Protein AF-0000000084333324 (afdb_homodimer)

Organism: NCBI:txid1302689

Sequence (638 aa):
MKNIYLLLTGLLLNFAAIAQQKTVDSWTDGKYINVNGAKLWVVTVGEGDPIIFIAGGPGGAHLGLRSFDKLADNHHQLIYFDAFGRGKSDTAKVVSEYTLERDIEDIEGLRKALKLDKITVLGHSYGGVVAQGYAVKYATHLSHLILADTFHSFVMWQENDDNSNHEIKTNYPEVWKELSELREQGAISSDAKHQEIYGRVPYGFLYAYNPSKFEGGGNKPYPNPMNSKLYYQMVGKDGDFIVGSDIGTFDYRKQLKNLKMPILIIGGRYDRVAVPWMMVKYKEYCPQAQFVMFEKSGHNPQVEEPEKEFTVINSFLAKMKNIYLLLTGLLLNFAAIAQQKTVDSWTDGKYINVNGAKLWVVTVGEGDPIIFIAGGPGGAHLGLRSFDKLADNHHQLIYFDAFGRGKSDTAKVVSEYTLERDIEDIEGLRKALKLDKITVLGHSYGGVVAQGYAVKYATHLSHLILADTFHSFVMWQENDDNSNHEIKTNYPEVWKELSELREQGAISSDAKHQEIYGRVPYGFLYAYNPSKFEGGGNKPYPNPMNSKLYYQMVGKDGDFIVGSDIGTFDYRKQLKNLKMPILIIGGRYDRVAVPWMMVKYKEYCPQAQFVMFEKSGHNPQVEEPEKEFTVINSFLAK

pLDDT: mean 92.23, std 15.03, range [29.44, 98.94]

Structure (mmCIF, N/CA/C/O backbone):
data_AF-0000000084333324-model_v1
#
loop_
_entity.id
_entity.type
_entity.pdbx_description
1 polymer 'AB hydrolase-1 domain-containing protein'
#
loop_
_atom_site.group_PDB
_atom_site.id
_atom_site.type_symbol
_atom_site.label_atom_id
_atom_site.label_alt_id
_atom_site.label_comp_id
_atom_site.label_asym_id
_atom_site.label_entity_id
_atom_site.label_seq_id
_atom_site.pdbx_PDB_ins_code
_atom_site.Cartn_x
_atom_site.Cartn_y
_atom_site.Cartn_z
_atom_site.occupancy
_atom_site.B_iso_or_equiv
_atom_site.auth_seq_id
_atom_site.auth_comp_id
_atom_site.auth_asym_id
_atom_site.auth_atom_id
_atom_site.pdbx_PDB_model_num
ATOM 1 N N . MET A 1 1 ? -48.25 51.406 -46.906 1 30.12 1 MET A N 1
ATOM 2 C CA . MET A 1 1 ? -46.812 51.344 -46.969 1 30.12 1 MET A CA 1
ATOM 3 C C . MET A 1 1 ? -46.188 51.531 -45.594 1 30.12 1 MET A C 1
ATOM 5 O O . MET A 1 1 ? -45.844 52.656 -45.188 1 30.12 1 MET A O 1
ATOM 9 N N . LYS A 1 2 ? -46.938 50.906 -44.562 1 38.5 2 LYS A N 1
ATOM 10 C CA . LYS A 1 2 ? -46.625 50.938 -43.156 1 38.5 2 LYS A CA 1
ATOM 11 C C . LYS A 1 2 ? -45.188 50.5 -42.875 1 38.5 2 LYS A C 1
ATOM 13 O O . LYS A 1 2 ? -44.719 49.5 -43.438 1 38.5 2 LYS A O 1
ATOM 18 N N . ASN A 1 3 ? -44.281 51.469 -42.469 1 33.91 3 ASN A N 1
ATOM 19 C CA . ASN A 1 3 ? -42.875 51.469 -42.094 1 33.91 3 ASN A CA 1
ATOM 20 C C . ASN A 1 3 ? -42.562 50.406 -41.062 1 33.91 3 ASN A C 1
ATOM 22 O O . ASN A 1 3 ? -43.219 50.344 -40.031 1 33.91 3 ASN A O 1
ATOM 26 N N . ILE A 1 4 ? -42.125 49.219 -41.469 1 39.72 4 ILE A N 1
ATOM 27 C CA . ILE A 1 4 ? -41.531 48.125 -40.75 1 39.72 4 ILE A CA 1
ATOM 28 C C . ILE A 1 4 ? -40.375 48.625 -39.875 1 39.72 4 ILE A C 1
ATOM 30 O O . ILE A 1 4 ? -39.375 49.094 -40.406 1 39.72 4 ILE A O 1
ATOM 34 N N . TYR A 1 5 ? -40.656 49.312 -38.75 1 37.44 5 TYR A N 1
ATOM 35 C CA . TYR A 1 5 ? -39.625 49.625 -37.781 1 37.44 5 TYR A CA 1
ATOM 36 C C . TYR A 1 5 ? -38.844 48.406 -37.375 1 37.44 5 TYR A C 1
ATOM 38 O O . TYR A 1 5 ? -39.438 47.406 -36.906 1 37.44 5 TYR A O 1
ATOM 46 N N . LEU A 1 6 ? -37.781 48.062 -38.125 1 37.47 6 LEU A N 1
ATOM 47 C CA . LEU A 1 6 ? -36.781 47.094 -37.75 1 37.47 6 LEU A CA 1
ATOM 48 C C . LEU A 1 6 ? -36.25 47.344 -36.344 1 37.47 6 LEU A C 1
ATOM 50 O O . LEU A 1 6 ? -35.688 48.375 -36.094 1 37.47 6 LEU A O 1
ATOM 54 N N . LEU A 1 7 ? -36.906 46.781 -35.344 1 40.12 7 LEU A N 1
ATOM 55 C CA . LEU A 1 7 ? -36.375 46.719 -33.969 1 40.12 7 LEU A CA 1
ATOM 56 C C . LEU A 1 7 ? -35 46.094 -33.969 1 40.12 7 LEU A C 1
ATOM 58 O O . LEU A 1 7 ? -34.844 44.906 -34.312 1 40.12 7 LEU A O 1
ATOM 62 N N . LEU A 1 8 ? -33.969 46.844 -34.281 1 38.62 8 LEU A N 1
ATOM 63 C CA . LEU A 1 8 ? -32.594 46.438 -34 1 38.62 8 LEU A CA 1
ATOM 64 C C . LEU A 1 8 ? -32.406 46.094 -32.531 1 38.62 8 LEU A C 1
ATOM 66 O O . LEU A 1 8 ? -32.469 47 -31.672 1 38.62 8 LEU A O 1
ATOM 70 N N . THR A 1 9 ? -32.906 44.969 -32.031 1 40.19 9 THR A N 1
ATOM 71 C CA . THR A 1 9 ? -32.5 44.5 -30.719 1 40.19 9 THR A CA 1
ATOM 72 C C . THR A 1 9 ? -31 44.375 -30.625 1 40.19 9 THR A C 1
ATOM 74 O O . THR A 1 9 ? -30.375 43.625 -31.391 1 40.19 9 THR A O 1
ATOM 77 N N . GLY A 1 10 ? -30.281 45.406 -30.297 1 38.09 10 GLY A N 1
ATOM 78 C CA . GLY A 1 10 ? -28.875 45.344 -29.922 1 38.09 10 GLY A CA 1
ATOM 79 C C . GLY A 1 10 ? -28.594 44.281 -28.875 1 38.09 10 GLY A C 1
ATOM 80 O O . GLY A 1 10 ? -29.172 44.312 -27.781 1 38.09 10 GLY A O 1
ATOM 81 N N . LEU A 1 11 ? -28.328 43.062 -29.344 1 40.69 11 LEU A N 1
ATOM 82 C CA . LEU A 1 11 ? -27.734 42.031 -28.484 1 40.69 11 LEU A CA 1
ATOM 83 C C . LEU A 1 11 ? -26.516 42.594 -27.766 1 40.69 11 LEU A C 1
ATOM 85 O O . LEU A 1 11 ? -25.5 42.875 -28.406 1 40.69 11 LEU A O 1
ATOM 89 N N . LEU A 1 12 ? -26.688 43.344 -26.719 1 39.12 12 LEU A N 1
ATOM 90 C CA . LEU A 1 12 ? -25.562 43.594 -25.828 1 39.12 12 LEU A CA 1
ATOM 91 C C . LEU A 1 12 ? -24.922 42.312 -25.391 1 39.12 12 LEU A C 1
ATOM 93 O O . LEU A 1 12 ? -25.547 41.5 -24.703 1 39.12 12 LEU A O 1
ATOM 97 N N . LEU A 1 13 ? -24.047 41.75 -26.219 1 39.94 13 LEU A N 1
ATOM 98 C CA . LEU A 1 13 ? -23.109 40.75 -25.734 1 39.94 13 LEU A CA 1
ATOM 99 C C . LEU A 1 13 ? -22.469 41.156 -24.422 1 39.94 13 LEU A C 1
ATOM 101 O O . LEU A 1 13 ? -21.734 42.156 -24.375 1 39.94 13 LEU A O 1
ATOM 105 N N . ASN A 1 14 ? -23.125 41 -23.312 1 36.62 14 ASN A N 1
ATOM 106 C CA . ASN A 1 14 ? -22.406 41.031 -22.031 1 36.62 14 ASN A CA 1
ATOM 107 C C . ASN A 1 14 ? -21.188 40.125 -22.062 1 36.62 14 ASN A C 1
ATOM 109 O O . ASN A 1 14 ? -21.328 38.875 -22.125 1 36.62 14 ASN A O 1
ATOM 113 N N . PHE A 1 15 ? -20.172 40.5 -22.703 1 37.84 15 PHE A N 1
ATOM 114 C CA . PHE A 1 15 ? -18.922 39.844 -22.406 1 37.84 15 PHE A CA 1
ATOM 115 C C . PHE A 1 15 ? -18.719 39.688 -20.906 1 37.84 15 PHE A C 1
ATOM 117 O O . PHE A 1 15 ? -18.484 40.656 -20.203 1 37.84 15 PHE A O 1
ATOM 124 N N . ALA A 1 16 ? -19.375 38.75 -20.375 1 40.5 16 ALA A N 1
ATOM 125 C CA . ALA A 1 16 ? -18.891 38.344 -19.062 1 40.5 16 ALA A CA 1
ATOM 126 C C . ALA A 1 16 ? -17.375 38.188 -19.062 1 40.5 16 ALA A C 1
ATOM 128 O O . ALA A 1 16 ? -16.828 37.344 -19.766 1 40.5 16 ALA A O 1
ATOM 129 N N . ALA A 1 17 ? -16.703 39.25 -18.969 1 37.94 17 ALA A N 1
ATOM 130 C CA . ALA A 1 17 ? -15.297 39.125 -18.609 1 37.94 17 ALA A CA 1
ATOM 131 C C . ALA A 1 17 ? -15.102 38.031 -17.562 1 37.94 17 ALA A C 1
ATOM 133 O O . ALA A 1 17 ? -15.508 38.188 -16.406 1 37.94 17 ALA A O 1
ATOM 134 N N . ILE A 1 18 ? -15.203 36.875 -17.891 1 42.09 18 ILE A N 1
ATOM 135 C CA . ILE A 1 18 ? -14.633 35.875 -16.969 1 42.09 18 ILE A CA 1
ATOM 136 C C . ILE A 1 18 ? -13.266 36.344 -16.484 1 42.09 18 ILE A C 1
ATOM 138 O O . ILE A 1 18 ? -12.305 36.375 -17.266 1 42.09 18 ILE A O 1
ATOM 142 N N . ALA A 1 19 ? -13.203 37.375 -15.734 1 39.56 19 ALA A N 1
ATOM 143 C CA . ALA A 1 19 ? -11.953 37.719 -15.062 1 39.56 19 ALA A CA 1
ATOM 144 C C . ALA A 1 19 ? -11.117 36.469 -14.781 1 39.56 19 ALA A C 1
ATOM 146 O O . ALA A 1 19 ? -11.555 35.562 -14.047 1 39.56 19 ALA A O 1
ATOM 147 N N . GLN A 1 20 ? -10.344 36.031 -15.68 1 45.28 20 GLN A N 1
ATOM 148 C CA . GLN A 1 20 ? -9.344 35 -15.422 1 45.28 20 GLN A CA 1
ATOM 149 C C . GLN A 1 20 ? -8.695 35.188 -14.055 1 45.28 20 GLN A C 1
ATOM 151 O O . GLN A 1 20 ? -8.023 36.219 -13.82 1 45.28 20 GLN A O 1
ATOM 156 N N . GLN A 1 21 ? -9.336 34.938 -12.961 1 50.12 21 GLN A N 1
ATOM 157 C CA . GLN A 1 21 ? -8.672 35 -11.656 1 50.12 21 GLN A CA 1
ATOM 158 C C . GLN A 1 21 ? -7.199 34.625 -11.766 1 50.12 21 GLN A C 1
ATOM 160 O O . GLN A 1 21 ? -6.859 33.562 -12.289 1 50.12 21 GLN A O 1
ATOM 165 N N . LYS A 1 22 ? -6.297 35.5 -11.852 1 59.31 22 LYS A N 1
ATOM 166 C CA . LYS A 1 22 ? -4.848 35.312 -11.906 1 59.31 22 LYS A CA 1
ATOM 167 C C . LYS A 1 22 ? -4.391 34.219 -10.945 1 59.31 22 LYS A C 1
ATOM 169 O O . LYS A 1 22 ? -4.789 34.219 -9.773 1 59.31 22 LYS A O 1
ATOM 174 N N . THR A 1 23 ? -3.766 33.281 -11.352 1 86.12 23 THR A N 1
ATOM 175 C CA . THR A 1 23 ? -3.188 32.219 -10.547 1 86.12 23 THR A CA 1
ATOM 176 C C . THR A 1 23 ? -2.133 32.75 -9.586 1 86.12 23 THR A C 1
ATOM 178 O O . THR A 1 23 ? -1.198 33.438 -10.016 1 86.12 23 THR A O 1
ATOM 181 N N . VAL A 1 24 ? -2.322 32.844 -8.344 1 94.56 24 VAL A N 1
ATOM 182 C CA . VAL A 1 24 ? -1.415 33.281 -7.293 1 94.56 24 VAL A CA 1
ATOM 183 C C . VAL A 1 24 ? -0.195 32.344 -7.242 1 94.56 24 VAL A C 1
ATOM 185 O O . VAL A 1 24 ? -0.333 31.125 -7.188 1 94.56 24 VAL A O 1
ATOM 188 N N . ASP A 1 25 ? 0.967 32.969 -7.312 1 95.44 25 ASP A N 1
ATOM 189 C CA . ASP A 1 25 ? 2.229 32.25 -7.336 1 95.44 25 ASP A CA 1
ATOM 190 C C . ASP A 1 25 ? 2.9 32.25 -5.965 1 95.44 25 ASP A C 1
ATOM 192 O O . ASP A 1 25 ? 3.162 33.312 -5.41 1 95.44 25 ASP A O 1
ATOM 196 N N . SER A 1 26 ? 3.314 31.141 -5.477 1 96.12 26 SER A N 1
ATOM 197 C CA . SER A 1 26 ? 3.922 31.016 -4.156 1 96.12 26 SER A CA 1
ATOM 198 C C . SER A 1 26 ? 5.301 31.656 -4.121 1 96.12 26 SER A C 1
ATOM 200 O O . SER A 1 26 ? 5.805 32 -3.047 1 96.12 26 SER A O 1
ATOM 202 N N . TRP A 1 27 ? 5.953 31.75 -5.219 1 95.88 27 TRP A N 1
ATOM 203 C CA . TRP A 1 27 ? 7.316 32.25 -5.301 1 95.88 27 TRP A CA 1
ATOM 204 C C . TRP A 1 27 ? 7.324 33.781 -5.242 1 95.88 27 TRP A C 1
ATOM 206 O O . TRP A 1 27 ? 8.219 34.375 -4.633 1 95.88 27 TRP A O 1
ATOM 216 N N . THR A 1 28 ? 6.25 34.406 -5.828 1 96.12 28 THR A N 1
ATOM 217 C CA . THR A 1 28 ? 6.414 35.844 -6.062 1 96.12 28 THR A CA 1
ATOM 218 C C . THR A 1 28 ? 5.242 36.625 -5.473 1 96.12 28 THR A C 1
ATOM 220 O O . THR A 1 28 ? 5.344 37.812 -5.258 1 96.12 28 THR A O 1
ATOM 223 N N . ASP A 1 29 ? 4.141 35.969 -5.297 1 97.5 29 ASP A N 1
ATOM 224 C CA . ASP A 1 29 ? 2.928 36.719 -5.012 1 97.5 29 ASP A CA 1
ATOM 225 C C . ASP A 1 29 ? 2.621 36.719 -3.514 1 97.5 29 ASP A C 1
ATOM 227 O O . ASP A 1 29 ? 1.519 37.094 -3.102 1 97.5 29 ASP A O 1
ATOM 231 N N . GLY A 1 30 ? 3.566 36.406 -2.654 1 98 30 GLY A N 1
ATOM 232 C CA . GLY A 1 30 ? 3.377 36.438 -1.214 1 98 30 GLY A CA 1
ATOM 233 C C . GLY A 1 30 ? 3.828 37.75 -0.586 1 98 30 GLY A C 1
ATOM 234 O O . GLY A 1 30 ? 4.262 38.688 -1.288 1 98 30 GLY A O 1
ATOM 235 N N . LYS A 1 31 ? 3.576 37.875 0.696 1 98.25 31 LYS A N 1
ATOM 236 C CA . LYS A 1 31 ? 4.02 39 1.522 1 98.25 31 LYS A CA 1
ATOM 237 C C . LYS A 1 31 ? 4.676 38.5 2.809 1 98.25 31 LYS A C 1
ATOM 239 O O . LYS A 1 31 ? 4.258 37.5 3.377 1 98.25 31 LYS A O 1
ATOM 244 N N . TYR A 1 32 ? 5.672 39.219 3.191 1 98.75 32 TYR A N 1
ATOM 245 C CA . TYR A 1 32 ? 6.254 38.938 4.5 1 98.75 32 TYR A CA 1
ATOM 246 C C . TYR A 1 32 ? 5.445 39.625 5.605 1 98.75 32 TYR A C 1
ATOM 248 O O . TYR A 1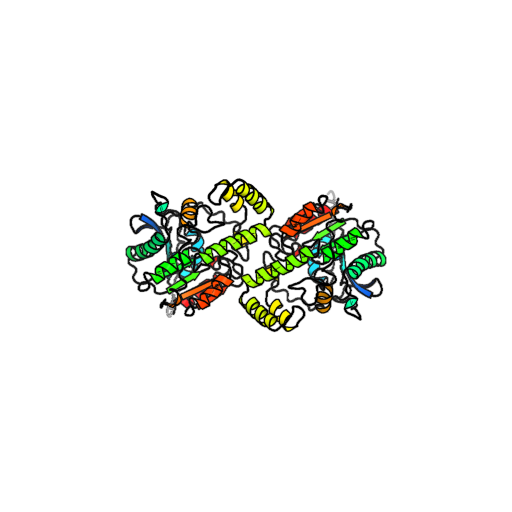 32 ? 5.18 40.812 5.551 1 98.75 32 TYR A O 1
ATOM 256 N N . ILE A 1 33 ? 5.047 38.875 6.547 1 98.75 33 ILE A N 1
ATOM 257 C CA . ILE A 1 33 ? 4.293 39.344 7.699 1 98.75 33 ILE A CA 1
ATOM 258 C C . ILE A 1 33 ? 5.102 39.125 8.977 1 98.75 33 ILE A C 1
ATOM 260 O O . ILE A 1 33 ? 5.672 38.062 9.18 1 98.75 33 ILE A O 1
ATOM 264 N N . ASN A 1 34 ? 5.199 40.156 9.773 1 98.62 34 ASN A N 1
ATOM 265 C CA . ASN A 1 34 ? 5.887 40.031 11.055 1 98.62 34 ASN A CA 1
ATOM 266 C C . ASN A 1 34 ? 5.035 39.281 12.07 1 98.62 34 ASN A C 1
ATOM 268 O O . ASN A 1 34 ? 3.936 39.719 12.406 1 98.62 34 ASN A O 1
ATOM 272 N N . VAL A 1 35 ? 5.531 38.188 12.508 1 98.5 35 VAL A N 1
ATOM 273 C CA . VAL A 1 35 ? 4.828 37.312 13.445 1 98.5 35 VAL A CA 1
ATOM 274 C C . VAL A 1 35 ? 5.777 36.875 14.562 1 98.5 35 VAL A C 1
ATOM 276 O O . VAL A 1 35 ? 6.734 36.125 14.32 1 98.5 35 VAL A O 1
ATOM 279 N N . ASN A 1 36 ? 5.504 37.281 15.758 1 97.75 36 ASN A N 1
ATOM 280 C CA . ASN A 1 36 ? 6.281 36.938 16.938 1 97.75 36 ASN A CA 1
ATOM 281 C C . ASN A 1 36 ? 7.777 37.125 16.703 1 97.75 36 ASN A C 1
ATOM 283 O O . ASN A 1 36 ? 8.578 36.25 17.016 1 97.75 36 ASN A O 1
ATOM 287 N N . GLY A 1 37 ? 8.117 38.125 16.062 1 97.75 37 GLY A N 1
ATOM 288 C CA . GLY A 1 37 ? 9.508 38.531 15.922 1 97.75 37 GLY A CA 1
ATOM 289 C C . GLY A 1 37 ? 10.164 37.969 14.68 1 97.75 37 GLY A C 1
ATOM 290 O O . GLY A 1 37 ? 11.359 38.188 14.445 1 97.75 37 GLY A O 1
ATOM 291 N N . ALA A 1 38 ? 9.453 37.281 13.836 1 98.44 38 ALA A N 1
ATOM 292 C CA . ALA A 1 38 ? 9.984 36.75 12.594 1 98.44 38 ALA A CA 1
ATOM 293 C C . ALA A 1 38 ? 9.125 37.125 11.398 1 98.44 38 ALA A C 1
ATOM 295 O O . ALA A 1 38 ? 7.91 37.312 11.531 1 98.44 38 ALA A O 1
ATOM 296 N N . LYS A 1 39 ? 9.758 37.219 10.297 1 98.75 39 LYS A N 1
ATOM 297 C CA . LYS A 1 39 ? 9.031 37.438 9.047 1 98.75 39 LYS A CA 1
ATOM 298 C C . LYS A 1 39 ? 8.609 36.125 8.43 1 98.75 39 LYS A C 1
ATOM 300 O O . LYS A 1 39 ? 9.453 35.312 8.047 1 98.75 39 LYS A O 1
ATOM 305 N N . LEU A 1 40 ? 7.359 35.938 8.32 1 98.88 40 LEU A N 1
ATOM 306 C CA . LEU A 1 40 ? 6.816 34.75 7.672 1 98.88 40 LEU A CA 1
ATOM 307 C C . LEU A 1 40 ? 6.297 35.094 6.277 1 98.88 40 LEU A C 1
ATOM 309 O O . LEU A 1 40 ? 5.672 36.125 6.074 1 98.88 40 LEU A O 1
ATOM 313 N N . TRP A 1 41 ? 6.656 34.25 5.328 1 98.88 41 TRP A N 1
ATOM 314 C CA . TRP A 1 41 ? 6.152 34.375 3.965 1 98.88 41 TRP A CA 1
ATOM 315 C C . TRP A 1 41 ? 4.723 33.875 3.859 1 98.88 41 TRP A C 1
ATOM 317 O O . TRP A 1 41 ? 4.457 32.688 4.129 1 98.88 41 TRP A O 1
ATOM 327 N N . VAL A 1 42 ? 3.783 34.781 3.484 1 98.88 42 VAL A N 1
ATOM 328 C CA . VAL A 1 42 ? 2.361 34.438 3.473 1 98.88 42 VAL A CA 1
ATOM 329 C C . VAL A 1 42 ? 1.795 34.656 2.07 1 98.88 42 VAL A C 1
ATOM 331 O O . VAL A 1 42 ? 2.016 35.688 1.454 1 98.88 42 VAL A O 1
ATOM 334 N N . VAL A 1 43 ? 1.106 33.625 1.573 1 98.62 43 VAL A N 1
ATOM 335 C CA . VAL A 1 43 ? 0.464 33.656 0.263 1 98.62 43 VAL A CA 1
ATOM 336 C C . VAL A 1 43 ? -1.046 33.5 0.424 1 98.62 43 VAL A C 1
ATOM 338 O O . VAL A 1 43 ? -1.513 32.5 1.016 1 98.62 43 VAL A O 1
ATOM 341 N N . THR A 1 44 ? -1.79 34.438 -0.09 1 98.31 44 THR A N 1
ATOM 342 C CA . THR A 1 44 ? -3.242 34.406 0.058 1 98.31 44 THR A CA 1
ATOM 343 C C . THR A 1 44 ? -3.918 34.188 -1.295 1 98.31 44 THR A C 1
ATOM 345 O O . THR A 1 44 ? -3.566 34.844 -2.275 1 98.31 44 THR A O 1
ATOM 348 N N . VAL A 1 45 ? -4.82 33.25 -1.326 1 98 45 VAL A N 1
ATOM 349 C CA . VAL A 1 45 ? -5.594 32.969 -2.527 1 98 45 VAL A CA 1
ATOM 350 C C . VAL A 1 45 ? -7.086 33.125 -2.23 1 98 45 VAL A C 1
ATOM 352 O O . VAL A 1 45 ? -7.598 32.531 -1.271 1 98 45 VAL A O 1
ATOM 355 N N . GLY A 1 46 ? -7.762 33.906 -3.01 1 97.31 46 GLY A N 1
ATOM 356 C CA . GLY A 1 46 ? -9.195 34.094 -2.857 1 97.31 46 GLY A CA 1
ATOM 357 C C . GLY A 1 46 ? -9.578 35.094 -1.808 1 97.31 46 GLY A C 1
ATOM 358 O O . GLY A 1 46 ? -8.711 35.812 -1.291 1 97.31 46 GLY A O 1
ATOM 359 N N . GLU A 1 47 ? -10.867 35.312 -1.68 1 96.31 47 GLU A N 1
ATOM 360 C CA . GLU A 1 47 ? -11.469 36.25 -0.716 1 96.31 47 GLU A CA 1
ATOM 361 C C . GLU A 1 47 ? -12.617 35.562 0.039 1 96.31 47 GLU A C 1
ATOM 363 O O . GLU A 1 47 ? -13.172 34.562 -0.421 1 96.31 47 GLU A O 1
ATOM 368 N N . GLY A 1 48 ? -12.891 36.125 1.171 1 96.75 48 GLY A N 1
ATOM 369 C CA . GLY A 1 48 ? -13.984 35.562 1.957 1 96.75 48 GLY A CA 1
ATOM 370 C C . GLY A 1 48 ? -13.547 35.094 3.328 1 96.75 48 GLY A C 1
ATOM 371 O O . GLY A 1 48 ? -12.758 35.75 4.004 1 96.75 48 GLY A O 1
ATOM 372 N N . ASP A 1 49 ? -14.18 34 3.842 1 96.94 49 ASP A N 1
ATOM 373 C CA . ASP A 1 49 ? -13.891 33.469 5.176 1 96.94 49 ASP A CA 1
ATOM 374 C C . ASP A 1 49 ? -12.484 32.906 5.242 1 96.94 49 ASP A C 1
ATOM 376 O O . ASP A 1 49 ? -12.109 32.062 4.414 1 96.94 49 ASP A O 1
ATOM 380 N N . PRO A 1 50 ? -11.688 33.281 6.191 1 98.5 50 PRO A N 1
ATOM 381 C CA . PRO A 1 50 ? -10.273 32.906 6.23 1 98.5 50 PRO A CA 1
ATOM 382 C C . PRO A 1 50 ? -10.055 31.469 6.684 1 98.5 50 PRO A C 1
ATOM 384 O O . PRO A 1 50 ? -10.688 31.016 7.637 1 98.5 50 PRO A O 1
ATOM 387 N N . ILE A 1 51 ? -9.25 30.766 6.016 1 98.81 51 ILE A N 1
ATOM 388 C CA . ILE A 1 51 ? -8.727 29.453 6.379 1 98.81 51 ILE A CA 1
ATOM 389 C C . ILE A 1 51 ? -7.203 29.484 6.406 1 98.81 51 ILE A C 1
ATOM 391 O O . ILE A 1 51 ? -6.566 29.781 5.391 1 98.81 51 ILE A O 1
ATOM 395 N N . ILE A 1 52 ? -6.598 29.25 7.461 1 98.94 52 ILE A N 1
ATOM 396 C CA . ILE A 1 52 ? -5.148 29.109 7.547 1 98.94 52 ILE A CA 1
ATOM 397 C C . ILE A 1 52 ? -4.75 27.656 7.367 1 98.94 52 ILE A C 1
ATOM 399 O O . ILE A 1 52 ? -5.25 26.781 8.078 1 98.94 52 ILE A O 1
ATOM 403 N N . PHE A 1 53 ? -3.883 27.406 6.414 1 98.88 53 PHE A N 1
ATOM 404 C CA . PHE A 1 53 ? -3.396 26.062 6.117 1 98.88 53 PHE A CA 1
ATOM 405 C C . PHE A 1 53 ? -2.037 25.828 6.762 1 98.88 53 PHE A C 1
ATOM 407 O O . PHE A 1 53 ? -1.115 26.625 6.594 1 98.88 53 PHE A O 1
ATOM 414 N N . ILE A 1 54 ? -1.916 24.766 7.453 1 98.81 54 ILE A N 1
ATOM 415 C CA . ILE A 1 54 ? -0.667 24.438 8.133 1 98.81 54 ILE A CA 1
ATOM 416 C C . ILE A 1 54 ? -0.059 23.188 7.508 1 98.81 54 ILE A C 1
ATOM 418 O O . ILE A 1 54 ? -0.658 22.109 7.559 1 98.81 54 ILE A O 1
ATOM 422 N N . ALA A 1 55 ? 1.12 23.297 7.035 1 98.12 55 ALA A N 1
ATOM 423 C CA . ALA A 1 55 ? 1.79 22.25 6.277 1 98.12 55 ALA A CA 1
ATOM 424 C C . ALA A 1 55 ? 2.377 21.188 7.207 1 98.12 55 ALA A C 1
ATOM 426 O O . ALA A 1 55 ? 2.615 21.453 8.391 1 98.12 55 ALA A O 1
ATOM 427 N N . GLY A 1 56 ? 2.6 20.078 6.543 1 96.75 56 GLY A N 1
ATOM 428 C CA . GLY A 1 56 ? 3.188 18.969 7.277 1 96.75 56 GLY A CA 1
ATOM 429 C C . GLY A 1 56 ? 4.699 19.031 7.363 1 96.75 56 GLY A C 1
ATOM 430 O O . GLY A 1 56 ? 5.289 20.094 7.129 1 96.75 56 GLY A O 1
ATOM 431 N N . GLY A 1 57 ? 5.27 17.953 7.793 1 92.75 57 GLY A N 1
ATOM 432 C CA . GLY A 1 57 ? 6.68 17.781 8.102 1 92.75 57 GLY A CA 1
ATOM 433 C C . GLY A 1 57 ? 6.922 17.047 9.406 1 92.75 57 GLY A C 1
ATOM 434 O O . GLY A 1 57 ? 6.496 15.898 9.562 1 92.75 57 GLY A O 1
ATOM 435 N N . PRO A 1 58 ? 7.32 17.75 10.492 1 95.69 58 PRO A N 1
ATOM 436 C CA . PRO A 1 58 ? 7.68 19.172 10.523 1 95.69 58 PRO A CA 1
ATOM 437 C C . PRO A 1 58 ? 8.828 19.516 9.578 1 95.69 58 PRO A C 1
ATOM 439 O O . PRO A 1 58 ? 9.586 18.625 9.18 1 95.69 58 PRO A O 1
ATOM 442 N N . GLY A 1 59 ? 8.836 20.734 9.164 1 96.06 59 GLY A N 1
ATOM 443 C CA . GLY A 1 59 ? 9.93 21.219 8.336 1 96.06 59 GLY A CA 1
ATOM 444 C C . GLY A 1 59 ? 9.508 21.531 6.914 1 96.06 59 GLY A C 1
ATOM 445 O O . GLY A 1 59 ? 10.273 22.125 6.148 1 96.06 59 GLY A O 1
ATOM 446 N N . GLY A 1 60 ? 8.32 21.156 6.574 1 96.75 60 GLY A N 1
ATOM 447 C CA . GLY A 1 60 ? 7.871 21.359 5.203 1 96.75 60 GLY A CA 1
ATOM 448 C C . GLY A 1 60 ? 7.316 22.75 4.957 1 96.75 60 GLY A C 1
ATOM 449 O O . GLY A 1 60 ? 6.664 23.328 5.832 1 96.75 60 GLY A O 1
ATOM 450 N N . ALA A 1 61 ? 7.477 23.266 3.709 1 97.75 61 ALA A N 1
ATOM 451 C CA . ALA A 1 61 ? 6.875 24.531 3.279 1 97.75 61 ALA A CA 1
ATOM 452 C C . ALA A 1 61 ? 5.445 24.312 2.787 1 97.75 61 ALA A C 1
ATOM 454 O O . ALA A 1 61 ? 4.949 23.188 2.775 1 97.75 61 ALA A O 1
ATOM 455 N N . HIS A 1 62 ? 4.801 25.391 2.322 1 98 62 HIS A N 1
ATOM 456 C CA . HIS A 1 62 ? 3.361 25.328 2.092 1 98 62 HIS A CA 1
ATOM 457 C C . HIS A 1 62 ? 3.049 24.828 0.685 1 98 62 HIS A C 1
ATOM 459 O O . HIS A 1 62 ? 1.885 24.609 0.344 1 98 62 HIS A O 1
ATOM 465 N N . LEU A 1 63 ? 3.986 24.516 -0.165 1 95.56 63 LEU A N 1
ATOM 466 C CA . LEU A 1 63 ? 3.795 24.312 -1.598 1 95.56 63 LEU A CA 1
ATOM 467 C C . LEU A 1 63 ? 2.791 23.188 -1.862 1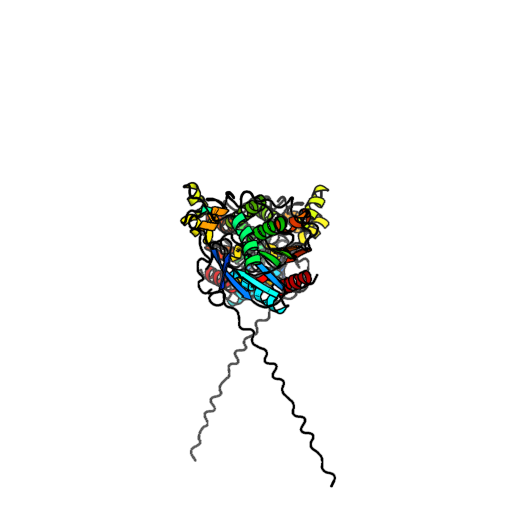 95.56 63 LEU A C 1
ATOM 469 O O . LEU A 1 63 ? 1.929 23.328 -2.732 1 95.56 63 LEU A O 1
ATOM 473 N N . GLY A 1 64 ? 2.945 22.125 -1.128 1 94.12 64 GLY A N 1
ATOM 474 C CA . GLY A 1 64 ? 2.045 21 -1.343 1 94.12 64 GLY A CA 1
ATOM 475 C C . GLY A 1 64 ? 0.593 21.344 -1.058 1 94.12 64 GLY A C 1
ATOM 476 O O . GLY A 1 64 ? -0.314 20.75 -1.644 1 94.12 64 GLY A O 1
ATOM 477 N N . LEU A 1 65 ? 0.358 22.312 -0.242 1 97.5 65 LEU A N 1
ATOM 478 C CA . LEU A 1 65 ? -0.991 22.672 0.184 1 97.5 65 LEU A CA 1
ATOM 479 C C . LEU A 1 65 ? -1.691 23.5 -0.879 1 97.5 65 LEU A C 1
ATOM 481 O O . LEU A 1 65 ? -2.908 23.703 -0.821 1 97.5 65 LEU A O 1
ATOM 485 N N . ARG A 1 66 ? -0.981 23.875 -1.9 1 96.69 66 ARG A N 1
ATOM 486 C CA . ARG A 1 66 ? -1.591 24.641 -2.988 1 96.69 66 ARG A CA 1
ATOM 487 C C . ARG A 1 66 ? -2.584 23.781 -3.766 1 96.69 66 ARG A C 1
ATOM 489 O O . ARG A 1 66 ? -3.387 24.297 -4.543 1 96.69 66 ARG A O 1
ATOM 496 N N . SER A 1 67 ? -2.518 22.5 -3.486 1 96.19 67 SER A N 1
ATOM 497 C CA . SER A 1 67 ? -3.506 21.594 -4.059 1 96.19 67 SER A CA 1
ATOM 498 C C . SER A 1 67 ? -4.91 21.938 -3.57 1 96.19 67 SER A C 1
ATOM 500 O O . SER A 1 67 ? -5.902 21.484 -4.152 1 96.19 67 SER A O 1
ATOM 502 N N . PHE A 1 68 ? -5.027 22.812 -2.586 1 97.88 68 PHE A N 1
ATOM 503 C CA . PHE A 1 68 ? -6.32 23.203 -2.031 1 97.88 68 PHE A CA 1
ATOM 504 C C . PHE A 1 68 ? -6.852 24.453 -2.715 1 97.88 68 PHE A C 1
ATOM 506 O O . PHE A 1 68 ? -7.945 24.938 -2.396 1 97.88 68 PHE A O 1
ATOM 513 N N . ASP A 1 69 ? -6.258 24.984 -3.721 1 97.56 69 ASP A N 1
ATOM 514 C CA . ASP A 1 69 ? -6.531 26.281 -4.312 1 97.56 69 ASP A CA 1
ATOM 515 C C . ASP A 1 69 ? -7.984 26.391 -4.77 1 97.56 69 ASP A C 1
ATOM 517 O O . ASP A 1 69 ? -8.602 27.453 -4.676 1 97.56 69 ASP A O 1
ATOM 521 N N . LYS A 1 70 ? -8.523 25.328 -5.188 1 96.56 70 LYS A N 1
ATOM 522 C CA . LYS A 1 70 ? -9.867 25.359 -5.762 1 96.56 70 LYS A CA 1
ATOM 523 C C . LYS A 1 70 ? -10.906 25.719 -4.707 1 96.56 70 LYS A C 1
ATOM 525 O O . LYS A 1 70 ? -12.023 26.125 -5.043 1 96.56 70 LYS A O 1
ATOM 530 N N . LEU A 1 71 ? -10.562 25.609 -3.48 1 97.38 71 LEU A N 1
ATOM 531 C CA . LEU A 1 71 ? -11.477 26 -2.41 1 97.38 71 LEU A CA 1
ATOM 532 C C . LEU A 1 71 ? -11.781 27.5 -2.463 1 97.38 71 LEU A C 1
ATOM 534 O O . LEU A 1 71 ? -12.789 27.953 -1.926 1 97.38 71 LEU A O 1
ATOM 538 N N . ALA A 1 72 ? -10.922 28.25 -3.08 1 97.19 72 ALA A N 1
ATOM 539 C CA . ALA A 1 72 ? -11.102 29.688 -3.18 1 97.19 72 ALA A CA 1
ATOM 540 C C . ALA A 1 72 ? -12.344 30.031 -3.998 1 97.19 72 ALA A C 1
ATOM 542 O O . ALA A 1 72 ? -12.898 31.125 -3.867 1 97.19 72 ALA A O 1
ATOM 543 N N . ASP A 1 73 ? -12.75 29.078 -4.746 1 95.5 73 ASP A N 1
ATOM 544 C CA . ASP A 1 73 ? -13.914 29.281 -5.605 1 95.5 73 ASP A CA 1
ATOM 545 C C . ASP A 1 73 ? -15.195 29.344 -4.781 1 95.5 73 ASP A C 1
ATOM 547 O O . ASP A 1 73 ? -16.234 29.766 -5.281 1 95.5 73 ASP A O 1
ATOM 551 N N . ASN A 1 74 ? -15.18 29.031 -3.525 1 95.62 74 ASN A N 1
ATOM 552 C CA . ASN A 1 74 ? -16.359 28.969 -2.672 1 95.62 74 ASN A CA 1
ATOM 553 C C . ASN A 1 74 ? -16.297 30.016 -1.56 1 95.62 74 ASN A C 1
ATOM 555 O O . ASN A 1 74 ? -16.672 29.734 -0.419 1 95.62 74 ASN A O 1
ATOM 559 N N . HIS A 1 75 ? -15.742 31.219 -1.838 1 95.12 75 HIS A N 1
ATOM 560 C CA . HIS A 1 75 ? -15.711 32.375 -0.947 1 95.12 75 HIS A CA 1
ATOM 561 C C . HIS A 1 75 ? -14.867 32.094 0.294 1 95.12 75 HIS A C 1
ATOM 563 O O . HIS A 1 75 ? -15.281 32.406 1.413 1 95.12 75 HIS A O 1
ATOM 569 N N . HIS A 1 76 ? -13.805 31.391 0.111 1 97.31 76 HIS A N 1
ATOM 570 C CA . HIS A 1 76 ? -12.805 31.188 1.156 1 97.31 76 HIS A CA 1
ATOM 571 C C . HIS A 1 76 ? -11.531 31.969 0.846 1 97.31 76 HIS A C 1
ATOM 573 O O . HIS A 1 76 ? -11.086 32 -0.303 1 97.31 76 HIS A O 1
ATOM 579 N N . GLN A 1 77 ? -11.07 32.594 1.786 1 98.12 77 GLN A N 1
ATOM 580 C CA . GLN A 1 77 ? -9.727 33.188 1.724 1 98.12 77 GLN A CA 1
ATOM 581 C C . GLN A 1 77 ? -8.68 32.188 2.238 1 98.12 77 GLN A C 1
ATOM 583 O O . GLN A 1 77 ? -8.602 31.938 3.441 1 98.12 77 GLN A O 1
ATOM 588 N N . LEU A 1 78 ? -7.949 31.672 1.322 1 98.75 78 LEU A N 1
ATOM 589 C CA . LEU A 1 78 ? -6.953 30.672 1.675 1 98.75 78 LEU A CA 1
ATOM 590 C C . LEU A 1 78 ? -5.629 31.312 2.049 1 98.75 78 LEU A C 1
ATOM 592 O O . LEU A 1 78 ? -5.016 32 1.227 1 98.75 78 LEU A O 1
ATOM 596 N N . ILE A 1 79 ? -5.23 31.109 3.225 1 98.81 79 ILE A N 1
ATOM 597 C CA . ILE A 1 79 ? -3.99 31.688 3.729 1 98.81 79 ILE A CA 1
ATOM 598 C C . ILE A 1 79 ? -2.941 30.594 3.902 1 98.81 79 ILE A C 1
ATOM 600 O O . ILE A 1 79 ? -3.014 29.797 4.844 1 98.81 79 ILE A O 1
ATOM 604 N N . TYR A 1 80 ? -2.031 30.547 2.967 1 98.81 80 TYR A N 1
ATOM 605 C CA . TYR A 1 80 ? -0.857 29.688 3.049 1 98.81 80 TYR A CA 1
ATOM 606 C C . TYR A 1 80 ? 0.339 30.453 3.607 1 98.81 80 TYR A C 1
ATOM 608 O O . TYR A 1 80 ? 0.439 31.672 3.447 1 98.81 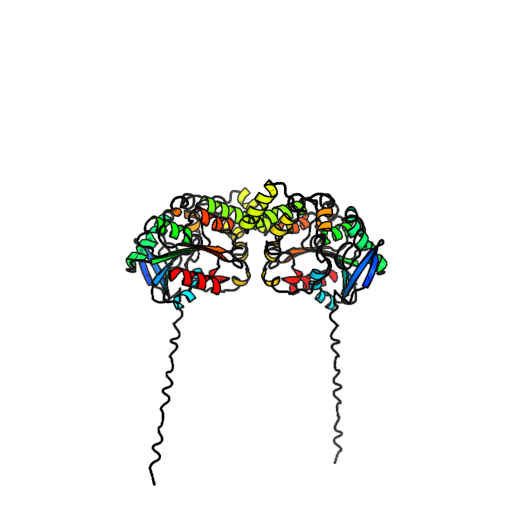80 TYR A O 1
ATOM 616 N N . PHE A 1 81 ? 1.27 29.719 4.223 1 98.81 81 PHE A N 1
ATOM 617 C CA . PHE A 1 81 ? 2.457 30.375 4.738 1 98.81 81 PHE A CA 1
ATOM 618 C C . PHE A 1 81 ? 3.598 29.391 4.93 1 98.81 81 PHE A C 1
ATOM 620 O O . PHE A 1 81 ? 3.365 28.188 5.062 1 98.81 81 PHE A O 1
ATOM 627 N N . ASP A 1 82 ? 4.781 29.875 4.812 1 98.81 82 ASP A N 1
ATOM 628 C CA . ASP A 1 82 ? 5.949 29.156 5.312 1 98.81 82 ASP A CA 1
ATOM 629 C C . ASP A 1 82 ? 6.156 29.422 6.805 1 98.81 82 ASP A C 1
ATOM 631 O O . ASP A 1 82 ? 6.383 30.562 7.215 1 98.81 82 ASP A O 1
ATOM 635 N N . ALA A 1 83 ? 6.051 28.406 7.551 1 98.69 83 ALA A N 1
ATOM 636 C CA . ALA A 1 83 ? 6.266 28.562 8.984 1 98.69 83 ALA A CA 1
ATOM 637 C C . ALA A 1 83 ? 7.707 28.953 9.289 1 98.69 83 ALA A C 1
ATOM 639 O O . ALA A 1 83 ? 8.578 28.859 8.414 1 98.69 83 ALA A O 1
ATOM 640 N N . PHE A 1 84 ? 7.902 29.375 10.5 1 98.56 84 PHE A N 1
ATOM 641 C CA . PHE A 1 84 ? 9.227 29.781 10.953 1 98.56 84 PHE A CA 1
ATOM 642 C C . PHE A 1 84 ? 10.25 28.688 10.688 1 98.56 84 PHE A C 1
ATOM 644 O O . PHE A 1 84 ? 10.062 27.531 11.102 1 98.56 84 PHE A O 1
ATOM 651 N N . GLY A 1 85 ? 11.273 29.031 9.953 1 98.38 85 GLY A N 1
ATOM 652 C CA . GLY A 1 85 ? 12.336 28.094 9.641 1 98.38 85 GLY A CA 1
ATOM 653 C C . GLY A 1 85 ? 12.109 27.344 8.344 1 98.38 85 GLY A C 1
ATOM 654 O O . GLY A 1 85 ? 12.914 26.5 7.965 1 98.38 85 GLY A O 1
ATOM 655 N N . ARG A 1 86 ? 11.078 27.641 7.617 1 98.25 86 ARG A N 1
ATOM 656 C CA . ARG A 1 86 ? 10.734 26.922 6.398 1 98.25 86 ARG A CA 1
ATOM 657 C C . ARG A 1 86 ? 10.602 27.875 5.211 1 98.25 86 ARG A C 1
ATOM 659 O O . ARG A 1 86 ? 10.203 29.016 5.379 1 98.25 86 ARG A O 1
ATOM 666 N N . GLY A 1 87 ? 10.922 27.344 4.059 1 98.06 87 GLY A N 1
ATOM 667 C CA . GLY A 1 87 ? 10.711 28.078 2.826 1 98.06 87 GLY A CA 1
ATOM 668 C C . GLY A 1 87 ? 11.375 29.453 2.84 1 98.06 87 GLY A C 1
ATOM 669 O O . GLY A 1 87 ? 12.57 29.562 3.127 1 98.06 87 GLY A O 1
ATOM 670 N N . LYS A 1 88 ? 10.5 30.422 2.59 1 98.44 88 LYS A N 1
ATOM 671 C CA . LYS A 1 88 ? 11.008 31.781 2.424 1 98.44 88 LYS A CA 1
ATOM 672 C C . LYS A 1 88 ? 10.961 32.562 3.742 1 98.44 88 LYS A C 1
ATOM 674 O O . LYS A 1 88 ? 11.422 33.688 3.816 1 98.44 88 LYS A O 1
ATOM 679 N N . SER A 1 89 ? 10.484 31.984 4.773 1 98.75 89 SER A N 1
ATOM 680 C CA . SER A 1 89 ? 10.359 32.656 6.066 1 98.75 89 SER A CA 1
ATOM 681 C C . SER A 1 89 ? 11.711 32.688 6.781 1 98.75 89 SER A C 1
ATOM 683 O O . SER A 1 89 ? 12.641 31.984 6.418 1 98.75 89 SER A O 1
ATOM 685 N N . ASP A 1 90 ? 11.773 33.531 7.797 1 98.38 90 ASP A N 1
ATOM 686 C CA . ASP A 1 90 ? 12.977 33.656 8.609 1 98.38 90 ASP A CA 1
ATOM 687 C C . ASP A 1 90 ? 13.359 32.312 9.25 1 98.38 90 ASP A C 1
ATOM 689 O O . ASP A 1 90 ? 12.492 31.5 9.547 1 98.38 90 ASP A O 1
ATOM 693 N N . THR A 1 91 ? 14.609 32.125 9.438 1 96.62 91 THR A N 1
ATOM 694 C CA . THR A 1 91 ? 15.141 30.922 10.078 1 96.62 91 THR A CA 1
ATOM 695 C C . THR A 1 91 ? 15.648 31.25 11.484 1 96.62 91 THR A C 1
ATOM 697 O O . THR A 1 91 ? 15.883 32.406 11.812 1 96.62 91 THR A O 1
ATOM 700 N N . ALA A 1 92 ? 15.766 30.312 12.234 1 95.88 92 ALA A N 1
ATOM 701 C CA . ALA A 1 92 ? 16.203 30.453 13.617 1 95.88 92 ALA A CA 1
ATOM 702 C C . ALA A 1 92 ? 17.703 30.719 13.695 1 95.88 92 ALA A C 1
ATOM 704 O O . ALA A 1 92 ? 18.469 30.234 12.859 1 95.88 92 ALA A O 1
ATOM 705 N N . LYS A 1 93 ? 18.094 31.422 14.734 1 94.81 93 LYS A N 1
ATOM 706 C CA . LYS A 1 93 ? 19.516 31.578 15.023 1 94.81 93 LYS A CA 1
ATOM 707 C C . LYS A 1 93 ? 20.109 30.328 15.648 1 94.81 93 LYS A C 1
ATOM 709 O O . LYS A 1 93 ? 21.25 29.969 15.375 1 94.81 93 LYS A O 1
ATOM 714 N N . VAL A 1 94 ? 19.312 29.75 16.469 1 95.69 94 VAL A N 1
ATOM 715 C CA . VAL A 1 94 ? 19.688 28.469 17.078 1 95.69 94 VAL A CA 1
ATOM 716 C C . VAL A 1 94 ? 18.578 27.438 16.859 1 95.69 94 VAL A C 1
ATOM 718 O O . VAL A 1 94 ? 17.391 27.781 16.938 1 95.69 94 VAL A O 1
ATOM 721 N N . VAL A 1 95 ? 18.984 26.219 16.656 1 94.75 95 VAL A N 1
ATOM 722 C CA . VAL A 1 95 ? 18.078 25.172 16.219 1 94.75 95 VAL A CA 1
ATOM 723 C C . VAL A 1 95 ? 17.047 24.891 17.297 1 94.75 95 VAL A C 1
ATOM 725 O O . VAL A 1 95 ? 15.906 24.5 17 1 94.75 95 VAL A O 1
ATOM 728 N N . SER A 1 96 ? 17.391 25.156 18.516 1 94.69 96 SER A N 1
ATOM 729 C CA . SER A 1 96 ? 16.5 24.859 19.641 1 94.69 96 SER A CA 1
ATOM 730 C C . SER A 1 96 ? 15.281 25.766 19.641 1 94.69 96 SER A C 1
ATOM 732 O O . SER A 1 96 ? 14.312 25.516 20.359 1 94.69 96 SER A O 1
ATOM 734 N N . GLU A 1 97 ? 15.203 26.812 18.797 1 96.62 97 GLU A N 1
ATOM 735 C CA . GLU A 1 97 ? 14.07 27.734 18.688 1 96.62 97 GLU A CA 1
ATOM 736 C C . GLU A 1 97 ? 12.914 27.078 17.938 1 96.62 97 GLU A C 1
ATOM 738 O O . GLU A 1 97 ? 11.781 27.562 17.984 1 96.62 97 GLU A O 1
ATOM 743 N N . TYR A 1 98 ? 13.242 26.078 17.188 1 97.38 98 TYR A N 1
ATOM 744 C CA . TYR A 1 98 ? 12.18 25.344 16.5 1 97.38 98 TYR A CA 1
ATOM 745 C C . TYR A 1 98 ? 11.438 24.422 17.484 1 97.38 98 TYR A C 1
ATOM 747 O O . TYR A 1 98 ? 12.008 23.438 17.953 1 97.38 98 TYR A O 1
ATOM 755 N N . THR A 1 99 ? 10.195 24.75 17.797 1 97.44 99 THR A N 1
ATOM 756 C CA . THR A 1 99 ? 9.391 23.953 18.703 1 97.44 99 THR A CA 1
ATOM 757 C C . THR A 1 99 ? 7.934 23.906 18.25 1 97.44 99 THR A C 1
ATOM 759 O O . THR A 1 99 ? 7.488 24.781 17.5 1 97.44 99 THR A O 1
ATOM 762 N N . LEU A 1 100 ? 7.289 22.891 18.688 1 98.25 100 LEU A N 1
ATOM 763 C CA . LEU A 1 100 ? 5.852 22.797 18.453 1 98.25 100 LEU A CA 1
ATOM 764 C C . LEU A 1 100 ? 5.129 24 19.031 1 98.25 100 LEU A C 1
ATOM 766 O O . LEU A 1 100 ? 4.23 24.562 18.391 1 98.25 100 LEU A O 1
ATOM 770 N N . GLU A 1 101 ? 5.547 24.453 20.172 1 98.25 101 GLU A N 1
ATOM 771 C CA . GLU A 1 101 ? 4.941 25.609 20.812 1 98.25 101 GLU A CA 1
ATOM 772 C C . GLU A 1 101 ? 5.098 26.859 19.953 1 98.25 101 GLU A C 1
ATOM 774 O O . GLU A 1 101 ? 4.164 27.656 19.828 1 98.25 101 GLU A O 1
ATOM 779 N N . ARG A 1 102 ? 6.273 27.031 19.391 1 98.38 102 ARG A N 1
ATOM 780 C CA . ARG A 1 102 ? 6.508 28.172 18.5 1 98.38 102 ARG A CA 1
ATOM 781 C C . ARG A 1 102 ? 5.551 28.141 17.312 1 98.38 102 ARG A C 1
ATOM 783 O O . ARG A 1 102 ? 4.973 29.172 16.953 1 98.38 102 ARG A O 1
ATOM 790 N N . ASP A 1 103 ? 5.426 27 16.703 1 98.69 103 ASP A N 1
ATOM 791 C CA . ASP A 1 103 ? 4.52 26.859 15.57 1 98.69 103 ASP A CA 1
ATOM 792 C C . ASP A 1 103 ? 3.084 27.203 15.969 1 98.69 103 ASP A C 1
ATOM 794 O O . ASP A 1 103 ? 2.365 27.859 15.219 1 98.69 103 ASP A O 1
ATOM 798 N N . ILE A 1 104 ? 2.643 26.734 17.141 1 98.75 104 ILE A N 1
ATOM 799 C CA . ILE A 1 104 ? 1.295 27 17.641 1 98.75 104 ILE A CA 1
ATOM 800 C C . ILE A 1 104 ? 1.118 28.5 17.844 1 98.75 104 ILE A C 1
ATOM 802 O O . ILE A 1 104 ? 0.144 29.094 17.375 1 98.75 104 ILE A O 1
ATOM 806 N N . GLU A 1 105 ? 2.057 29.141 18.453 1 98.81 105 GLU A N 1
ATOM 807 C CA . GLU A 1 105 ? 1.98 30.578 18.75 1 98.81 105 GLU A CA 1
ATOM 808 C C . GLU A 1 105 ? 2.002 31.391 17.469 1 98.81 105 GLU A C 1
ATOM 810 O O . GLU A 1 105 ? 1.375 32.469 17.391 1 98.81 105 GLU A O 1
ATOM 815 N N . ASP A 1 106 ? 2.668 30.891 16.516 1 98.81 106 ASP A N 1
ATOM 816 C CA . ASP A 1 106 ? 2.764 31.625 15.25 1 98.81 106 ASP A CA 1
ATOM 817 C C . ASP A 1 106 ? 1.417 31.656 14.531 1 98.81 106 ASP A C 1
ATOM 819 O O . ASP A 1 106 ? 1.131 32.594 13.781 1 98.81 106 ASP A O 1
ATOM 823 N N . ILE A 1 107 ? 0.598 30.641 14.734 1 98.88 107 ILE A N 1
ATOM 824 C CA . ILE A 1 107 ? -0.745 30.703 14.172 1 98.88 107 ILE A CA 1
ATOM 825 C C . ILE A 1 107 ? -1.514 31.875 14.789 1 98.88 107 ILE A C 1
ATOM 827 O O . ILE A 1 107 ? -2.158 32.656 14.078 1 98.88 107 ILE A O 1
ATOM 831 N N . GLU A 1 108 ? -1.435 32 16.094 1 98.81 108 GLU A N 1
ATOM 832 C CA . GLU A 1 108 ? -2.066 33.125 16.766 1 98.81 108 GLU A CA 1
ATOM 833 C C . GLU A 1 108 ? -1.459 34.469 16.312 1 98.81 108 GLU A C 1
ATOM 835 O O . GLU A 1 108 ? -2.18 35.438 16.094 1 98.81 108 GLU A O 1
ATOM 840 N N . GLY A 1 109 ? -0.158 34.438 16.219 1 98.81 109 GLY A N 1
ATOM 841 C CA . GLY A 1 109 ? 0.51 35.625 15.711 1 98.81 109 GLY A CA 1
ATOM 842 C C . GLY A 1 109 ? 0.04 36.031 14.328 1 98.81 109 GLY A C 1
ATOM 843 O O . GLY A 1 109 ? -0.14 37.219 14.055 1 98.81 109 GLY A O 1
ATOM 844 N N . LEU A 1 110 ? -0.146 35.062 13.453 1 98.69 110 LEU A N 1
ATOM 845 C CA . LEU A 1 110 ? -0.635 35.344 12.102 1 98.69 110 LEU A CA 1
ATOM 846 C C . LEU A 1 110 ? -2.053 35.906 12.133 1 98.69 110 LEU A C 1
ATOM 848 O O . LEU A 1 110 ? -2.359 36.875 11.43 1 98.69 110 LEU A O 1
ATOM 852 N N . ARG A 1 111 ? -2.93 35.25 12.914 1 98.69 111 ARG A N 1
ATOM 853 C CA . ARG A 1 111 ? -4.301 35.719 13.047 1 98.69 111 ARG A CA 1
ATOM 854 C C . ARG A 1 111 ? -4.328 37.188 13.438 1 98.69 111 ARG A C 1
ATOM 856 O O . ARG A 1 111 ? -5.039 38 12.828 1 98.69 111 ARG A O 1
ATOM 863 N N . LYS A 1 112 ? -3.521 37.562 14.43 1 98.69 112 LYS A N 1
ATOM 864 C CA . LYS A 1 112 ? -3.475 38.938 14.93 1 98.69 112 LYS A CA 1
ATOM 865 C C . LYS A 1 112 ? -2.898 39.875 13.883 1 98.69 112 LYS A C 1
ATOM 867 O O . LYS A 1 112 ? -3.453 40.969 13.633 1 98.69 112 LYS A O 1
ATOM 872 N N . ALA A 1 113 ? -1.822 39.469 13.289 1 98.56 113 ALA A N 1
ATOM 873 C CA . ALA A 1 113 ? -1.144 40.312 12.312 1 98.56 113 ALA A CA 1
ATOM 874 C C . ALA A 1 113 ? -2.039 40.594 11.109 1 98.56 113 ALA A C 1
ATOM 876 O O . ALA A 1 113 ? -1.978 41.688 10.516 1 98.56 113 ALA A O 1
ATOM 877 N N . LEU A 1 114 ? -2.838 39.625 10.766 1 98.19 114 LEU A N 1
ATOM 878 C CA . LEU A 1 114 ? -3.725 39.75 9.617 1 98.19 114 LEU A CA 1
ATOM 879 C C . LEU A 1 114 ? -5.066 40.344 10.023 1 98.19 114 LEU A C 1
ATOM 881 O O . LEU A 1 114 ? -5.961 40.5 9.195 1 98.19 114 LEU A O 1
ATOM 885 N N . LYS A 1 115 ? -5.219 40.625 11.289 1 97.94 115 LYS A N 1
ATOM 886 C CA . LYS A 1 115 ? -6.398 41.281 11.859 1 97.94 115 LYS A CA 1
ATOM 887 C C . LYS A 1 115 ? -7.656 40.469 11.617 1 97.94 115 LYS A C 1
ATOM 889 O O . LYS A 1 115 ? -8.68 41 11.188 1 97.94 115 LYS A O 1
ATOM 894 N N . LEU A 1 116 ? -7.508 39.188 11.828 1 98 116 LEU A N 1
ATOM 895 C CA . LEU A 1 116 ? -8.633 38.281 11.703 1 98 116 LEU A CA 1
ATOM 896 C C . LEU A 1 116 ? -9.242 37.969 13.07 1 98 116 LEU A C 1
ATOM 898 O O . LEU A 1 116 ? -8.516 37.812 14.055 1 98 116 LEU A O 1
ATOM 902 N N . ASP A 1 117 ? -10.5 37.906 13.203 1 96.56 117 ASP A N 1
ATOM 903 C CA . ASP A 1 117 ? -11.18 37.562 14.453 1 96.56 117 ASP A CA 1
ATOM 904 C C . ASP A 1 117 ? -11.281 36.062 14.648 1 96.56 117 ASP A C 1
ATOM 906 O O . ASP A 1 117 ? -10.445 35.469 15.328 1 96.56 117 ASP A O 1
ATOM 910 N N . LYS A 1 118 ? -12.242 35.406 13.875 1 96.38 118 LYS A N 1
ATOM 911 C CA . LYS A 1 118 ? -12.344 33.938 13.891 1 96.38 118 LYS A CA 1
ATOM 912 C C . LYS A 1 118 ? -11.812 33.344 12.594 1 96.38 118 LYS A C 1
ATOM 914 O O . LYS A 1 118 ? -12.031 33.906 11.508 1 96.38 118 LYS A O 1
ATOM 919 N N . ILE A 1 119 ? -11.125 32.25 12.781 1 98.25 119 ILE A N 1
ATOM 920 C CA . ILE A 1 119 ? -10.508 31.625 11.609 1 98.25 119 ILE A CA 1
ATOM 921 C C . ILE A 1 119 ? -10.828 30.141 11.594 1 98.25 119 ILE A C 1
ATOM 923 O O . ILE A 1 119 ? -11.156 29.547 12.625 1 98.25 119 ILE A O 1
ATOM 927 N N . THR A 1 120 ? -10.875 29.547 10.391 1 98.75 120 THR A N 1
ATOM 928 C CA . THR A 1 120 ? -10.75 28.109 10.203 1 98.75 120 THR A CA 1
ATOM 929 C C . THR A 1 120 ? -9.281 27.719 10.094 1 98.75 120 THR A C 1
ATOM 931 O O . THR A 1 120 ? -8.484 28.422 9.469 1 98.75 120 THR A O 1
ATOM 934 N N . VAL A 1 121 ? -8.945 26.656 10.703 1 98.88 121 VAL A N 1
ATOM 935 C CA . VAL A 1 121 ? -7.602 26.109 10.547 1 98.88 121 VAL A CA 1
ATOM 936 C C . VAL A 1 121 ? -7.676 24.703 9.953 1 98.88 121 VAL A C 1
ATOM 938 O O . VAL A 1 121 ? -8.477 23.875 10.391 1 98.88 121 VAL A O 1
ATOM 941 N N . LEU A 1 122 ? -6.938 24.484 8.898 1 98.94 122 LEU A N 1
ATOM 942 C CA . LEU A 1 122 ? -6.727 23.156 8.344 1 98.94 122 LEU A CA 1
ATOM 943 C C . LEU A 1 122 ? -5.277 22.703 8.523 1 98.94 122 LEU A C 1
ATOM 945 O O . LEU A 1 122 ? -4.363 23.312 7.953 1 98.94 122 LEU A O 1
ATOM 949 N N . GLY A 1 123 ? -5.074 21.734 9.297 1 98.88 123 GLY A N 1
ATOM 950 C CA . GLY A 1 123 ? -3.758 21.156 9.508 1 98.88 123 GLY A CA 1
ATOM 951 C C . GLY A 1 123 ? -3.59 19.812 8.82 1 98.88 123 GLY A C 1
ATOM 952 O O . GLY A 1 123 ? -4.387 18.891 9.031 1 98.88 123 GLY A O 1
ATOM 953 N N . HIS A 1 124 ? -2.58 19.688 8.039 1 98.69 124 HIS A N 1
ATOM 954 C CA . HIS A 1 124 ? -2.266 18.453 7.344 1 98.69 124 HIS A CA 1
ATOM 955 C C . HIS A 1 124 ? -1.015 17.797 7.922 1 98.69 124 HIS A C 1
ATOM 957 O O . HIS A 1 124 ? 0.023 18.453 8.062 1 98.69 124 HIS A O 1
ATOM 963 N N . SER A 1 125 ? -1.102 16.469 8.219 1 98.31 125 SER A N 1
ATOM 964 C CA . SER A 1 125 ? 0.025 15.719 8.766 1 98.31 125 SER A CA 1
ATOM 965 C C . SER A 1 125 ? 0.576 16.391 10.023 1 98.31 125 SER A C 1
ATOM 967 O O . SER A 1 125 ? -0.156 16.609 10.992 1 98.31 125 SER A O 1
ATOM 969 N N . TYR A 1 126 ? 1.79 16.875 10.094 1 98.5 126 TYR A N 1
ATOM 970 C CA . TYR A 1 126 ? 2.326 17.609 11.234 1 98.5 126 TYR A CA 1
ATOM 971 C C . TYR A 1 126 ? 1.521 18.875 11.492 1 98.5 126 TYR A C 1
ATOM 973 O O . TYR A 1 126 ? 1.331 19.281 12.641 1 98.5 126 TYR A O 1
ATOM 981 N N . GLY A 1 127 ? 1.047 19.453 10.438 1 98.75 127 GLY A N 1
ATOM 982 C CA . GLY A 1 127 ? 0.216 20.641 10.602 1 98.75 127 GLY A CA 1
ATOM 983 C C . GLY A 1 127 ? -1.022 20.391 11.438 1 98.75 127 GLY A C 1
ATOM 984 O O . GLY A 1 127 ? -1.527 21.297 12.102 1 98.75 127 GLY A O 1
ATOM 985 N N . GLY A 1 128 ? -1.506 19.172 11.367 1 98.75 128 GLY A N 1
ATOM 986 C CA . GLY A 1 128 ? -2.625 18.797 12.219 1 98.75 128 GLY A CA 1
ATOM 987 C C . GLY A 1 128 ? -2.271 18.781 13.695 1 98.75 128 GLY A C 1
ATOM 988 O O . GLY A 1 128 ? -3.121 19.047 14.547 1 98.75 128 GLY A O 1
ATOM 989 N N . VAL A 1 129 ? -1.032 18.422 14.016 1 98.69 129 VAL A N 1
ATOM 990 C CA . VAL A 1 129 ? -0.549 18.484 15.391 1 98.69 129 VAL A CA 1
ATOM 991 C C . VAL A 1 129 ? -0.56 19.922 15.891 1 98.69 129 VAL A C 1
ATOM 993 O O . VAL A 1 129 ? -1.046 20.203 16.984 1 98.69 129 VAL A O 1
ATOM 996 N N . VAL A 1 130 ? -0.097 20.812 15.047 1 98.81 130 VAL A N 1
ATOM 997 C CA . VAL A 1 130 ? -0.085 22.234 15.367 1 98.81 130 VAL A CA 1
ATOM 998 C C . VAL A 1 130 ? -1.518 22.734 15.523 1 98.81 130 VAL A C 1
ATOM 1000 O O . VAL A 1 130 ? -1.828 23.453 16.484 1 98.81 130 VAL A O 1
ATOM 1003 N N . ALA A 1 131 ? -2.367 22.344 14.625 1 98.88 131 ALA A N 1
ATOM 1004 C CA . ALA A 1 131 ? -3.76 22.781 14.625 1 98.88 131 ALA A CA 1
ATOM 1005 C C . ALA A 1 131 ? -4.473 22.344 15.898 1 98.88 131 ALA A C 1
ATOM 1007 O O . ALA A 1 131 ? -5.254 23.094 16.469 1 98.88 131 ALA A O 1
ATOM 1008 N N . GLN A 1 132 ? -4.227 21.141 16.312 1 98.75 132 GLN A N 1
ATOM 1009 C CA . GLN A 1 132 ? -4.816 20.641 17.547 1 98.75 132 GLN A CA 1
ATOM 1010 C C . GLN A 1 132 ? -4.352 21.453 18.75 1 98.75 132 GLN A C 1
ATOM 1012 O O . GLN A 1 132 ? -5.16 21.844 19.594 1 98.75 132 GLN A O 1
ATOM 1017 N N . GLY A 1 133 ? -3.049 21.719 18.828 1 98.69 133 GLY A N 1
ATOM 1018 C CA . GLY A 1 133 ? -2.533 22.562 19.906 1 98.69 133 GLY A CA 1
ATOM 1019 C C . GLY A 1 133 ? -3.143 23.938 19.906 1 98.69 133 GLY A C 1
ATOM 1020 O O . GLY A 1 133 ? -3.475 24.469 20.969 1 98.69 133 GLY A O 1
ATOM 1021 N N . TYR A 1 134 ? -3.279 24.469 18.734 1 98.81 134 TYR A N 1
ATOM 1022 C CA . TYR A 1 134 ? -3.904 25.781 18.609 1 98.81 134 TYR A CA 1
ATOM 1023 C C . TYR A 1 134 ? -5.344 25.75 19.109 1 98.81 134 TYR A C 1
ATOM 1025 O O . TYR A 1 134 ? -5.785 26.656 19.812 1 98.81 134 TYR A O 1
ATOM 1033 N N . ALA A 1 135 ? -6.078 24.75 18.75 1 98.75 135 ALA A N 1
ATOM 1034 C CA . ALA A 1 135 ? -7.477 24.609 19.141 1 98.75 135 ALA A CA 1
ATOM 1035 C C . ALA A 1 135 ? -7.609 24.516 20.656 1 98.75 135 ALA A C 1
ATOM 1037 O O . ALA A 1 135 ? -8.547 25.062 21.25 1 98.75 135 ALA A O 1
ATOM 1038 N N . VAL A 1 136 ? -6.707 23.844 21.266 1 98.25 136 VAL A N 1
ATOM 1039 C CA . VAL A 1 136 ? -6.75 23.656 22.719 1 98.25 136 VAL A CA 1
ATOM 1040 C C . VAL A 1 136 ? -6.449 24.984 23.406 1 98.25 136 VAL A C 1
ATOM 1042 O O . VAL A 1 136 ? -7.109 25.344 24.391 1 98.25 136 VAL A O 1
ATOM 1045 N N . LYS A 1 137 ? -5.57 25.766 22.891 1 98.06 137 LYS A N 1
ATOM 1046 C CA . LYS A 1 137 ? -5.074 26.969 23.562 1 98.06 137 LYS A CA 1
ATOM 1047 C C . LYS A 1 137 ? -5.922 28.188 23.203 1 98.06 137 LYS A C 1
ATOM 1049 O O . LYS A 1 137 ? -6.105 29.078 24.016 1 98.06 137 LYS A O 1
ATOM 1054 N N . TYR A 1 138 ? -6.391 28.219 21.969 1 98.19 138 TYR A N 1
ATOM 1055 C CA . TYR A 1 138 ? -7.051 29.422 21.469 1 98.19 138 TYR A CA 1
ATOM 1056 C C . TYR A 1 138 ? -8.406 29.094 20.859 1 98.19 138 TYR A C 1
ATOM 1058 O O . TYR A 1 138 ? -8.742 29.562 19.766 1 98.19 138 TYR A O 1
ATOM 1066 N N . ALA A 1 139 ? -9.148 28.344 21.5 1 97.75 139 ALA A N 1
ATOM 1067 C CA . ALA A 1 139 ? -10.422 27.812 21.031 1 97.75 139 ALA A CA 1
ATOM 1068 C C . ALA A 1 139 ? -11.375 28.922 20.625 1 97.75 139 ALA A C 1
ATOM 1070 O O . ALA A 1 139 ? -12.125 28.797 19.656 1 97.75 139 ALA A O 1
ATOM 1071 N N . THR A 1 140 ? -11.352 30 21.297 1 97.06 140 THR A N 1
ATOM 1072 C CA . THR A 1 140 ? -12.32 31.078 21.109 1 97.06 140 THR A CA 1
ATOM 1073 C C . THR A 1 140 ? -12.109 31.766 19.766 1 97.06 140 THR A C 1
ATOM 1075 O O . THR A 1 140 ? -13 32.469 19.266 1 97.06 140 THR A O 1
ATOM 1078 N N . HIS A 1 141 ? -10.961 31.609 19.156 1 97.25 141 HIS A N 1
ATOM 1079 C CA . HIS A 1 141 ? -10.641 32.281 17.906 1 97.25 141 HIS A CA 1
ATOM 1080 C C . HIS A 1 141 ? -10.789 31.312 16.719 1 97.25 141 HIS A C 1
ATOM 1082 O O . HIS A 1 141 ? -10.445 31.672 15.586 1 97.25 141 HIS A O 1
ATOM 1088 N N . LEU A 1 142 ? -11.344 30.156 17 1 97.62 142 LEU A N 1
ATOM 1089 C CA . LEU A 1 142 ? -11.477 29.141 15.953 1 97.62 142 LEU A CA 1
ATOM 1090 C C . LEU A 1 142 ? -12.945 28.922 15.602 1 97.62 142 LEU A C 1
ATOM 1092 O O . LEU A 1 142 ? -13.758 28.594 16.469 1 97.62 142 LEU A O 1
ATOM 1096 N N . SER A 1 143 ? -13.273 29.141 14.375 1 97.94 143 SER A N 1
ATOM 1097 C CA . SER A 1 143 ? -14.625 28.844 13.906 1 97.94 143 SER A CA 1
ATOM 1098 C C . SER A 1 143 ? -14.781 27.375 13.539 1 97.94 143 SER A C 1
ATOM 1100 O O . SER A 1 143 ? -15.797 26.75 13.859 1 97.94 143 SER A O 1
ATOM 1102 N N . HIS A 1 144 ? -13.812 26.828 12.797 1 98.62 144 HIS A N 1
ATOM 1103 C CA . HIS A 1 144 ? -13.781 25.438 12.375 1 98.62 144 HIS A CA 1
ATOM 1104 C C . HIS A 1 144 ? -12.367 24.859 12.469 1 98.62 144 HIS A C 1
ATOM 1106 O O . HIS A 1 144 ? -11.391 25.594 12.305 1 98.62 144 HIS A O 1
ATOM 1112 N N . LEU A 1 145 ? -12.305 23.578 12.734 1 98.75 145 LEU A N 1
ATOM 1113 C CA . LEU A 1 145 ? -11.039 22.844 12.781 1 98.75 145 LEU A CA 1
ATOM 1114 C C . LEU A 1 145 ? -11.07 21.656 11.836 1 98.75 145 LEU A C 1
ATOM 1116 O O . LEU A 1 145 ? -11.969 20.812 11.914 1 98.75 145 LEU A O 1
ATOM 1120 N N . ILE A 1 146 ? -10.133 21.594 10.93 1 98.88 146 ILE A N 1
ATOM 1121 C CA . ILE A 1 146 ? -9.992 20.469 10.023 1 98.88 146 ILE A CA 1
ATOM 1122 C C . ILE A 1 146 ? -8.656 19.781 10.266 1 98.88 146 ILE A C 1
ATOM 1124 O O . ILE A 1 146 ? -7.594 20.391 10.125 1 98.88 146 ILE A O 1
ATOM 1128 N N . LEU A 1 147 ? -8.719 18.578 10.633 1 98.75 147 LEU A N 1
ATOM 1129 C CA . LEU A 1 147 ? -7.551 17.734 10.867 1 98.75 147 LEU A CA 1
ATOM 1130 C C . LEU A 1 147 ? -7.426 16.672 9.789 1 98.75 147 LEU A C 1
ATOM 1132 O O . LEU A 1 147 ? -8.242 15.75 9.719 1 98.75 147 LEU A O 1
ATOM 1136 N N . ALA A 1 148 ? -6.395 16.812 8.984 1 98.62 148 ALA A N 1
ATOM 1137 C CA . ALA A 1 148 ? -6.258 15.922 7.832 1 98.62 148 ALA A CA 1
ATOM 1138 C C . ALA A 1 148 ? -5.004 15.062 7.953 1 98.62 148 ALA A C 1
ATOM 1140 O O . ALA A 1 148 ? -3.889 15.578 8.039 1 98.62 148 ALA A O 1
ATOM 1141 N N . ASP A 1 149 ? -5.199 13.703 7.938 1 98.44 149 ASP A N 1
ATOM 1142 C CA . ASP A 1 149 ? -4.098 12.75 7.887 1 98.44 149 ASP A CA 1
ATOM 1143 C C . ASP A 1 149 ? -3.023 13.102 8.914 1 98.44 149 ASP A C 1
ATOM 1145 O O . ASP A 1 149 ? -1.848 13.242 8.57 1 98.44 149 ASP A O 1
ATOM 1149 N N . THR A 1 150 ? -3.445 13.156 10.18 1 98.44 150 THR A N 1
ATOM 1150 C CA . THR A 1 150 ? -2.582 13.719 11.219 1 98.44 150 THR A CA 1
ATOM 1151 C C . THR A 1 150 ? -2.523 12.805 12.43 1 98.44 150 THR A C 1
ATOM 1153 O O . THR A 1 150 ? -2.877 11.625 12.344 1 98.44 150 THR A O 1
ATOM 1156 N N . PHE A 1 151 ? -1.996 13.352 13.57 1 97.75 151 PHE A N 1
ATOM 1157 C CA . PHE A 1 151 ? -1.686 12.586 14.766 1 97.75 151 PHE A CA 1
ATOM 1158 C C . PHE A 1 151 ? -2.191 13.297 16.016 1 97.75 151 PHE A C 1
ATOM 1160 O O . PHE A 1 151 ? -2.104 14.523 16.109 1 97.75 151 PHE A O 1
ATOM 1167 N N . HIS A 1 152 ? -2.619 12.516 16.953 1 96.69 152 HIS A N 1
ATOM 1168 C CA . HIS A 1 152 ? -3.148 13.117 18.172 1 96.69 152 HIS A CA 1
ATOM 1169 C C . HIS A 1 152 ? -2.115 13.102 19.297 1 96.69 152 HIS A C 1
ATOM 1171 O O . HIS A 1 152 ? -2.287 13.766 20.312 1 96.69 152 HIS A O 1
ATOM 1177 N N . SER A 1 153 ? -0.996 12.227 19.109 1 96.81 153 SER A N 1
ATOM 1178 C CA . SER A 1 153 ? -0.035 12.062 20.188 1 96.81 153 SER A CA 1
ATOM 1179 C C . SER A 1 153 ? 1.321 11.609 19.656 1 96.81 153 SER A C 1
ATOM 1181 O O . SER A 1 153 ? 1.434 11.18 18.516 1 96.81 153 SER A O 1
ATOM 1183 N N . PHE A 1 154 ? 2.268 11.695 20.562 1 95.56 154 PHE A N 1
ATOM 1184 C CA . PHE A 1 154 ? 3.609 11.234 20.219 1 95.56 154 PHE A CA 1
ATOM 1185 C C . PHE A 1 154 ? 3.633 9.727 20.031 1 95.56 154 PHE A C 1
ATOM 1187 O O . PHE A 1 154 ? 4.445 9.203 19.266 1 95.56 154 PHE A O 1
ATOM 1194 N N . VAL A 1 155 ? 2.771 9.023 20.688 1 94.94 155 VAL A N 1
ATOM 1195 C CA . VAL A 1 155 ? 2.686 7.578 20.531 1 94.94 155 VAL A CA 1
ATOM 1196 C C . VAL A 1 155 ? 2.27 7.246 19.094 1 94.94 155 VAL A C 1
ATOM 1198 O O . VAL A 1 155 ? 2.822 6.332 18.469 1 94.94 155 VAL A O 1
ATOM 1201 N N . MET A 1 156 ? 1.36 8.023 18.609 1 95.69 156 MET A N 1
ATOM 1202 C CA . MET A 1 156 ? 0.928 7.836 17.219 1 95.69 156 MET A CA 1
ATOM 1203 C C . MET A 1 156 ? 2.053 8.172 16.25 1 95.69 156 MET A C 1
ATOM 1205 O O . MET A 1 156 ? 2.191 7.535 15.211 1 95.69 156 MET A O 1
ATOM 1209 N N . TRP A 1 157 ? 2.781 9.203 16.578 1 97.12 157 TRP A N 1
ATOM 1210 C CA . TRP A 1 157 ? 3.92 9.547 15.734 1 97.12 157 TRP A CA 1
ATOM 1211 C C . TRP A 1 157 ? 4.926 8.398 15.688 1 97.12 157 TRP A C 1
ATOM 1213 O O . TRP A 1 157 ? 5.438 8.062 14.617 1 97.12 157 TRP A O 1
ATOM 1223 N N . GLN A 1 158 ? 5.211 7.836 16.844 1 96.62 158 GLN A N 1
ATOM 1224 C CA . GLN A 1 158 ? 6.109 6.684 16.891 1 96.62 158 GLN A CA 1
ATOM 1225 C C . GLN A 1 158 ? 5.578 5.539 16.031 1 96.62 158 GLN A C 1
ATOM 1227 O O . GLN A 1 158 ? 6.332 4.914 15.281 1 96.62 158 GLN A O 1
ATOM 1232 N N . GLU A 1 159 ? 4.336 5.293 16.172 1 95.12 159 GLU A N 1
ATOM 1233 C CA . GLU A 1 159 ? 3.725 4.223 15.375 1 95.12 159 GLU A CA 1
ATOM 1234 C C . GLU A 1 159 ? 3.844 4.504 13.883 1 95.12 159 GLU A C 1
ATOM 1236 O O . GLU A 1 159 ? 4.004 3.576 13.086 1 95.12 159 GLU A O 1
ATOM 1241 N N . ASN A 1 160 ? 3.662 5.742 13.484 1 96.06 160 ASN A N 1
ATOM 1242 C CA . ASN A 1 160 ? 3.92 6.145 12.102 1 96.06 160 ASN A CA 1
ATOM 1243 C C . ASN A 1 160 ? 5.316 5.727 11.648 1 96.06 160 ASN A C 1
ATOM 1245 O O . ASN A 1 160 ? 5.473 5.125 10.586 1 96.06 160 ASN A O 1
ATOM 1249 N N . ASP A 1 161 ? 6.316 6.043 12.43 1 96.12 161 ASP A N 1
ATOM 1250 C CA . ASP A 1 161 ? 7.691 5.684 12.094 1 96.12 161 ASP A CA 1
ATOM 1251 C C . ASP A 1 161 ? 7.855 4.168 12.008 1 96.12 161 ASP A C 1
ATOM 1253 O O . ASP A 1 161 ? 8.5 3.658 11.086 1 96.12 161 ASP A O 1
ATOM 1257 N N . ASP A 1 162 ? 7.285 3.494 12.992 1 96.25 162 ASP A N 1
ATOM 1258 C CA . ASP A 1 162 ? 7.367 2.037 13.008 1 96.25 162 ASP A CA 1
ATOM 1259 C C . ASP A 1 162 ? 6.75 1.44 11.75 1 96.25 162 ASP A C 1
ATOM 1261 O O . ASP A 1 162 ? 7.309 0.519 11.148 1 96.25 162 ASP A O 1
ATOM 1265 N N . ASN A 1 163 ? 5.617 1.912 11.398 1 96.25 163 ASN A N 1
ATOM 1266 C CA . ASN A 1 163 ? 4.953 1.405 10.203 1 96.25 163 ASN A CA 1
ATOM 1267 C C . ASN A 1 163 ? 5.758 1.712 8.945 1 96.25 163 ASN A C 1
ATOM 1269 O O . ASN A 1 163 ? 5.902 0.855 8.07 1 96.25 163 ASN A O 1
ATOM 1273 N N . SER A 1 164 ? 6.219 2.957 8.812 1 96.31 164 SER A N 1
ATOM 1274 C CA . SER A 1 164 ? 7.047 3.322 7.668 1 96.31 164 SER A CA 1
ATOM 1275 C C . SER A 1 164 ? 8.258 2.398 7.539 1 96.31 164 SER A C 1
ATOM 1277 O O . SER A 1 164 ? 8.562 1.917 6.449 1 96.31 164 SER A O 1
ATOM 1279 N N . ASN A 1 165 ? 8.922 2.18 8.633 1 96.81 165 ASN A N 1
ATOM 1280 C CA . ASN A 1 165 ? 10.086 1.304 8.625 1 96.81 165 ASN A CA 1
ATOM 1281 C C . ASN A 1 165 ? 9.719 -0.127 8.25 1 96.81 165 ASN A C 1
ATOM 1283 O O . ASN A 1 165 ? 10.445 -0.79 7.512 1 96.81 165 ASN A O 1
ATOM 1287 N N . HIS A 1 166 ? 8.609 -0.573 8.766 1 95.75 166 HIS A N 1
ATOM 1288 C CA . HIS A 1 166 ? 8.125 -1.901 8.398 1 95.75 166 HIS A CA 1
ATOM 1289 C C . HIS A 1 166 ? 7.887 -2.008 6.898 1 95.75 166 HIS A C 1
ATOM 1291 O O . HIS A 1 166 ? 8.297 -2.984 6.266 1 95.75 166 HIS A O 1
ATOM 1297 N N . GLU A 1 167 ? 7.207 -1.061 6.363 1 95.69 167 GLU A N 1
ATOM 1298 C CA . GLU A 1 167 ? 6.926 -1.037 4.93 1 95.69 167 GLU A CA 1
ATOM 1299 C C . GLU A 1 167 ? 8.219 -1.036 4.117 1 95.69 167 GLU A C 1
ATOM 1301 O O . GLU A 1 167 ? 8.328 -1.741 3.109 1 95.69 167 GLU A O 1
ATOM 1306 N N . ILE A 1 168 ? 9.172 -0.249 4.535 1 95.88 168 ILE A N 1
ATOM 1307 C CA . ILE A 1 168 ? 10.438 -0.162 3.818 1 95.88 168 ILE A CA 1
ATOM 1308 C C . ILE A 1 168 ? 11.172 -1.496 3.906 1 95.88 168 ILE A C 1
ATOM 1310 O O . ILE A 1 168 ? 11.68 -2 2.9 1 95.88 168 ILE A O 1
ATOM 1314 N N . LYS A 1 169 ? 11.234 -2.059 5.078 1 95.69 169 LYS A N 1
ATOM 1315 C CA . LYS A 1 169 ? 11.891 -3.35 5.277 1 95.69 169 LYS A CA 1
ATOM 1316 C C . LYS A 1 169 ? 11.281 -4.418 4.371 1 95.69 169 LYS A C 1
ATOM 1318 O O . LYS A 1 169 ? 12.008 -5.215 3.775 1 95.69 169 LYS A O 1
ATOM 1323 N N . THR A 1 170 ? 10 -4.359 4.219 1 94.88 170 THR A N 1
ATOM 1324 C CA . THR A 1 170 ? 9.273 -5.398 3.504 1 94.88 170 THR A CA 1
ATOM 1325 C C . THR A 1 170 ? 9.352 -5.18 1.997 1 94.88 170 THR A C 1
ATOM 1327 O O . THR A 1 170 ? 9.531 -6.129 1.234 1 94.88 170 THR A O 1
ATOM 1330 N N . ASN A 1 171 ? 9.297 -3.961 1.58 1 95.62 171 ASN A N 1
ATOM 1331 C CA . ASN A 1 171 ? 9.094 -3.678 0.164 1 95.62 171 ASN A CA 1
ATOM 1332 C C . ASN A 1 171 ? 10.383 -3.221 -0.508 1 95.62 171 ASN A C 1
ATOM 1334 O O . ASN A 1 171 ? 10.516 -3.305 -1.729 1 95.62 171 ASN A O 1
ATOM 1338 N N . TYR A 1 172 ? 11.25 -2.73 0.25 1 96.38 172 TYR A N 1
ATOM 1339 C CA . TYR A 1 172 ? 12.562 -2.314 -0.228 1 96.38 172 TYR A CA 1
ATOM 1340 C C . TYR A 1 172 ? 13.672 -2.951 0.602 1 96.38 172 TYR A C 1
ATOM 1342 O O . TYR A 1 172 ? 14.477 -2.246 1.215 1 96.38 172 TYR A O 1
ATOM 1350 N N . PRO A 1 173 ? 13.719 -4.227 0.554 1 95.12 173 PRO A N 1
ATOM 1351 C CA . PRO A 1 173 ? 14.688 -4.91 1.416 1 95.12 173 PRO A CA 1
ATOM 1352 C C . PRO A 1 173 ? 16.125 -4.531 1.102 1 95.12 173 PRO A C 1
ATOM 1354 O O . PRO A 1 173 ? 16.984 -4.57 1.985 1 95.12 173 PRO A O 1
ATOM 1357 N N . GLU A 1 174 ? 16.422 -4.188 -0.123 1 95 174 GLU A N 1
ATOM 1358 C CA . GLU A 1 174 ? 17.766 -3.768 -0.478 1 95 174 GLU A CA 1
ATOM 1359 C C . GLU A 1 174 ? 18.141 -2.463 0.219 1 95 174 GLU A C 1
ATOM 1361 O O . GLU A 1 174 ? 19.281 -2.287 0.651 1 95 174 GLU A O 1
ATOM 1366 N N . VAL A 1 175 ? 17.203 -1.519 0.311 1 96.81 175 VAL A N 1
ATOM 1367 C CA . VAL A 1 175 ? 17.422 -0.263 1.021 1 96.81 175 VAL A CA 1
ATOM 1368 C C . VAL A 1 175 ? 17.578 -0.534 2.516 1 96.81 175 VAL A C 1
ATOM 1370 O O . VAL A 1 175 ? 18.5 -0.015 3.156 1 96.81 175 VAL A O 1
ATOM 1373 N N . TRP A 1 176 ? 16.75 -1.38 3.008 1 97.06 176 TRP A N 1
ATOM 1374 C CA . TRP A 1 176 ? 16.75 -1.688 4.434 1 97.06 176 TRP A CA 1
ATOM 1375 C C . TRP A 1 176 ? 18.062 -2.357 4.844 1 97.06 176 TRP A C 1
ATOM 1377 O O . TRP A 1 176 ? 18.594 -2.076 5.914 1 97.06 176 TRP A O 1
ATOM 1387 N N . LYS A 1 177 ? 18.5 -3.271 3.994 1 96.62 177 LYS A N 1
ATOM 1388 C CA . LYS A 1 177 ? 19.766 -3.941 4.273 1 96.62 177 LYS A CA 1
ATOM 1389 C C . LYS A 1 177 ? 20.906 -2.932 4.418 1 96.62 177 LYS A C 1
ATOM 1391 O O . LYS A 1 177 ? 21.688 -2.998 5.371 1 96.62 177 LYS A O 1
ATOM 1396 N N . GLU A 1 178 ? 20.984 -2.025 3.479 1 97.44 178 GLU A N 1
ATOM 1397 C CA . GLU A 1 178 ? 22.016 -0.995 3.529 1 97.44 178 GLU A CA 1
ATOM 1398 C C . GLU A 1 178 ? 21.859 -0.123 4.773 1 97.44 178 GLU A C 1
ATOM 1400 O O . GLU A 1 178 ? 22.859 0.195 5.438 1 97.44 178 GLU A O 1
ATOM 1405 N N . LEU A 1 179 ? 20.641 0.231 5.102 1 97.25 179 LEU A N 1
ATOM 1406 C CA . LEU A 1 179 ? 20.359 1.046 6.277 1 97.25 179 LEU A CA 1
ATOM 1407 C C . LEU A 1 179 ? 20.766 0.318 7.555 1 97.25 179 LEU A C 1
ATOM 1409 O O . LEU A 1 179 ? 21.375 0.911 8.445 1 97.25 179 LEU A O 1
ATOM 1413 N N . SER A 1 180 ? 20.438 -0.953 7.629 1 96.69 180 SER A N 1
ATOM 1414 C CA . SER A 1 180 ? 20.75 -1.757 8.805 1 96.69 180 SER A CA 1
ATOM 1415 C C . SER A 1 180 ? 22.25 -1.866 9.031 1 96.69 180 SER A C 1
ATOM 1417 O O . SER A 1 180 ? 22.719 -1.771 10.164 1 96.69 180 SER A O 1
ATOM 1419 N N . GLU A 1 181 ? 22.922 -2.061 7.992 1 97.38 181 GLU A N 1
ATOM 1420 C CA . GLU A 1 181 ? 24.375 -2.131 8.086 1 97.38 181 GLU A CA 1
ATOM 1421 C C . GLU A 1 181 ? 24.969 -0.805 8.562 1 97.38 181 GLU A C 1
ATOM 1423 O O . GLU A 1 181 ? 25.859 -0.786 9.414 1 97.38 181 GLU A O 1
ATOM 1428 N N . LEU A 1 182 ? 24.484 0.271 7.988 1 97.31 182 LEU A N 1
ATOM 1429 C CA . LEU A 1 182 ? 24.938 1.599 8.383 1 97.31 182 LEU A CA 1
ATOM 1430 C C . LEU A 1 182 ? 24.641 1.859 9.859 1 97.31 182 LEU A C 1
ATOM 1432 O O . LEU A 1 182 ? 25.469 2.412 10.578 1 97.31 182 LEU A O 1
ATOM 1436 N N . ARG A 1 183 ? 23.531 1.46 10.336 1 96.62 183 ARG A N 1
ATOM 1437 C CA . ARG A 1 183 ? 23.125 1.706 11.711 1 96.62 183 ARG A CA 1
ATOM 1438 C C . ARG A 1 183 ? 23.891 0.821 12.688 1 96.62 183 ARG A C 1
ATOM 1440 O O . ARG A 1 183 ? 24.172 1.229 13.812 1 96.62 183 ARG A O 1
ATOM 1447 N N . GLU A 1 184 ? 24.203 -0.348 12.281 1 96 184 GLU A N 1
ATOM 1448 C CA . GLU A 1 184 ? 25.062 -1.219 13.086 1 96 184 GLU A CA 1
ATOM 1449 C C . GLU A 1 184 ? 26.422 -0.57 13.352 1 96 184 GLU A C 1
ATOM 1451 O O . GLU A 1 184 ? 27.047 -0.838 14.375 1 96 184 GLU A O 1
ATOM 1456 N N . GLN A 1 185 ? 26.781 0.256 12.469 1 97.25 185 GLN A N 1
ATOM 1457 C CA . GLN A 1 185 ? 28.047 0.973 12.617 1 97.25 185 GLN A CA 1
ATOM 1458 C C . GLN A 1 185 ? 27.875 2.225 13.477 1 97.25 185 GLN A C 1
ATOM 1460 O O . GLN A 1 185 ? 28.812 3.014 13.625 1 97.25 185 GLN A O 1
ATOM 1465 N N . GLY A 1 186 ? 26.609 2.467 13.945 1 96.06 186 GLY A N 1
ATOM 1466 C CA . GLY A 1 186 ? 26.375 3.541 14.898 1 96.06 186 GLY A CA 1
ATOM 1467 C C . GLY A 1 186 ? 25.672 4.738 14.289 1 96.06 186 GLY A C 1
ATOM 1468 O O . GLY A 1 186 ? 25.422 5.734 14.969 1 96.06 186 GLY A O 1
ATOM 1469 N N . ALA A 1 187 ? 25.297 4.645 12.984 1 96.69 187 ALA A N 1
ATOM 1470 C CA . ALA A 1 187 ? 24.609 5.762 12.336 1 96.69 187 ALA A CA 1
ATOM 1471 C C . ALA A 1 187 ? 23.172 5.887 12.844 1 96.69 187 ALA A C 1
ATOM 1473 O O . ALA A 1 187 ? 22.547 4.891 13.195 1 96.69 187 ALA A O 1
ATOM 1474 N N . ILE A 1 188 ? 22.719 7.184 12.859 1 96.38 188 ILE A N 1
ATOM 1475 C CA . ILE A 1 188 ? 21.344 7.457 13.258 1 96.38 188 ILE A CA 1
ATOM 1476 C C . ILE A 1 188 ? 20.641 8.273 12.172 1 96.38 188 ILE A C 1
ATOM 1478 O O . ILE A 1 188 ? 21.266 8.672 11.188 1 96.38 188 ILE A O 1
ATOM 1482 N N . SER A 1 189 ? 19.375 8.555 12.312 1 96.75 189 SER A N 1
ATOM 1483 C CA . SER A 1 189 ? 18.5 9.125 11.289 1 96.75 189 SER A CA 1
ATOM 1484 C C . SER A 1 189 ? 19.031 10.477 10.812 1 96.75 189 SER A C 1
ATOM 1486 O O . SER A 1 189 ? 18.891 10.82 9.633 1 96.75 189 SER A O 1
ATOM 1488 N N . SER A 1 190 ? 19.594 11.273 11.695 1 96.75 190 SER A N 1
ATOM 1489 C CA . SER A 1 190 ? 19.969 12.641 11.359 1 96.75 190 SER A CA 1
ATOM 1490 C C . SER A 1 190 ? 21.297 12.68 10.609 1 96.75 190 SER A C 1
ATOM 1492 O O . SER A 1 190 ? 21.703 13.727 10.117 1 96.75 190 SER A O 1
ATOM 1494 N N . ASP A 1 191 ? 21.953 11.508 10.508 1 97.44 191 ASP A N 1
ATOM 1495 C CA . ASP A 1 191 ? 23.188 11.438 9.727 1 97.44 191 ASP A CA 1
ATOM 1496 C C . ASP A 1 191 ? 22.891 11.562 8.234 1 97.44 191 ASP A C 1
ATOM 1498 O O . ASP A 1 191 ? 21.938 10.977 7.727 1 97.44 191 ASP A O 1
ATOM 1502 N N . ALA A 1 192 ? 23.75 12.266 7.562 1 97 192 ALA A N 1
ATOM 1503 C CA . ALA A 1 192 ? 23.547 12.578 6.148 1 97 192 ALA A CA 1
ATOM 1504 C C . ALA A 1 192 ? 23.422 11.312 5.316 1 97 192 ALA A C 1
ATOM 1506 O O . ALA A 1 192 ? 22.547 11.219 4.453 1 97 192 ALA A O 1
ATOM 1507 N N . LYS A 1 193 ? 24.266 10.359 5.527 1 97.19 193 LYS A N 1
ATOM 1508 C CA . LYS A 1 193 ? 24.25 9.133 4.734 1 97.19 193 LYS A CA 1
ATOM 1509 C C . LYS A 1 193 ? 22.969 8.344 4.992 1 97.19 193 LYS A C 1
ATOM 1511 O O . LYS A 1 193 ? 22.422 7.719 4.078 1 97.19 193 LYS A O 1
ATOM 1516 N N . HIS A 1 194 ? 22.578 8.32 6.262 1 97.62 194 HIS A N 1
ATOM 1517 C CA . HIS A 1 194 ? 21.312 7.672 6.59 1 97.62 194 HIS A CA 1
ATOM 1518 C C . HIS A 1 194 ? 20.156 8.32 5.832 1 97.62 194 HIS A C 1
ATOM 1520 O O . HIS A 1 194 ? 19.328 7.621 5.234 1 97.62 194 HIS A O 1
ATOM 1526 N N . GLN A 1 195 ? 20.125 9.633 5.82 1 96.75 195 GLN A N 1
ATOM 1527 C CA . GLN A 1 195 ? 19.078 10.367 5.133 1 96.75 195 GLN A CA 1
ATOM 1528 C C . GLN A 1 195 ? 19.078 10.07 3.635 1 96.75 195 GLN A C 1
ATOM 1530 O O . GLN A 1 195 ? 18.031 9.914 3.02 1 96.75 195 GLN A O 1
ATOM 1535 N N . GLU A 1 196 ? 20.219 9.992 3.096 1 97.06 196 GLU A N 1
ATOM 1536 C CA . GLU A 1 196 ? 20.375 9.688 1.675 1 97.06 196 GLU A CA 1
ATOM 1537 C C . GLU A 1 196 ? 19.781 8.328 1.331 1 97.06 196 GLU A C 1
ATOM 1539 O O . GLU A 1 196 ? 19.016 8.211 0.371 1 97.06 196 GLU A O 1
ATOM 1544 N N . ILE A 1 197 ? 20.141 7.328 2.098 1 97.38 197 ILE A N 1
ATOM 1545 C CA . ILE A 1 197 ? 19.672 5.965 1.838 1 97.38 197 ILE A CA 1
ATOM 1546 C C . ILE A 1 197 ? 18.172 5.871 2.078 1 97.38 197 ILE A C 1
ATOM 1548 O O . ILE A 1 197 ? 17.438 5.332 1.246 1 97.38 197 ILE A O 1
ATOM 1552 N N . TYR A 1 198 ? 17.719 6.41 3.172 1 96.12 198 TYR A N 1
ATOM 1553 C CA . TYR A 1 198 ? 16.297 6.402 3.51 1 96.12 198 TYR A CA 1
ATOM 1554 C C . TYR A 1 198 ? 15.484 7.109 2.438 1 96.12 198 TYR A C 1
ATOM 1556 O O . TYR A 1 198 ? 14.375 6.684 2.111 1 96.12 198 TYR A O 1
ATOM 1564 N N . GLY A 1 199 ? 16.016 8.148 1.854 1 94.81 199 GLY A N 1
ATOM 1565 C CA . GLY A 1 199 ? 15.344 8.984 0.873 1 94.81 199 GLY A CA 1
ATOM 1566 C C . GLY A 1 199 ? 15.234 8.336 -0.492 1 94.81 199 GLY A C 1
ATOM 1567 O O . GLY A 1 199 ? 14.586 8.867 -1.391 1 94.81 199 GLY A O 1
ATOM 1568 N N . ARG A 1 200 ? 15.891 7.133 -0.616 1 95.44 200 ARG A N 1
ATOM 1569 C CA . ARG A 1 200 ? 15.805 6.422 -1.887 1 95.44 200 ARG A CA 1
ATOM 1570 C C . ARG A 1 200 ? 14.43 5.801 -2.08 1 95.44 200 ARG A C 1
ATOM 1572 O O . ARG A 1 200 ? 14.055 5.434 -3.197 1 95.44 200 ARG A O 1
ATOM 1579 N N . VAL A 1 201 ? 13.688 5.57 -1.013 1 94.81 201 VAL A N 1
ATOM 1580 C CA . VAL A 1 201 ? 12.312 5.086 -1.115 1 94.81 201 VAL A CA 1
ATOM 1581 C C . VAL A 1 201 ? 11.422 6.184 -1.691 1 94.81 201 VAL A C 1
ATOM 1583 O O . VAL A 1 201 ? 11.367 7.293 -1.156 1 94.81 201 VAL A O 1
ATOM 1586 N N . PRO A 1 202 ? 10.719 5.859 -2.738 1 91.56 202 PRO A N 1
ATOM 1587 C CA . PRO A 1 202 ? 9.914 6.906 -3.377 1 91.56 202 PRO A CA 1
ATOM 1588 C C . PRO A 1 202 ? 8.805 7.43 -2.475 1 91.56 202 PRO A C 1
ATOM 1590 O O . PRO A 1 202 ? 8.172 6.652 -1.75 1 91.56 202 PRO A O 1
ATOM 1593 N N . TYR A 1 203 ? 8.555 8.688 -2.576 1 88.06 203 TYR A N 1
ATOM 1594 C CA . TYR A 1 203 ? 7.531 9.359 -1.791 1 88.06 203 TYR A CA 1
ATOM 1595 C C . TYR A 1 203 ? 6.176 8.68 -1.951 1 88.06 203 TYR A C 1
ATOM 1597 O O . TYR A 1 203 ? 5.504 8.383 -0.962 1 88.06 203 TYR A O 1
ATOM 1605 N N . GLY A 1 204 ? 5.867 8.438 -3.201 1 89.62 204 GLY A N 1
ATOM 1606 C CA . GLY A 1 204 ? 4.559 7.879 -3.5 1 89.62 204 GLY A CA 1
ATOM 1607 C C . GLY A 1 204 ? 4.332 6.523 -2.863 1 89.62 204 GLY A C 1
ATOM 1608 O O . GLY A 1 204 ? 3.186 6.102 -2.68 1 89.62 204 GLY A O 1
ATOM 1609 N N . PHE A 1 205 ? 5.391 5.871 -2.475 1 92.44 205 PHE A N 1
ATOM 1610 C CA . PHE A 1 205 ? 5.262 4.535 -1.906 1 92.44 205 PHE A CA 1
ATOM 1611 C C . PHE A 1 205 ? 4.527 4.582 -0.572 1 92.44 205 PHE A C 1
ATOM 1613 O O . PHE A 1 205 ? 3.588 3.818 -0.347 1 92.44 205 PHE A O 1
ATOM 1620 N N . LEU A 1 206 ? 4.863 5.48 0.286 1 94.25 206 LEU A N 1
ATOM 1621 C CA . LEU A 1 206 ? 4.277 5.562 1.619 1 94.25 206 LEU A CA 1
ATOM 1622 C C . LEU A 1 206 ? 3.055 6.48 1.62 1 94.25 206 LEU A C 1
ATOM 1624 O O . LEU A 1 206 ? 2.189 6.363 2.49 1 94.25 206 LEU A O 1
ATOM 1628 N N . TYR A 1 207 ? 2.875 7.301 0.572 1 95.06 207 TYR A N 1
ATOM 1629 C CA . TYR A 1 207 ? 1.991 8.445 0.753 1 95.06 207 TYR A CA 1
ATOM 1630 C C . TYR A 1 207 ? 0.795 8.367 -0.188 1 95.06 207 TYR A C 1
ATOM 1632 O O . TYR A 1 207 ? -0.105 9.211 -0.13 1 95.06 207 TYR A O 1
ATOM 1640 N N . ALA A 1 208 ? 0.733 7.32 -1.022 1 94.44 208 ALA A N 1
ATOM 1641 C CA . ALA A 1 208 ? -0.242 7.473 -2.1 1 94.44 208 ALA A CA 1
ATOM 1642 C C . ALA A 1 208 ? -1.022 6.18 -2.32 1 94.44 208 ALA A C 1
ATOM 1644 O O . ALA A 1 208 ? -0.505 5.09 -2.078 1 94.44 208 ALA A O 1
ATOM 1645 N N . TYR A 1 209 ? -2.25 6.363 -2.75 1 93.19 209 TYR A N 1
ATOM 1646 C CA . TYR A 1 209 ? -3.039 5.324 -3.398 1 93.19 209 TYR A CA 1
ATOM 1647 C C . TYR A 1 209 ? -2.521 5.043 -4.805 1 93.19 209 TYR A C 1
ATOM 1649 O O . TYR A 1 209 ? -2.297 3.885 -5.168 1 93.19 209 TYR A O 1
ATOM 1657 N N . ASN A 1 210 ? -2.324 6.016 -5.527 1 90.56 210 ASN A N 1
ATOM 1658 C CA . ASN A 1 210 ? -1.721 5.984 -6.855 1 90.56 210 ASN A CA 1
ATOM 1659 C C . ASN A 1 210 ? -0.449 6.824 -6.914 1 90.56 210 ASN A C 1
ATOM 1661 O O . ASN A 1 210 ? -0.505 8.023 -7.195 1 90.56 210 ASN A O 1
ATOM 1665 N N . PRO A 1 211 ? 0.699 6.164 -6.773 1 90.5 211 PRO A N 1
ATOM 1666 C CA . PRO A 1 211 ? 1.967 6.895 -6.711 1 90.5 211 PRO A CA 1
ATOM 1667 C C . PRO A 1 211 ? 2.248 7.695 -7.98 1 90.5 211 PRO A C 1
ATOM 1669 O O . PRO A 1 211 ? 2.975 8.695 -7.934 1 90.5 211 PRO A O 1
ATOM 1672 N N . SER A 1 212 ? 1.68 7.273 -9.047 1 87.06 212 SER A N 1
ATOM 1673 C CA . SER A 1 212 ? 1.961 7.949 -10.305 1 87.06 212 SER A CA 1
ATOM 1674 C C . SER A 1 212 ? 1.475 9.391 -10.281 1 87.06 212 SER A C 1
ATOM 1676 O O . SER A 1 212 ? 1.943 10.227 -11.062 1 87.06 212 SER A O 1
ATOM 1678 N N . LYS A 1 213 ? 0.523 9.711 -9.391 1 86.81 213 LYS A N 1
ATOM 1679 C CA . LYS A 1 213 ? -0.009 11.062 -9.25 1 86.81 213 LYS A CA 1
ATOM 1680 C C . LYS A 1 213 ? 1.041 12.016 -8.68 1 86.81 213 LYS A C 1
ATOM 1682 O O . LYS A 1 213 ? 0.872 13.234 -8.719 1 86.81 213 LYS A O 1
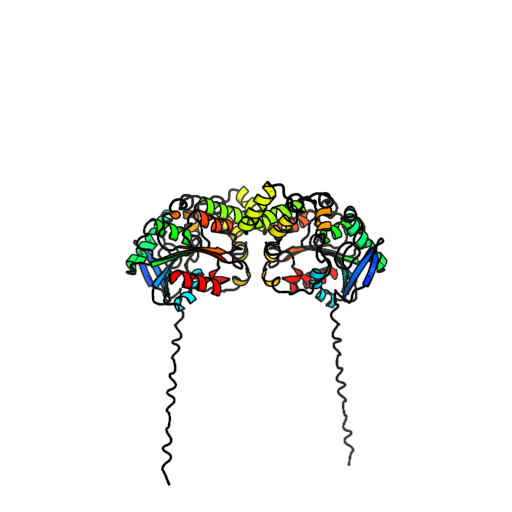ATOM 1687 N N . PHE A 1 214 ? 2.066 11.438 -8.227 1 85.56 214 PHE A N 1
ATOM 1688 C CA . PHE A 1 214 ? 3.072 12.266 -7.57 1 85.56 214 PHE A CA 1
ATOM 1689 C C . PHE A 1 214 ? 4.387 12.234 -8.336 1 85.56 214 PHE A C 1
ATOM 1691 O O . PHE A 1 214 ? 5.418 12.695 -7.84 1 85.56 214 PHE A O 1
ATOM 1698 N N . GLU A 1 215 ? 4.223 11.477 -9.516 1 75.44 215 GLU A N 1
ATOM 1699 C CA . GLU A 1 215 ? 5.402 11.391 -10.367 1 75.44 215 GLU A CA 1
ATOM 1700 C C . GLU A 1 215 ? 5.477 12.578 -11.328 1 75.44 215 GLU A C 1
ATOM 1702 O O . GLU A 1 215 ? 4.445 13.07 -11.797 1 75.44 215 GLU A O 1
ATOM 1707 N N . GLY A 1 216 ? 6.582 13.25 -11.766 1 63.53 216 GLY A N 1
ATOM 1708 C CA . GLY A 1 216 ? 6.77 14.141 -12.898 1 63.53 216 GLY A CA 1
ATOM 1709 C C . GLY A 1 216 ? 6.961 15.594 -12.492 1 63.53 216 GLY A C 1
ATOM 1710 O O . GLY A 1 216 ? 7.109 16.469 -13.344 1 63.53 216 GLY A O 1
ATOM 1711 N N . GLY A 1 217 ? 6.391 16.078 -11.484 1 55.56 217 GLY A N 1
ATOM 1712 C CA . GLY A 1 217 ? 6.316 17.531 -11.484 1 55.56 217 GLY A CA 1
ATOM 1713 C C . GLY A 1 217 ? 7.668 18.203 -11.281 1 55.56 217 GLY A C 1
ATOM 1714 O O . GLY A 1 217 ? 8.383 17.891 -10.328 1 55.56 217 GLY A O 1
ATOM 1715 N N . GLY A 1 218 ? 8.328 18.312 -12.43 1 58.94 218 GLY A N 1
ATOM 1716 C CA . GLY A 1 218 ? 9.461 19.234 -12.43 1 58.94 218 GLY A CA 1
ATOM 1717 C C . GLY A 1 218 ? 9.211 20.484 -11.625 1 58.94 218 GLY A C 1
ATOM 1718 O O . GLY A 1 218 ? 8.492 21.391 -12.086 1 58.94 218 GLY A O 1
ATOM 1719 N N . ASN A 1 219 ? 9.117 20.344 -10.297 1 63.81 219 ASN A N 1
ATOM 1720 C CA . ASN A 1 219 ? 8.742 21.547 -9.547 1 63.81 219 ASN A CA 1
ATOM 1721 C C . ASN A 1 219 ? 9.859 22.578 -9.562 1 63.81 219 ASN A C 1
ATOM 1723 O O . ASN A 1 219 ? 11.039 22.234 -9.578 1 63.81 219 ASN A O 1
ATOM 1727 N N . LYS A 1 220 ? 9.477 23.703 -9.953 1 81.94 220 LYS A N 1
ATOM 1728 C CA . LYS A 1 220 ? 10.32 24.875 -9.727 1 81.94 220 LYS A CA 1
ATOM 1729 C C . LYS A 1 220 ? 10.93 24.844 -8.328 1 81.94 220 LYS A C 1
ATOM 1731 O O . LYS A 1 220 ? 10.234 24.578 -7.352 1 81.94 220 LYS A O 1
ATOM 1736 N N . PRO A 1 221 ? 12.258 24.922 -8.336 1 91.5 221 PRO A N 1
ATOM 1737 C CA . PRO A 1 221 ? 12.898 24.922 -7.02 1 91.5 221 PRO A CA 1
ATOM 1738 C C . PRO A 1 221 ? 12.297 25.953 -6.07 1 91.5 221 PRO A C 1
ATOM 1740 O O . PRO A 1 221 ? 11.914 27.047 -6.5 1 91.5 221 PRO A O 1
ATOM 1743 N N . TYR A 1 222 ? 12.148 25.656 -4.891 1 94.88 222 TYR A N 1
ATOM 1744 C CA . TYR A 1 222 ? 11.68 26.516 -3.809 1 94.88 222 TYR A CA 1
ATOM 1745 C C . TYR A 1 222 ? 12.68 26.547 -2.66 1 94.88 222 TYR A C 1
ATOM 1747 O O . TYR A 1 222 ? 13.297 25.516 -2.344 1 94.88 222 TYR A O 1
ATOM 1755 N N . PRO A 1 223 ? 12.891 27.641 -2.135 1 94.75 223 PRO A N 1
ATOM 1756 C CA . PRO A 1 223 ? 13.867 27.703 -1.046 1 94.75 223 PRO A CA 1
ATOM 1757 C C . PRO A 1 223 ? 13.453 26.875 0.169 1 94.75 223 PRO A C 1
ATOM 1759 O O . PRO A 1 223 ? 12.305 26.953 0.609 1 94.75 223 PRO A O 1
ATOM 1762 N N . ASN A 1 224 ? 14.391 26.125 0.641 1 95.69 224 ASN A N 1
ATOM 1763 C CA . ASN A 1 224 ? 14.227 25.391 1.894 1 95.69 224 ASN A CA 1
ATOM 1764 C C . ASN A 1 224 ? 12.859 24.719 1.97 1 95.69 224 ASN A C 1
ATOM 1766 O O . ASN A 1 224 ? 12.109 24.922 2.924 1 95.69 224 ASN A O 1
ATOM 1770 N N . PRO A 1 225 ? 12.555 23.953 0.959 1 94.94 225 PRO A N 1
ATOM 1771 C CA . PRO A 1 225 ? 11.234 23.344 0.916 1 94.94 225 PRO A CA 1
ATOM 1772 C C . PRO A 1 225 ? 11.016 22.328 2.037 1 94.94 225 PRO A C 1
ATOM 1774 O O . PRO A 1 225 ? 9.867 22.016 2.377 1 94.94 225 PRO A O 1
ATOM 1777 N N . MET A 1 226 ? 12.109 21.766 2.547 1 95.62 226 MET A N 1
ATOM 1778 C CA . MET A 1 226 ? 12.125 20.875 3.701 1 95.62 226 MET A CA 1
ATOM 1779 C C . MET A 1 226 ? 13.352 21.141 4.57 1 95.62 226 MET A C 1
ATOM 1781 O O . MET A 1 226 ? 14.484 20.875 4.148 1 95.62 226 MET A O 1
ATOM 1785 N N . ASN A 1 227 ? 13.141 21.562 5.766 1 97.75 227 ASN A N 1
ATOM 1786 C CA . ASN A 1 227 ? 14.242 21.844 6.688 1 97.75 227 ASN A CA 1
ATOM 1787 C C . ASN A 1 227 ? 14.547 20.641 7.566 1 97.75 227 ASN A C 1
ATOM 1789 O O . ASN A 1 227 ? 13.953 20.469 8.633 1 97.75 227 ASN A O 1
ATOM 1793 N N . SER A 1 228 ? 15.523 19.891 7.176 1 95.62 228 SER A N 1
ATOM 1794 C CA . SER A 1 228 ? 15.859 18.641 7.863 1 95.62 228 SER A CA 1
ATOM 1795 C C . SER A 1 228 ? 16.422 18.922 9.258 1 95.62 228 SER A C 1
ATOM 1797 O O . SER A 1 228 ? 16.203 18.125 10.18 1 95.62 228 SER A O 1
ATOM 1799 N N . LYS A 1 229 ? 17.156 20.031 9.422 1 95.81 229 LYS A N 1
ATOM 1800 C CA . LYS A 1 229 ? 17.672 20.375 10.75 1 95.81 229 LYS A CA 1
ATOM 1801 C C . LYS A 1 229 ? 16.531 20.609 11.734 1 95.81 229 LYS A C 1
ATOM 1803 O O . LYS A 1 229 ? 16.594 20.156 12.883 1 95.81 229 LYS A O 1
ATOM 1808 N N . LEU A 1 230 ? 15.555 21.359 11.242 1 97.69 230 LEU A N 1
ATOM 1809 C CA . LEU A 1 230 ? 14.352 21.578 12.039 1 97.69 230 LEU A CA 1
ATOM 1810 C C . LEU A 1 230 ? 13.641 20.266 12.336 1 97.69 230 LEU A C 1
ATOM 1812 O O . LEU A 1 230 ? 13.227 20.031 13.469 1 97.69 230 LEU A O 1
ATOM 1816 N N . TYR A 1 231 ? 13.516 19.438 11.383 1 97.62 231 TYR A N 1
ATOM 1817 C CA . TYR A 1 231 ? 12.852 18.156 11.547 1 97.62 231 TYR A CA 1
ATOM 1818 C C . TYR A 1 231 ? 13.484 17.344 12.672 1 97.62 231 TYR A C 1
ATOM 1820 O O . TYR A 1 231 ? 12.805 16.922 13.602 1 97.62 231 TYR A O 1
ATOM 1828 N N . TYR A 1 232 ? 14.781 17.172 12.648 1 96.88 232 TYR A N 1
ATOM 1829 C CA . TYR A 1 232 ? 15.438 16.297 13.609 1 96.88 232 TYR A CA 1
ATOM 1830 C C . TYR A 1 232 ? 15.586 16.969 14.961 1 96.88 232 TYR A C 1
ATOM 1832 O O . TYR A 1 232 ? 15.719 16.312 15.992 1 96.88 232 TYR A O 1
ATOM 1840 N N . GLN A 1 233 ? 15.555 18.344 14.945 1 96.88 233 GLN A N 1
ATOM 1841 C CA . GLN A 1 233 ? 15.453 19.047 16.219 1 96.88 233 GLN A CA 1
ATOM 1842 C C . GLN A 1 233 ? 14.133 18.734 16.922 1 96.88 233 GLN A C 1
ATOM 1844 O O . GLN A 1 233 ? 14.102 18.5 18.125 1 96.88 233 GLN A O 1
ATOM 1849 N N . MET A 1 234 ? 13.109 18.703 16.203 1 97.56 234 MET A N 1
ATOM 1850 C CA . MET A 1 234 ? 11.773 18.578 16.766 1 97.56 234 MET A CA 1
ATOM 1851 C C . MET A 1 234 ? 11.422 17.125 17.016 1 97.56 234 MET A C 1
ATOM 1853 O O . MET A 1 234 ? 10.805 16.797 18.031 1 97.56 234 MET A O 1
ATOM 1857 N N . VAL A 1 235 ? 11.836 16.219 16.125 1 97.31 235 VAL A N 1
ATOM 1858 C CA . VAL A 1 235 ? 11.414 14.828 16.203 1 97.31 235 VAL A CA 1
ATOM 1859 C C . VAL A 1 235 ? 12.438 14.016 16.984 1 97.31 235 VAL A C 1
ATOM 1861 O O . VAL A 1 235 ? 12.102 13 17.609 1 97.31 235 VAL A O 1
ATOM 1864 N N . GLY A 1 236 ? 13.688 14.492 17.047 1 96.19 236 GLY A N 1
ATOM 1865 C CA . GLY A 1 236 ? 14.789 13.773 17.672 1 96.19 236 GLY A CA 1
ATOM 1866 C C . GLY A 1 236 ? 15.891 13.406 16.688 1 96.19 236 GLY A C 1
ATOM 1867 O O . GLY A 1 236 ? 15.633 13.164 15.516 1 96.19 236 GLY A O 1
ATOM 1868 N N . LYS A 1 237 ? 17.094 13.227 17.188 1 95.25 237 LYS A N 1
ATOM 1869 C CA . LYS A 1 237 ? 18.25 12.953 16.344 1 95.25 237 LYS A CA 1
ATOM 1870 C C . LYS A 1 237 ? 18.078 11.625 15.602 1 95.25 237 LYS A C 1
ATOM 1872 O O . LYS A 1 237 ? 18.578 11.469 14.477 1 95.25 237 LYS A O 1
ATOM 1877 N N . ASP A 1 238 ? 17.453 10.672 16.234 1 97.12 238 ASP A N 1
ATOM 1878 C CA . ASP A 1 238 ? 17.125 9.406 15.602 1 97.12 238 ASP A CA 1
ATOM 1879 C C . ASP A 1 238 ? 15.617 9.258 15.391 1 97.12 238 ASP A C 1
ATOM 1881 O O . ASP A 1 238 ? 15.055 8.18 15.602 1 97.12 238 ASP A O 1
ATOM 1885 N N . GLY A 1 239 ? 14.984 10.289 14.977 1 95.5 239 GLY A N 1
ATOM 1886 C CA . GLY A 1 239 ? 13.547 10.469 15.016 1 95.5 239 GLY A CA 1
ATOM 1887 C C . GLY A 1 239 ? 12.805 9.578 14.031 1 95.5 239 GLY A C 1
ATOM 1888 O O . GLY A 1 239 ? 11.594 9.406 14.141 1 95.5 239 GLY A O 1
ATOM 1889 N N . ASP A 1 240 ? 13.461 8.984 13.023 1 96.06 240 ASP A N 1
ATOM 1890 C CA . ASP A 1 240 ? 12.797 8.086 12.086 1 96.06 240 ASP A CA 1
ATOM 1891 C C . ASP A 1 240 ? 12.609 6.699 12.703 1 96.06 240 ASP A C 1
ATOM 1893 O O . ASP A 1 240 ? 11.891 5.863 12.148 1 96.06 240 ASP A O 1
ATOM 1897 N N . PHE A 1 241 ? 13.266 6.449 13.82 1 96.44 241 PHE A N 1
ATOM 1898 C CA . PHE A 1 241 ? 13.172 5.152 14.484 1 96.44 241 PHE A CA 1
ATOM 1899 C C . PHE A 1 241 ? 12.648 5.309 15.906 1 96.44 241 PHE A C 1
ATOM 1901 O O . PHE A 1 241 ? 11.883 4.469 16.391 1 96.44 241 PHE A O 1
ATOM 1908 N N . ILE A 1 242 ? 13.117 6.375 16.562 1 95.19 242 ILE A N 1
ATOM 1909 C CA . ILE A 1 242 ? 12.695 6.648 17.938 1 95.19 242 ILE A CA 1
ATOM 1910 C C . ILE A 1 242 ? 12.352 8.133 18.078 1 95.19 242 ILE A C 1
ATOM 1912 O O . ILE A 1 242 ? 13.242 8.984 18.094 1 95.19 242 ILE A O 1
ATOM 1916 N N . VAL A 1 243 ? 11.086 8.336 18.266 1 95.62 243 VAL A N 1
ATOM 1917 C CA . VAL A 1 243 ? 10.633 9.719 18.406 1 95.62 243 VAL A CA 1
ATOM 1918 C C . VAL A 1 243 ? 11.086 10.281 19.75 1 95.62 243 VAL A C 1
ATOM 1920 O O . VAL A 1 243 ? 11.016 9.594 20.781 1 95.62 243 VAL A O 1
ATOM 1923 N N . GLY A 1 244 ? 11.562 11.438 19.734 1 92.31 244 GLY A N 1
ATOM 1924 C CA . GLY A 1 244 ? 12.023 12.164 20.906 1 92.31 244 GLY A CA 1
ATOM 1925 C C . GLY A 1 244 ? 11.883 13.664 20.781 1 92.31 244 GLY A C 1
ATOM 1926 O O . GLY A 1 244 ? 11.109 14.156 19.953 1 92.31 244 GLY A O 1
ATOM 1927 N N . SER A 1 245 ? 12.438 14.359 21.656 1 92.75 245 SER A N 1
ATOM 1928 C CA . SER A 1 245 ? 12.469 15.812 21.656 1 92.75 245 SER A CA 1
ATOM 1929 C C . SER A 1 245 ? 11.062 16.391 21.734 1 92.75 245 SER A C 1
ATOM 1931 O O . SER A 1 245 ? 10.211 15.883 22.469 1 92.75 245 SER A O 1
ATOM 1933 N N . ASP A 1 246 ? 10.766 17.453 21.016 1 92.94 246 ASP A N 1
ATOM 1934 C CA . ASP A 1 246 ? 9.516 18.188 21.109 1 92.94 246 ASP A CA 1
ATOM 1935 C C . ASP A 1 246 ? 8.328 17.328 20.719 1 92.94 246 ASP A C 1
ATOM 1937 O O . ASP A 1 246 ? 7.332 17.266 21.438 1 92.94 246 ASP A O 1
ATOM 1941 N N . ILE A 1 247 ? 8.43 16.547 19.672 1 94 247 ILE A N 1
ATOM 1942 C CA . ILE A 1 247 ? 7.367 15.695 19.141 1 94 247 ILE A CA 1
ATOM 1943 C C . ILE A 1 247 ? 7.152 14.5 20.078 1 94 247 ILE A C 1
ATOM 1945 O O . ILE A 1 247 ? 6.078 13.891 20.078 1 94 247 ILE A O 1
ATOM 1949 N N . GLY A 1 248 ? 8.125 14.242 20.922 1 93.88 248 GLY A N 1
ATOM 1950 C CA . GLY A 1 248 ? 8.031 13.094 21.797 1 93.88 248 GLY A CA 1
ATOM 1951 C C . GLY A 1 248 ? 7.219 13.367 23.047 1 93.88 248 GLY A C 1
ATOM 1952 O O . GLY A 1 248 ? 7.113 12.508 23.938 1 93.88 248 GLY A O 1
ATOM 1953 N N . THR A 1 249 ? 6.5 14.547 23.078 1 92.88 249 THR A N 1
ATOM 1954 C CA . THR A 1 249 ? 5.887 14.875 24.359 1 92.88 249 THR A CA 1
ATOM 1955 C C . THR A 1 249 ? 4.434 15.297 24.172 1 92.88 249 THR A C 1
ATOM 1957 O O . THR A 1 249 ? 3.658 15.32 25.125 1 92.88 249 THR A O 1
ATOM 1960 N N . PHE A 1 250 ? 3.973 15.609 23 1 96.06 250 PHE A N 1
ATOM 1961 C CA . PHE A 1 250 ? 2.617 16.125 22.828 1 96.06 250 PHE A CA 1
ATOM 1962 C C . PHE A 1 250 ? 1.597 14.992 22.953 1 96.06 250 PHE A C 1
ATOM 1964 O O . PHE A 1 250 ? 1.874 13.852 22.594 1 96.06 250 PHE A O 1
ATOM 1971 N N . ASP A 1 251 ? 0.424 15.281 23.484 1 97.19 251 ASP A N 1
ATOM 1972 C CA . ASP A 1 251 ? -0.708 14.367 23.594 1 97.19 251 ASP A CA 1
ATOM 1973 C C . ASP A 1 251 ? -2.016 15.125 23.797 1 97.19 251 ASP A C 1
ATOM 1975 O O . ASP A 1 251 ? -2.221 15.75 24.828 1 97.19 251 ASP A O 1
ATOM 1979 N N . TYR A 1 252 ? -2.832 15.094 22.75 1 97.88 252 TYR A N 1
ATOM 1980 C CA . TYR A 1 252 ? -4.059 15.883 22.812 1 97.88 252 TYR A CA 1
ATOM 1981 C C . TYR A 1 252 ? -5.262 15 23.109 1 97.88 252 TYR A C 1
ATOM 1983 O O . TYR A 1 252 ? -6.398 15.477 23.141 1 97.88 252 TYR A O 1
ATOM 1991 N N . ARG A 1 253 ? -5.203 13.734 23.422 1 95.56 253 ARG A N 1
ATOM 1992 C CA . ARG A 1 253 ? -6.281 12.75 23.547 1 95.56 253 ARG A CA 1
ATOM 1993 C C . ARG A 1 253 ? -7.289 13.172 24.609 1 95.56 253 ARG A C 1
ATOM 1995 O O . ARG A 1 253 ? -8.5 13.031 24.406 1 95.56 253 ARG A O 1
ATOM 2002 N N . LYS A 1 254 ? -6.785 13.773 25.578 1 95.75 254 LYS A N 1
ATOM 2003 C CA . LYS A 1 254 ? -7.672 14.141 26.672 1 95.75 254 LYS A CA 1
ATOM 2004 C C . LYS A 1 254 ? -8.406 15.445 26.391 1 95.75 254 LYS A C 1
ATOM 2006 O O . LYS A 1 254 ? -9.5 15.672 26.906 1 95.75 254 LYS A O 1
ATOM 2011 N N . GLN A 1 255 ? -7.832 16.266 25.562 1 97.5 255 GLN A N 1
ATOM 2012 C CA . GLN A 1 255 ? -8.359 17.609 25.375 1 97.5 255 GLN A CA 1
ATOM 2013 C C . GLN A 1 255 ? -9.336 17.656 24.203 1 97.5 255 GLN A C 1
ATOM 2015 O O . GLN A 1 255 ? -10.219 18.516 24.156 1 97.5 255 GLN A O 1
ATOM 2020 N N . LEU A 1 256 ? -9.219 16.781 23.297 1 97.06 256 LEU A N 1
ATOM 2021 C CA . LEU A 1 256 ? -9.945 16.844 22.031 1 97.06 256 LEU A CA 1
ATOM 2022 C C . LEU A 1 256 ? -11.453 16.781 22.266 1 97.06 256 LEU A C 1
ATOM 2024 O O . LEU A 1 256 ? -12.219 17.469 21.594 1 97.06 256 LEU A O 1
ATOM 2028 N N . LYS A 1 257 ? -11.883 15.961 23.234 1 95.12 257 LYS A N 1
ATOM 2029 C CA . LYS A 1 257 ? -13.305 15.766 23.484 1 95.12 257 LYS A CA 1
ATOM 2030 C C . LYS A 1 257 ? -13.953 17.047 24 1 95.12 257 LYS A C 1
ATOM 2032 O O . LYS A 1 257 ? -15.172 17.203 23.922 1 95.12 257 LYS A O 1
ATOM 2037 N N . ASN A 1 258 ? -13.156 17.938 24.5 1 96.44 258 ASN A N 1
ATOM 2038 C CA . ASN A 1 258 ? -13.68 19.156 25.141 1 96.44 258 ASN A CA 1
ATOM 2039 C C . ASN A 1 258 ? -13.82 20.297 24.125 1 96.44 258 ASN A C 1
ATOM 2041 O O . ASN A 1 258 ? -14.406 21.328 24.438 1 96.44 258 ASN A O 1
ATOM 2045 N N . LEU A 1 259 ? -13.289 20.109 22.969 1 97.5 259 LEU A N 1
ATOM 2046 C CA . LEU A 1 259 ? -13.367 21.156 21.953 1 97.5 259 LEU A CA 1
ATOM 2047 C C . LEU A 1 259 ? -14.805 21.359 21.484 1 97.5 259 LEU A C 1
ATOM 2049 O O . LEU A 1 259 ? -15.547 20.391 21.312 1 97.5 259 LEU A O 1
ATOM 2053 N N . LYS A 1 260 ? -15.188 22.625 21.266 1 96.62 260 LYS A N 1
ATOM 2054 C CA . LYS A 1 260 ? -16.594 22.922 21.031 1 96.62 260 LYS A CA 1
ATOM 2055 C C . LYS A 1 260 ? -16.828 23.344 19.578 1 96.62 260 LYS A C 1
ATOM 2057 O O . LYS A 1 260 ? -17.969 23.297 19.094 1 96.62 260 LYS A O 1
ATOM 2062 N N . MET A 1 261 ? -15.82 23.859 18.938 1 97.19 261 MET A N 1
ATOM 2063 C CA . MET A 1 261 ? -16.016 24.25 17.547 1 97.19 261 MET A CA 1
ATOM 2064 C C . MET A 1 261 ? -16.234 23.031 16.656 1 97.19 261 MET A C 1
ATOM 2066 O O . MET A 1 261 ? -15.859 21.922 17.016 1 97.19 261 MET A O 1
ATOM 2070 N N . PRO A 1 262 ? -16.906 23.172 15.484 1 98.25 262 PRO A N 1
ATOM 2071 C CA . PRO A 1 262 ? -17 22.047 14.547 1 98.25 262 PRO A CA 1
ATOM 2072 C C . PRO A 1 262 ? -15.633 21.516 14.125 1 98.25 262 PRO A C 1
ATOM 2074 O O . PRO A 1 262 ? -14.719 22.297 13.844 1 98.25 262 PRO A O 1
ATOM 2077 N N . ILE A 1 263 ? -15.523 20.203 14.109 1 98.56 263 ILE A N 1
ATOM 2078 C CA . ILE A 1 263 ? -14.273 19.547 13.758 1 98.56 263 ILE A CA 1
ATOM 2079 C C . ILE A 1 263 ? -14.516 18.531 12.648 1 98.56 263 ILE A C 1
ATOM 2081 O O . ILE A 1 263 ? -15.477 17.766 12.695 1 98.56 263 ILE A O 1
ATOM 2085 N N . LEU A 1 264 ? -13.68 18.547 11.617 1 98.75 264 LEU A N 1
ATOM 2086 C CA . LEU A 1 264 ? -13.664 17.562 10.539 1 98.75 264 LEU A CA 1
ATOM 2087 C C . LEU A 1 264 ? -12.359 16.781 10.539 1 98.75 264 LEU A C 1
ATOM 2089 O O . LEU A 1 264 ? -11.273 17.359 10.508 1 98.75 264 LEU A O 1
ATOM 2093 N N . ILE A 1 265 ? -12.477 15.477 10.633 1 98.5 265 ILE A N 1
ATOM 2094 C CA . ILE A 1 265 ? -11.32 14.578 10.555 1 98.5 265 ILE A CA 1
ATOM 2095 C C . ILE A 1 265 ? -11.305 13.883 9.195 1 98.5 265 ILE A C 1
ATOM 2097 O O . ILE A 1 265 ? -12.297 13.273 8.789 1 98.5 265 ILE A O 1
ATOM 2101 N N . ILE A 1 266 ? -10.188 13.984 8.547 1 98.44 266 ILE A N 1
ATOM 2102 C CA . ILE A 1 266 ? -10.016 13.414 7.219 1 98.44 266 ILE A CA 1
ATOM 2103 C C . ILE A 1 266 ? -8.891 12.375 7.246 1 98.44 266 ILE A C 1
ATOM 2105 O O . ILE A 1 266 ? -7.844 12.609 7.852 1 98.44 266 ILE A O 1
ATOM 2109 N N . GLY A 1 267 ? -9.094 11.227 6.656 1 97.94 267 GLY A N 1
ATOM 2110 C CA . GLY A 1 267 ? -8.07 10.211 6.473 1 97.94 267 GLY A CA 1
ATOM 2111 C C . GLY A 1 267 ? -8.062 9.625 5.074 1 97.94 267 GLY A C 1
ATOM 2112 O O . GLY A 1 267 ? -9.008 9.82 4.305 1 97.94 267 GLY A O 1
ATOM 2113 N N . GLY A 1 268 ? -6.996 9.023 4.723 1 98.38 268 GLY A N 1
ATOM 2114 C CA . GLY A 1 268 ? -6.879 8.258 3.496 1 98.38 268 GLY A CA 1
ATOM 2115 C C . GLY A 1 268 ? -6.707 6.77 3.74 1 98.38 268 GLY A C 1
ATOM 2116 O O . GLY A 1 268 ? -5.875 6.359 4.551 1 98.38 268 GLY A O 1
ATOM 2117 N N . ARG A 1 269 ? -7.434 5.992 3.047 1 97.44 269 ARG A N 1
ATOM 2118 C CA . ARG A 1 269 ? -7.492 4.547 3.254 1 97.44 269 ARG A CA 1
ATOM 2119 C C . ARG A 1 269 ? -6.137 3.902 3.004 1 97.44 269 ARG A C 1
ATOM 2121 O O . ARG A 1 269 ? -5.809 2.881 3.609 1 97.44 269 ARG A O 1
ATOM 2128 N N . TYR A 1 270 ? -5.355 4.461 2.125 1 95.19 270 TYR A N 1
ATOM 2129 C CA . TYR A 1 270 ? -4.082 3.877 1.714 1 95.19 270 TYR A CA 1
ATOM 2130 C C . TYR A 1 270 ? -2.908 4.664 2.283 1 95.19 270 TYR A C 1
ATOM 2132 O O . TYR A 1 270 ? -1.803 4.625 1.739 1 95.19 270 TYR A O 1
ATOM 2140 N N . ASP A 1 271 ? -3.207 5.484 3.322 1 97.56 271 ASP A N 1
ATOM 2141 C CA . ASP A 1 271 ? -2.164 6.238 4.012 1 97.56 271 ASP A CA 1
ATOM 2142 C C . ASP A 1 271 ? -1.262 5.312 4.824 1 97.56 271 ASP A C 1
ATOM 2144 O O . ASP A 1 271 ? -1.731 4.609 5.719 1 97.56 271 ASP A O 1
ATOM 2148 N N . ARG A 1 272 ? 0.047 5.32 4.539 1 96 272 ARG A N 1
ATOM 2149 C CA . ARG A 1 272 ? 0.972 4.465 5.277 1 96 272 ARG A CA 1
ATOM 2150 C C . ARG A 1 272 ? 1.781 5.273 6.285 1 96 272 ARG A C 1
ATOM 2152 O O . ARG A 1 272 ? 2.711 4.754 6.906 1 96 272 ARG A O 1
ATOM 2159 N N . VAL A 1 273 ? 1.463 6.508 6.457 1 96.62 273 VAL A N 1
ATOM 2160 C CA . VAL A 1 273 ? 2.064 7.406 7.438 1 96.62 273 VAL A CA 1
ATOM 2161 C C . VAL A 1 273 ? 1.104 7.609 8.609 1 96.62 273 VAL A C 1
ATOM 2163 O O . VAL A 1 273 ? 1.193 6.914 9.625 1 96.62 273 VAL A O 1
ATOM 2166 N N . ALA A 1 274 ? 0.104 8.352 8.336 1 96.69 274 ALA A N 1
ATOM 2167 C CA . ALA A 1 274 ? -1.033 8.383 9.258 1 96.69 274 ALA A CA 1
ATOM 2168 C C . ALA A 1 274 ? -2.037 7.285 8.914 1 96.69 274 ALA A C 1
ATOM 2170 O O . ALA A 1 274 ? -3.109 7.562 8.375 1 96.69 274 ALA A O 1
ATOM 2171 N N . VAL A 1 275 ? -1.745 6.121 9.32 1 96.06 275 VAL A N 1
ATOM 2172 C CA . VAL A 1 275 ? -2.484 4.945 8.883 1 96.06 275 VAL A CA 1
ATOM 2173 C C . VAL A 1 275 ? -3.938 5.043 9.336 1 96.06 275 VAL A C 1
ATOM 2175 O O . VAL A 1 275 ? -4.234 5.676 10.352 1 96.06 275 VAL A O 1
ATOM 2178 N N . PRO A 1 276 ? -4.879 4.391 8.656 1 96.12 276 PRO A N 1
ATOM 2179 C CA . PRO A 1 276 ? -6.32 4.562 8.852 1 96.12 276 PRO A CA 1
ATOM 2180 C C . PRO A 1 276 ? -6.762 4.246 10.281 1 96.12 276 PRO A C 1
ATOM 2182 O O . PRO A 1 276 ? -7.641 4.918 10.828 1 96.12 276 PRO A O 1
ATOM 2185 N N . TRP A 1 277 ? -6.18 3.248 10.867 1 94.56 277 TRP A N 1
ATOM 2186 C CA . TRP A 1 277 ? -6.625 2.934 12.227 1 94.56 277 TRP A CA 1
ATOM 2187 C C . TRP A 1 277 ? -6.41 4.121 13.156 1 94.56 277 TRP A C 1
ATOM 2189 O O . TRP A 1 277 ? -7.207 4.352 14.07 1 94.56 277 TRP A O 1
ATOM 2199 N N . MET A 1 278 ? -5.379 4.898 12.883 1 93.62 278 MET A N 1
ATOM 2200 C CA . MET A 1 278 ? -5.113 6.094 13.68 1 93.62 278 MET A CA 1
ATOM 2201 C C . MET A 1 278 ? -6.23 7.117 13.508 1 93.62 278 MET A C 1
ATOM 2203 O O . MET A 1 278 ? -6.699 7.699 14.492 1 93.62 278 MET A O 1
ATOM 2207 N N . MET A 1 279 ? -6.625 7.281 12.273 1 93.81 279 MET A N 1
ATOM 2208 C CA . MET A 1 279 ? -7.699 8.234 12.008 1 93.81 279 MET A CA 1
ATOM 2209 C C . MET A 1 279 ? -9.008 7.762 12.617 1 93.81 279 MET A C 1
ATOM 2211 O O . MET A 1 279 ? -9.766 8.562 13.172 1 93.81 279 MET A O 1
ATOM 2215 N N . VAL A 1 280 ? -9.227 6.5 12.555 1 94.69 280 VAL A N 1
ATOM 2216 C CA . VAL A 1 280 ? -10.445 5.941 13.125 1 94.69 280 VAL A CA 1
ATOM 2217 C C . VAL A 1 280 ? -10.453 6.145 14.633 1 94.69 280 VAL A C 1
ATOM 2219 O O . VAL A 1 280 ? -11.508 6.379 15.234 1 94.69 280 VAL A O 1
ATOM 2222 N N . LYS A 1 281 ? -9.336 6.172 15.25 1 93.12 281 LYS A N 1
ATOM 2223 C CA . LYS A 1 281 ? -9.227 6.332 16.703 1 93.12 281 LYS A CA 1
ATOM 2224 C C . LYS A 1 281 ? -9.711 7.711 17.141 1 93.12 281 LYS A C 1
ATOM 2226 O O . LYS A 1 281 ? -10.133 7.891 18.281 1 93.12 281 LYS A O 1
ATOM 2231 N N . TYR A 1 282 ? -9.664 8.688 16.25 1 95.44 282 TYR A N 1
ATOM 2232 C CA . TYR A 1 282 ? -10.164 10.016 16.594 1 95.44 282 TYR A CA 1
ATOM 2233 C C . TYR A 1 282 ? -11.641 9.961 16.969 1 95.44 282 TYR A C 1
ATOM 2235 O O . TYR A 1 282 ? -12.125 10.82 17.703 1 95.44 282 TYR A O 1
ATOM 2243 N N . LYS A 1 283 ? -12.375 8.992 16.484 1 93.88 283 LYS A N 1
ATOM 2244 C CA . LYS A 1 283 ? -13.789 8.852 16.828 1 93.88 283 LYS A CA 1
ATOM 2245 C C . LYS A 1 283 ? -13.969 8.648 18.328 1 93.88 283 LYS A C 1
ATOM 2247 O O . LYS A 1 283 ? -15.008 8.992 18.891 1 93.88 283 LYS A O 1
ATOM 2252 N N . GLU A 1 284 ? -12.992 8.109 18.953 1 93.56 284 GLU A N 1
ATOM 2253 C CA . GLU A 1 284 ? -13.023 7.898 20.391 1 93.56 284 GLU A CA 1
ATOM 2254 C C . GLU A 1 284 ? -12.641 9.172 21.156 1 93.56 284 GLU A C 1
ATOM 2256 O O . GLU A 1 284 ? -13.258 9.5 22.172 1 93.56 284 GLU A O 1
ATOM 2261 N N . TYR A 1 285 ? -11.711 9.906 20.672 1 94.06 285 TYR A N 1
ATOM 2262 C CA . TYR A 1 285 ? -11.133 11.031 21.406 1 94.06 285 TYR A CA 1
ATOM 2263 C C . TYR A 1 285 ? -11.859 12.328 21.078 1 94.06 285 TYR A C 1
ATOM 2265 O O . TYR A 1 285 ? -11.805 13.297 21.844 1 94.06 285 TYR A O 1
ATOM 2273 N N . CYS A 1 286 ? -12.43 12.328 19.922 1 96.06 286 CYS A N 1
ATOM 2274 C CA . CYS A 1 286 ? -13.148 13.492 19.422 1 96.06 286 CYS A CA 1
ATOM 2275 C C . CYS A 1 286 ? -14.5 13.086 18.859 1 96.06 286 CYS A C 1
ATOM 2277 O O . CYS A 1 286 ? -14.789 13.352 17.688 1 96.06 286 CYS A O 1
ATOM 2279 N N . PRO A 1 287 ? -15.391 12.547 19.703 1 96.06 287 PRO A N 1
ATOM 2280 C CA . PRO A 1 287 ? -16.625 11.938 19.203 1 96.06 287 PRO A CA 1
ATOM 2281 C C . PRO A 1 287 ? -17.578 12.953 18.578 1 96.06 287 PRO A C 1
ATOM 2283 O O . PRO A 1 287 ? -18.469 12.578 17.812 1 96.06 287 PRO A O 1
ATOM 2286 N N . GLN A 1 288 ? -17.375 14.203 18.828 1 96.5 288 GLN A N 1
ATOM 2287 C CA . GLN A 1 288 ? -18.234 15.25 18.281 1 96.5 288 GLN A CA 1
ATOM 2288 C C . GLN A 1 288 ? -17.844 15.617 16.859 1 96.5 288 GLN A C 1
ATOM 2290 O O . GLN A 1 288 ? -18.547 16.359 16.188 1 96.5 288 GLN A O 1
ATOM 2295 N N . ALA A 1 289 ? -16.766 15.109 16.375 1 97.56 289 ALA A N 1
ATOM 2296 C CA . ALA A 1 289 ? -16.25 15.492 15.07 1 97.56 289 ALA A CA 1
ATOM 2297 C C . ALA A 1 289 ? -16.969 14.742 13.953 1 97.56 289 ALA A C 1
ATOM 2299 O O . ALA A 1 289 ? -17.5 13.656 14.172 1 97.56 289 ALA A O 1
ATOM 2300 N N . GLN A 1 290 ? -17.016 15.352 12.789 1 97.81 290 GLN A N 1
ATOM 2301 C CA . GLN A 1 290 ? -17.312 14.633 11.555 1 97.81 290 GLN A CA 1
ATOM 2302 C C . GLN A 1 290 ? -16.078 13.883 11.047 1 97.81 290 GLN A C 1
ATOM 2304 O O . GLN A 1 290 ? -14.961 14.398 11.109 1 97.81 290 GLN A O 1
ATOM 2309 N N . PHE A 1 291 ? -16.297 12.648 10.633 1 97.62 291 PHE A N 1
ATOM 2310 C CA . PHE A 1 291 ? -15.203 11.82 10.156 1 97.62 291 PHE A CA 1
ATOM 2311 C C . PHE A 1 291 ? -15.43 11.398 8.711 1 97.62 291 PHE A C 1
ATOM 2313 O O . PHE A 1 291 ? -16.516 10.961 8.352 1 97.62 291 PHE A O 1
ATOM 2320 N N . VAL A 1 292 ? -14.383 11.539 7.852 1 98.38 292 VAL A N 1
ATOM 2321 C CA . VAL A 1 292 ? -14.477 11.086 6.469 1 98.38 292 VAL A CA 1
ATOM 2322 C C . VAL A 1 292 ? -13.203 10.328 6.086 1 98.38 292 VAL A C 1
ATOM 2324 O O . VAL A 1 292 ? -12.102 10.859 6.215 1 98.38 292 VAL A O 1
ATOM 2327 N N . MET A 1 293 ? -13.375 9.094 5.633 1 98 293 MET A N 1
ATOM 2328 C CA . MET A 1 293 ? -12.289 8.297 5.066 1 98 293 MET A CA 1
ATOM 2329 C C . MET A 1 293 ? -12.32 8.336 3.543 1 98 293 MET A C 1
ATOM 2331 O O . MET A 1 293 ? -13.352 8.055 2.93 1 98 293 MET A O 1
ATOM 2335 N N . PHE A 1 294 ? -11.281 8.742 2.971 1 98.31 294 PHE A N 1
ATOM 2336 C CA . PHE A 1 294 ? -11.172 8.734 1.518 1 98.31 294 PHE A CA 1
ATOM 2337 C C . PHE A 1 294 ? -10.617 7.402 1.027 1 98.31 294 PHE A C 1
ATOM 2339 O O . PHE A 1 294 ? -9.438 7.098 1.229 1 98.31 294 PHE A O 1
ATOM 2346 N N . GLU A 1 295 ? -11.375 6.66 0.304 1 96.25 295 GLU A N 1
ATOM 2347 C CA . GLU A 1 295 ? -11.125 5.254 0.01 1 96.25 295 GLU A CA 1
ATOM 2348 C C . GLU A 1 295 ? -10.117 5.094 -1.123 1 96.25 295 GLU A C 1
ATOM 2350 O O . GLU A 1 295 ? -9.602 4 -1.354 1 96.25 295 GLU A O 1
ATOM 2355 N N . LYS A 1 296 ? -9.852 6.148 -1.858 1 95.81 296 LYS A N 1
ATOM 2356 C CA . LYS A 1 296 ? -8.906 6.102 -2.973 1 95.81 296 LYS A CA 1
ATOM 2357 C C . LYS A 1 296 ? -7.801 7.133 -2.797 1 95.81 296 LYS A C 1
ATOM 2359 O O . LYS A 1 296 ? -7.441 7.832 -3.744 1 95.81 296 LYS A O 1
ATOM 2364 N N . SER A 1 297 ? -7.383 7.27 -1.548 1 97.44 297 SER A N 1
ATOM 2365 C CA . SER A 1 297 ? -6.312 8.211 -1.233 1 97.44 297 SER A CA 1
ATOM 2366 C C . SER A 1 297 ? -5.359 7.637 -0.193 1 97.44 297 SER A C 1
ATOM 2368 O O . SER A 1 297 ? -5.746 6.785 0.612 1 97.44 297 SER A O 1
ATOM 2370 N N . GLY A 1 298 ? -4.16 8.07 -0.304 1 97.19 298 GLY A N 1
ATOM 2371 C CA . GLY A 1 298 ? -3.215 7.926 0.791 1 97.19 298 GLY A CA 1
ATOM 2372 C C . GLY A 1 298 ? -3.17 9.133 1.709 1 97.19 298 GLY A C 1
ATOM 2373 O O . GLY A 1 298 ? -4.203 9.57 2.215 1 97.19 298 GLY A O 1
ATOM 2374 N N . HIS A 1 299 ? -1.986 9.758 1.761 1 98 299 HIS A N 1
ATOM 2375 C CA . HIS A 1 299 ? -1.707 10.812 2.734 1 98 299 HIS A CA 1
ATOM 2376 C C . HIS A 1 299 ? -2.164 12.172 2.225 1 98 299 HIS A C 1
ATOM 2378 O O . HIS A 1 299 ? -2.074 13.172 2.943 1 98 299 HIS A O 1
ATOM 2384 N N . ASN A 1 300 ? -2.648 12.227 0.96 1 97.75 300 ASN A N 1
ATOM 2385 C CA . ASN A 1 300 ? -2.996 13.5 0.34 1 97.75 300 ASN A CA 1
ATOM 2386 C C . ASN A 1 300 ? -4.316 13.414 -0.417 1 97.75 300 ASN A C 1
ATOM 2388 O O . ASN A 1 300 ? -4.348 13.57 -1.639 1 97.75 300 ASN A O 1
ATOM 2392 N N . PRO A 1 301 ? -5.398 13.367 0.304 1 98.25 301 PRO A N 1
ATOM 2393 C CA . PRO A 1 301 ? -6.691 13.32 -0.382 1 98.25 301 PRO A CA 1
ATOM 2394 C C . PRO A 1 301 ? -6.934 14.539 -1.262 1 98.25 301 PRO A C 1
ATOM 2396 O O . PRO A 1 301 ? -7.602 14.438 -2.295 1 98.25 301 PRO A O 1
ATOM 2399 N N . GLN A 1 302 ? -6.336 15.648 -0.955 1 97.62 302 GLN A N 1
ATOM 2400 C CA . GLN A 1 302 ? -6.512 16.875 -1.74 1 97.62 302 GLN A CA 1
ATOM 2401 C C . GLN A 1 302 ? -5.895 16.719 -3.127 1 97.62 302 GLN A C 1
ATOM 2403 O O . GLN A 1 302 ? -6.223 17.469 -4.043 1 97.62 302 GLN A O 1
ATOM 2408 N N . VAL A 1 303 ? -4.992 15.797 -3.258 1 96.5 303 VAL A N 1
ATOM 2409 C CA . VAL A 1 303 ? -4.359 15.539 -4.547 1 96.5 303 VAL A CA 1
ATOM 2410 C C . VAL A 1 303 ? -5.062 14.375 -5.242 1 96.5 303 VAL A C 1
ATOM 2412 O O . VAL A 1 303 ? -5.336 14.438 -6.441 1 96.5 303 VAL A O 1
ATOM 2415 N N . GLU A 1 304 ? -5.469 13.383 -4.465 1 97 304 GLU A N 1
ATOM 2416 C CA . GLU A 1 304 ? -5.883 12.125 -5.078 1 97 304 GLU A CA 1
ATOM 2417 C C . GLU A 1 304 ? -7.398 12.07 -5.258 1 97 304 GLU A C 1
ATOM 2419 O O . GLU A 1 304 ? -7.902 11.352 -6.121 1 97 304 GLU A O 1
ATOM 2424 N N . GLU A 1 305 ? -8.141 12.773 -4.402 1 97.81 305 GLU A N 1
ATOM 2425 C CA . GLU A 1 305 ? -9.594 12.875 -4.508 1 97.81 305 GLU A CA 1
ATOM 2426 C C . GLU A 1 305 ? -10.07 14.305 -4.266 1 97.81 305 GLU A C 1
ATOM 2428 O O . GLU A 1 305 ? -10.953 14.539 -3.443 1 97.81 305 GLU A O 1
ATOM 2433 N N . PRO A 1 306 ? -9.594 15.258 -5.047 1 97.56 306 PRO A N 1
ATOM 2434 C CA . PRO A 1 306 ? -9.875 16.672 -4.758 1 97.56 306 PRO A CA 1
ATOM 2435 C C . PRO A 1 306 ? -11.359 17 -4.867 1 97.56 306 PRO A C 1
ATOM 2437 O O . PRO A 1 306 ? -11.891 17.734 -4.035 1 97.56 306 PRO A O 1
ATOM 2440 N N . GLU A 1 307 ? -12.031 16.453 -5.848 1 97.38 307 GLU A N 1
ATOM 2441 C CA . GLU A 1 307 ? -13.445 16.781 -6.02 1 97.38 307 GLU A CA 1
ATOM 2442 C C . GLU A 1 307 ? -14.258 16.375 -4.801 1 97.38 307 GLU A C 1
ATOM 2444 O O . GLU A 1 307 ? -15.078 17.156 -4.301 1 97.38 307 GLU A O 1
ATOM 2449 N N . LYS A 1 308 ? -14 15.195 -4.363 1 98.06 308 LYS A N 1
ATOM 2450 C CA . LYS A 1 308 ? -14.719 14.719 -3.186 1 98.06 308 LYS A CA 1
ATOM 2451 C C . LYS A 1 308 ? -14.32 15.508 -1.941 1 98.06 308 LYS A C 1
ATOM 2453 O O . LYS A 1 308 ? -15.188 15.938 -1.173 1 98.06 308 LYS A O 1
ATOM 2458 N N . GLU A 1 309 ?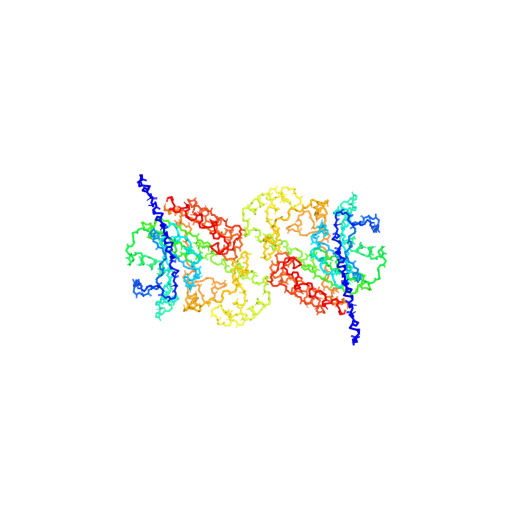 -13.07 15.703 -1.721 1 98.44 309 GLU A N 1
ATOM 2459 C CA . GLU A 1 309 ? -12.609 16.359 -0.503 1 98.44 309 GLU A CA 1
ATOM 2460 C C . GLU A 1 309 ? -13.102 17.812 -0.439 1 98.44 309 GLU A C 1
ATOM 2462 O O . GLU A 1 309 ? -13.547 18.266 0.612 1 98.44 309 GLU A O 1
ATOM 2467 N N . PHE A 1 310 ? -13.047 18.547 -1.541 1 98.31 310 PHE A N 1
ATOM 2468 C CA . PHE A 1 310 ? -13.453 19.938 -1.529 1 98.31 310 PHE A CA 1
ATOM 2469 C C . PHE A 1 310 ? -14.953 20.078 -1.323 1 98.31 310 PHE A C 1
ATOM 2471 O O . PHE A 1 310 ? -15.422 21 -0.658 1 98.31 310 PHE A O 1
ATOM 2478 N N . THR A 1 311 ? -15.695 19.094 -1.854 1 98.19 311 THR A N 1
ATOM 2479 C CA . THR A 1 311 ? -17.125 19.062 -1.582 1 98.19 311 THR A CA 1
ATOM 2480 C C . THR A 1 311 ? -17.391 18.859 -0.093 1 98.19 311 THR A C 1
ATOM 2482 O O . THR A 1 311 ? -18.219 19.562 0.5 1 98.19 311 THR A O 1
ATOM 2485 N N . VAL A 1 312 ? -16.672 17.953 0.508 1 98.56 312 VAL A N 1
ATOM 2486 C CA . VAL A 1 312 ? -16.812 17.656 1.929 1 98.56 312 VAL A CA 1
ATOM 2487 C C . VAL A 1 312 ? -16.453 18.891 2.758 1 98.56 312 VAL A C 1
ATOM 2489 O O . VAL A 1 312 ? -17.188 19.266 3.67 1 98.56 312 VAL A O 1
ATOM 2492 N N . ILE A 1 313 ? -15.383 19.562 2.438 1 98.75 313 ILE A N 1
ATOM 2493 C CA . ILE A 1 313 ? -14.906 20.719 3.197 1 98.75 313 ILE A CA 1
ATOM 2494 C C . ILE A 1 313 ? -15.891 21.859 3.057 1 98.75 313 ILE A C 1
ATOM 2496 O O . ILE A 1 313 ? -16.25 22.516 4.047 1 98.75 313 ILE A O 1
ATOM 2500 N N . ASN A 1 314 ? -16.375 22.109 1.818 1 98.38 314 ASN A N 1
ATOM 2501 C CA . ASN A 1 314 ? -17.328 23.172 1.599 1 98.38 314 ASN A CA 1
ATOM 2502 C C . ASN A 1 314 ? -18.625 22.953 2.385 1 98.38 314 ASN A C 1
ATOM 2504 O O . ASN A 1 314 ? -19.141 23.875 3.01 1 98.38 314 ASN A O 1
ATOM 2508 N N . SER A 1 315 ? -19.078 21.719 2.324 1 98.31 315 SER A N 1
ATOM 2509 C CA . SER A 1 315 ? -20.281 21.391 3.066 1 98.31 315 SER A CA 1
ATOM 2510 C C . SER A 1 315 ? -20.078 21.547 4.566 1 98.31 315 SER A C 1
ATOM 2512 O O . SER A 1 315 ? -20.969 22.047 5.27 1 98.31 315 SER A O 1
ATOM 2514 N N . PHE A 1 316 ? -19.016 21.156 5.078 1 98.5 316 PHE A N 1
ATOM 2515 C CA . PHE A 1 316 ? -18.672 21.234 6.496 1 98.5 316 PHE A CA 1
ATOM 2516 C C . PHE A 1 316 ? -18.594 22.688 6.949 1 98.5 316 PHE A C 1
ATOM 2518 O O . PHE A 1 316 ? -19.109 23.047 8.016 1 98.5 316 PHE A O 1
ATOM 2525 N N . LEU A 1 317 ? -17.938 23.562 6.094 1 98 317 LEU A N 1
ATOM 2526 C CA . LEU A 1 317 ? -17.703 24.953 6.461 1 98 317 LEU A CA 1
ATOM 2527 C C . LEU A 1 317 ? -18.984 25.781 6.348 1 98 317 LEU A C 1
ATOM 2529 O O . LEU A 1 317 ? -19.047 26.891 6.867 1 98 317 LEU A O 1
ATOM 2533 N N . ALA A 1 318 ? -20 25.25 5.691 1 94.5 318 ALA A N 1
ATOM 2534 C CA . ALA A 1 318 ? -21.266 25.953 5.551 1 94.5 318 ALA A CA 1
ATOM 2535 C C . ALA A 1 318 ? -22.109 25.828 6.82 1 94.5 318 ALA A C 1
ATOM 2537 O O . ALA A 1 318 ? -23.109 26.531 6.984 1 94.5 318 ALA A O 1
ATOM 2538 N N . LYS A 1 319 ? -21.75 25 7.68 1 86.56 319 LYS A N 1
ATOM 2539 C CA . LYS A 1 319 ? -22.469 24.797 8.93 1 86.56 319 LYS A CA 1
ATOM 2540 C C . LYS A 1 319 ? -22.078 25.844 9.969 1 86.56 319 LYS A C 1
ATOM 2542 O O . LYS A 1 319 ? -20.938 26.328 9.969 1 86.56 319 LYS A O 1
ATOM 2547 N N . MET B 1 1 ? 0.421 7.391 -86.188 1 29.44 1 MET B N 1
ATOM 2548 C CA . MET B 1 1 ? -0.668 6.828 -85.375 1 29.44 1 MET B CA 1
ATOM 2549 C C . MET B 1 1 ? -0.141 5.809 -84.375 1 29.44 1 MET B C 1
ATOM 2551 O O . MET B 1 1 ? -0.602 4.664 -84.312 1 29.44 1 MET B O 1
ATOM 2555 N N . LYS B 1 2 ? 1.211 5.98 -84 1 37.31 2 LYS B N 1
ATOM 2556 C CA . LYS B 1 2 ? 1.906 5.031 -83.125 1 37.31 2 LYS B CA 1
ATOM 2557 C C . LYS B 1 2 ? 1.181 4.867 -81.812 1 37.31 2 LYS B C 1
ATOM 2559 O O . LYS B 1 2 ? 0.731 5.852 -81.25 1 37.31 2 LYS B O 1
ATOM 2564 N N . ASN B 1 3 ? 0.608 3.627 -81.5 1 31.48 3 ASN B N 1
ATOM 2565 C CA . ASN B 1 3 ? -0.171 2.99 -80.438 1 31.48 3 ASN B CA 1
ATOM 2566 C C . ASN B 1 3 ? 0.511 3.121 -79.062 1 31.48 3 ASN B C 1
ATOM 2568 O O . ASN B 1 3 ? 1.651 2.688 -78.938 1 31.48 3 ASN B O 1
ATOM 2572 N N . ILE B 1 4 ? 0.299 4.188 -78.375 1 39.44 4 ILE B N 1
ATOM 2573 C CA . ILE B 1 4 ? 0.639 4.418 -76.938 1 39.44 4 ILE B CA 1
ATOM 2574 C C . ILE B 1 4 ? 0.147 3.25 -76.125 1 39.44 4 ILE B C 1
ATOM 2576 O O . ILE B 1 4 ? -1.06 3.018 -76 1 39.44 4 ILE B O 1
ATOM 2580 N N . TYR B 1 5 ? 0.838 2.086 -76.188 1 37.25 5 TYR B N 1
ATOM 2581 C CA . TYR B 1 5 ? 0.538 0.999 -75.25 1 37.25 5 TYR B CA 1
ATOM 2582 C C . TYR B 1 5 ? 0.553 1.491 -73.812 1 37.25 5 TYR B C 1
ATOM 2584 O O . TYR B 1 5 ? 1.56 2.027 -73.312 1 37.25 5 TYR B O 1
ATOM 2592 N N . LEU B 1 6 ? -0.555 2 -73.312 1 37.62 6 LEU B N 1
ATOM 2593 C CA . LEU B 1 6 ? -0.845 2.287 -71.938 1 37.62 6 LEU B CA 1
ATOM 2594 C C . LEU B 1 6 ? -0.474 1.102 -71 1 37.62 6 LEU B C 1
ATOM 2596 O O . LEU B 1 6 ? -1.024 0.009 -71.188 1 37.62 6 LEU B O 1
ATOM 2600 N N . LEU B 1 7 ? 0.79 1.016 -70.625 1 40.62 7 LEU B N 1
ATOM 2601 C CA . LEU B 1 7 ? 1.209 0.104 -69.562 1 40.62 7 LEU B CA 1
ATOM 2602 C C . LEU B 1 7 ? 0.329 0.264 -68.312 1 40.62 7 LEU B C 1
ATOM 2604 O O . LEU B 1 7 ? 0.335 1.317 -67.688 1 40.62 7 LEU B O 1
ATOM 2608 N N . LEU B 1 8 ? -0.872 -0.258 -68.312 1 38.5 8 LEU B N 1
ATOM 2609 C CA . LEU B 1 8 ? -1.661 -0.404 -67.125 1 38.5 8 LEU B CA 1
ATOM 2610 C C . LEU B 1 8 ? -0.899 -1.212 -66.062 1 38.5 8 LEU B C 1
ATOM 2612 O O . LEU B 1 8 ? -0.662 -2.408 -66.25 1 38.5 8 LEU B O 1
ATOM 2616 N N . THR B 1 9 ? 0.093 -0.62 -65.375 1 41.16 9 THR B N 1
ATOM 2617 C CA . THR B 1 9 ? 0.647 -1.245 -64.188 1 41.16 9 THR B CA 1
ATOM 2618 C C . THR B 1 9 ? -0.452 -1.542 -63.188 1 41.16 9 THR B C 1
ATOM 2620 O O . THR B 1 9 ? -1.148 -0.631 -62.75 1 41.16 9 THR B O 1
ATOM 2623 N N . GLY B 1 10 ? -1.107 -2.654 -63.281 1 38.56 10 GLY B N 1
ATOM 2624 C CA . GLY B 1 10 ? -1.992 -3.156 -62.219 1 38.56 10 GLY B CA 1
ATOM 2625 C C . GLY B 1 10 ? -1.351 -3.172 -60.844 1 38.56 10 GLY B C 1
ATOM 2626 O O . GLY B 1 10 ? -0.322 -3.818 -60.656 1 38.56 10 GLY B O 1
ATOM 2627 N N . LEU B 1 11 ? -1.445 -2.029 -60.156 1 41.91 11 LEU B N 1
ATOM 2628 C CA . L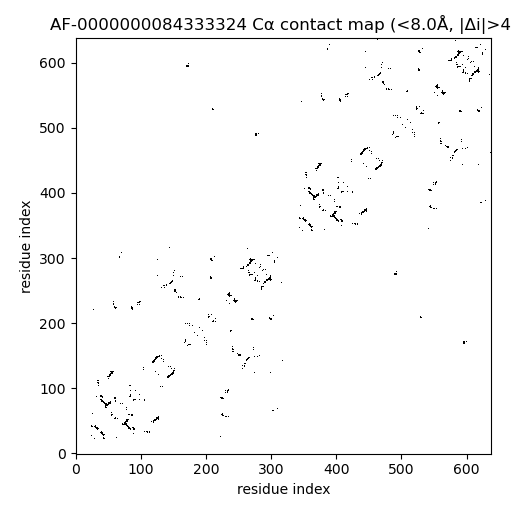EU B 1 11 ? -1.161 -2.027 -58.719 1 41.91 11 LEU B CA 1
ATOM 2629 C C . LEU B 1 11 ? -1.929 -3.139 -58.031 1 41.91 11 LEU B C 1
ATOM 2631 O O . LEU B 1 11 ? -3.16 -3.104 -57.969 1 41.91 11 LEU B O 1
ATOM 2635 N N . LEU B 1 12 ? -1.474 -4.355 -58.094 1 40.41 12 LEU B N 1
ATOM 2636 C CA . LEU B 1 12 ? -1.984 -5.375 -57.188 1 40.41 12 LEU B CA 1
ATOM 2637 C C . LEU B 1 12 ? -1.898 -4.902 -55.719 1 40.41 12 LEU B C 1
ATOM 2639 O O . LEU B 1 12 ? -0.801 -4.715 -55.188 1 40.41 12 LEU B O 1
ATOM 2643 N N . LEU B 1 13 ? -2.863 -4.109 -55.281 1 40.69 13 LEU B N 1
ATOM 2644 C CA . LEU B 1 13 ? -3.07 -3.93 -53.844 1 40.69 13 LEU B CA 1
ATOM 2645 C C . LEU B 1 13 ? -3.078 -5.273 -53.125 1 40.69 13 LEU B C 1
ATOM 2647 O O . LEU B 1 13 ? -3.975 -6.094 -53.344 1 40.69 13 LEU B O 1
ATOM 2651 N N . ASN B 1 14 ? -1.974 -5.824 -52.812 1 36.84 14 ASN B N 1
ATOM 2652 C CA . ASN B 1 14 ? -1.938 -6.883 -51.812 1 36.84 14 ASN B CA 1
ATOM 2653 C C . ASN B 1 14 ? -2.676 -6.473 -50.531 1 36.84 14 ASN B C 1
ATOM 2655 O O . ASN B 1 14 ? -2.234 -5.574 -49.812 1 36.84 14 ASN B O 1
ATOM 2659 N N . PHE B 1 15 ? -3.934 -6.473 -50.594 1 38.34 15 PHE B N 1
ATOM 2660 C CA . PHE B 1 15 ? -4.629 -6.461 -49.312 1 38.34 15 PHE B CA 1
ATOM 2661 C C . PHE B 1 15 ? -4.008 -7.465 -48.344 1 38.34 15 PHE B C 1
ATOM 2663 O O . PHE B 1 15 ? -4.133 -8.672 -48.531 1 38.34 15 PHE B O 1
ATOM 2670 N N . ALA B 1 16 ? -2.967 -7.051 -47.781 1 41.41 16 ALA B N 1
ATOM 2671 C CA . ALA B 1 16 ? -2.613 -7.805 -46.562 1 41.41 16 ALA B CA 1
ATOM 2672 C C . ALA B 1 16 ? -3.838 -8.055 -45.688 1 41.41 16 ALA B C 1
ATOM 2674 O O . ALA B 1 16 ? -4.41 -7.113 -45.125 1 41.41 16 ALA B O 1
ATOM 2675 N N . ALA B 1 17 ? -4.637 -8.953 -46.031 1 38.34 17 ALA B N 1
ATOM 2676 C CA . ALA B 1 17 ? -5.59 -9.43 -45.031 1 38.34 17 ALA B CA 1
ATOM 2677 C C . ALA B 1 17 ? -4.945 -9.5 -43.656 1 38.34 17 ALA B C 1
ATOM 2679 O O . ALA B 1 17 ? -4.078 -10.344 -43.406 1 38.34 17 ALA B O 1
ATOM 2680 N N . ILE B 1 18 ? -4.723 -8.508 -43.031 1 42.47 18 ILE B N 1
ATOM 2681 C CA . ILE B 1 18 ? -4.48 -8.641 -41.594 1 42.47 18 ILE B CA 1
ATOM 2682 C C . ILE B 1 18 ? -5.492 -9.609 -41 1 42.47 18 ILE B C 1
ATOM 2684 O O . ILE B 1 18 ? -6.68 -9.289 -40.875 1 42.47 18 ILE B O 1
ATOM 2688 N N . ALA B 1 19 ? -5.387 -10.82 -41.312 1 39.59 19 ALA B N 1
ATOM 2689 C CA . ALA B 1 19 ? -6.168 -11.82 -40.594 1 39.59 19 ALA B CA 1
ATOM 2690 C C . ALA B 1 19 ? -6.41 -11.383 -39.125 1 39.59 19 ALA B C 1
ATOM 2692 O O . ALA B 1 19 ? -5.465 -11.219 -38.375 1 39.59 19 ALA B O 1
ATOM 2693 N N . GLN B 1 20 ? -7.395 -10.656 -38.875 1 44.84 20 GLN B N 1
ATOM 2694 C CA . GLN B 1 20 ? -7.836 -10.391 -37.531 1 44.84 20 GLN B CA 1
ATOM 2695 C C . GLN B 1 20 ? -7.727 -11.641 -36.656 1 44.84 20 GLN B C 1
ATOM 2697 O O . GLN B 1 20 ? -8.414 -12.633 -36.906 1 44.84 20 GLN B O 1
ATOM 2702 N N . GLN B 1 21 ? -6.594 -12.07 -36.25 1 50.31 21 GLN B N 1
ATOM 2703 C CA . GLN B 1 21 ? -6.488 -13.195 -35.312 1 50.31 21 GLN B CA 1
ATOM 2704 C C . GLN B 1 21 ? -7.672 -13.227 -34.344 1 50.31 21 GLN B C 1
ATOM 2706 O O . GLN B 1 21 ? -7.965 -12.227 -33.688 1 50.31 21 GLN B O 1
ATOM 2711 N N . LYS B 1 22 ? -8.664 -13.977 -34.531 1 59.41 22 LYS B N 1
ATOM 2712 C CA . LYS B 1 22 ? -9.844 -14.164 -33.719 1 59.41 22 LYS B CA 1
ATOM 2713 C C . LYS B 1 22 ? -9.477 -14.219 -32.219 1 59.41 22 LYS B C 1
ATOM 2715 O O . LYS B 1 22 ? -8.555 -14.938 -31.844 1 59.41 22 LYS B O 1
ATOM 2720 N N . THR B 1 23 ? -9.977 -13.453 -31.453 1 86.25 23 THR B N 1
ATOM 2721 C CA . THR B 1 23 ? -9.805 -13.445 -30.016 1 86.25 23 THR B CA 1
ATOM 2722 C C . THR B 1 23 ? -10.328 -14.734 -29.391 1 86.25 23 THR B C 1
ATOM 2724 O O . THR B 1 23 ? -11.477 -15.125 -29.625 1 86.25 23 THR B O 1
ATOM 2727 N N . VAL B 1 24 ? -9.562 -15.602 -28.891 1 94.62 24 VAL B N 1
ATOM 2728 C CA . VAL B 1 24 ? -9.891 -16.859 -28.234 1 94.62 24 VAL B CA 1
ATOM 2729 C C . VAL B 1 24 ? -10.656 -16.578 -26.938 1 94.62 24 VAL B C 1
ATOM 2731 O O . VAL B 1 24 ? -10.219 -15.766 -26.109 1 94.62 24 VAL B O 1
ATOM 2734 N N . ASP B 1 25 ? -11.805 -17.188 -26.828 1 95.5 25 ASP B N 1
ATOM 2735 C CA . ASP B 1 25 ? -12.688 -16.984 -25.688 1 95.5 25 ASP B CA 1
ATOM 2736 C C . ASP B 1 25 ? -12.57 -18.125 -24.672 1 95.5 25 ASP B C 1
ATOM 2738 O O . ASP B 1 25 ? -12.766 -19.281 -25.031 1 95.5 25 ASP B O 1
ATOM 2742 N N . SER B 1 26 ? -12.406 -17.828 -23.438 1 96.25 26 SER B N 1
ATOM 2743 C CA . SER B 1 26 ? -12.227 -18.828 -22.391 1 96.25 26 SER B CA 1
ATOM 2744 C C . SER B 1 26 ? -13.508 -19.609 -22.141 1 96.25 26 SER B C 1
ATOM 2746 O O . SER B 1 26 ? -13.477 -20.703 -21.594 1 96.25 26 SER B O 1
ATOM 2748 N N . TRP B 1 27 ? -14.609 -19.031 -22.422 1 95.88 27 TRP B N 1
ATOM 2749 C CA . TRP B 1 27 ? -15.906 -19.641 -22.141 1 95.88 27 TRP B CA 1
ATOM 2750 C C . TRP B 1 27 ? -16.25 -20.688 -23.188 1 95.88 27 TRP B C 1
ATOM 2752 O O . TRP B 1 27 ? -16.844 -21.734 -22.859 1 95.88 27 TRP B O 1
ATOM 2762 N N . THR B 1 28 ? -15.797 -20.438 -24.453 1 96.12 28 THR B N 1
ATOM 2763 C CA . THR B 1 28 ? -16.391 -21.266 -25.5 1 96.12 28 THR B CA 1
ATOM 2764 C C . THR B 1 28 ? -15.312 -21.922 -26.359 1 96.12 28 THR B C 1
ATOM 2766 O O . THR B 1 28 ? -15.578 -22.891 -27.062 1 96.12 28 THR B O 1
ATOM 2769 N N . ASP B 1 29 ? -14.156 -21.359 -26.359 1 97.5 29 ASP B N 1
ATOM 2770 C CA . ASP B 1 29 ? -13.188 -21.781 -27.359 1 97.5 29 ASP B CA 1
ATOM 2771 C C . ASP B 1 29 ? -12.18 -22.766 -26.781 1 9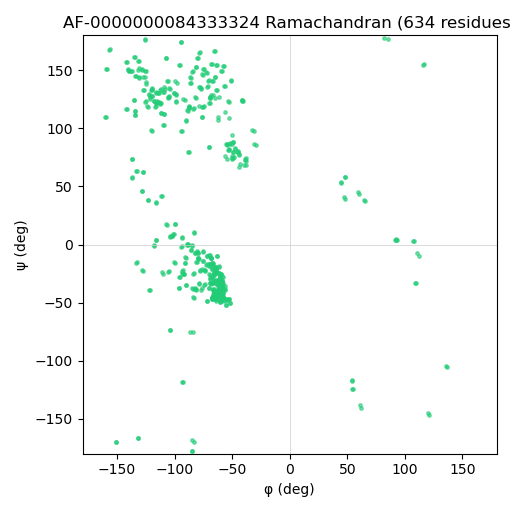7.5 29 ASP B C 1
ATOM 2773 O O . ASP B 1 29 ? -11.148 -23.047 -27.406 1 97.5 29 ASP B O 1
ATOM 2777 N N . GLY B 1 30 ? -12.453 -23.391 -25.656 1 98.06 30 GLY B N 1
ATOM 2778 C CA . GLY B 1 30 ? -11.578 -24.391 -25.062 1 98.06 30 GLY B CA 1
ATOM 2779 C C . GLY B 1 30 ? -11.945 -25.797 -25.453 1 98.06 30 GLY B C 1
ATOM 2780 O O . GLY B 1 30 ? -12.883 -26.016 -26.234 1 98.06 30 GLY B O 1
ATOM 2781 N N . LYS B 1 31 ? -11.117 -26.734 -25.031 1 98.31 31 LYS B N 1
ATOM 2782 C CA . LYS B 1 31 ? -11.344 -28.172 -25.188 1 98.31 31 LYS B CA 1
ATOM 2783 C C . LYS B 1 31 ? -11.125 -28.906 -23.875 1 98.31 31 LYS B C 1
ATOM 2785 O O . LYS B 1 31 ? -10.25 -28.547 -23.094 1 98.31 31 LYS B O 1
ATOM 2790 N N . TYR B 1 32 ? -11.938 -29.891 -23.703 1 98.75 32 TYR B N 1
ATOM 2791 C CA . TYR B 1 32 ? -11.703 -30.781 -22.562 1 98.75 32 TYR B CA 1
ATOM 2792 C C . TYR B 1 32 ? -10.633 -31.812 -22.891 1 98.75 32 TYR B C 1
ATOM 2794 O O . TYR B 1 32 ? -10.719 -32.5 -23.906 1 98.75 32 TYR B O 1
ATOM 2802 N N . ILE B 1 33 ? -9.648 -31.891 -22.094 1 98.75 33 ILE B N 1
ATOM 2803 C CA . ILE B 1 33 ? -8.562 -32.844 -22.25 1 98.75 33 ILE B CA 1
ATOM 2804 C C . ILE B 1 33 ? -8.547 -33.812 -21.047 1 98.75 33 ILE B C 1
ATOM 2806 O O . ILE B 1 33 ? -8.664 -33.375 -19.906 1 98.75 33 ILE B O 1
ATOM 2810 N N . ASN B 1 34 ? -8.469 -35.062 -21.328 1 98.62 34 ASN B N 1
ATOM 2811 C CA . ASN B 1 34 ? -8.367 -36.062 -20.25 1 98.62 34 ASN B CA 1
ATOM 2812 C C . ASN B 1 34 ? -6.973 -36.062 -19.641 1 98.62 34 ASN B C 1
ATOM 2814 O O . ASN B 1 34 ? -5.992 -36.344 -20.328 1 98.62 34 ASN B O 1
ATOM 2818 N N . VAL B 1 35 ? -6.906 -35.781 -18.406 1 98.5 35 VAL B N 1
ATOM 2819 C CA . VAL B 1 35 ? -5.645 -35.688 -17.672 1 98.5 35 VAL B CA 1
ATOM 2820 C C . VAL B 1 35 ? -5.773 -36.438 -16.344 1 98.5 35 VAL B C 1
ATOM 2822 O O . VAL B 1 35 ? -6.52 -36 -15.461 1 98.5 35 VAL B O 1
ATOM 2825 N N . ASN B 1 36 ? -5.035 -37.5 -16.172 1 97.75 36 ASN B N 1
ATOM 2826 C CA . ASN B 1 36 ? -5 -38.281 -14.938 1 97.75 36 ASN B CA 1
ATOM 2827 C C . ASN B 1 36 ? -6.406 -38.594 -14.445 1 97.75 36 ASN B C 1
ATOM 2829 O O . ASN B 1 36 ? -6.707 -38.438 -13.258 1 97.75 36 ASN B O 1
ATOM 2833 N N . GLY B 1 37 ? -7.25 -38.875 -15.305 1 97.75 37 GLY B N 1
ATOM 2834 C CA . GLY B 1 37 ? -8.57 -39.375 -14.969 1 97.75 37 GLY B CA 1
ATOM 2835 C C . GLY B 1 37 ? -9.617 -38.281 -14.867 1 97.75 37 GLY B C 1
ATOM 2836 O O . GLY B 1 37 ? -10.781 -38.562 -14.547 1 97.75 37 GLY B O 1
ATOM 2837 N N . ALA B 1 38 ? -9.289 -37.062 -15.148 1 98.44 38 ALA B N 1
ATOM 2838 C CA . ALA B 1 38 ? -10.227 -35.969 -15.102 1 98.44 38 ALA B CA 1
ATOM 2839 C C . ALA B 1 38 ? -10.203 -35.156 -16.406 1 98.44 38 ALA B C 1
ATOM 2841 O O . ALA B 1 38 ? -9.164 -35.062 -17.062 1 98.44 38 ALA B O 1
ATOM 2842 N N . LYS B 1 39 ? -11.305 -34.594 -16.719 1 98.75 39 LYS B N 1
ATOM 2843 C CA . LYS B 1 39 ? -11.367 -33.688 -17.859 1 98.75 39 LYS B CA 1
ATOM 2844 C C . LYS B 1 39 ? -11.016 -32.25 -17.422 1 98.75 39 LYS B C 1
ATOM 2846 O O . LYS B 1 39 ? -11.711 -31.656 -16.609 1 98.75 39 LYS B O 1
ATOM 2851 N N . LEU B 1 40 ? -10 -31.781 -17.984 1 98.88 40 LEU B N 1
ATOM 2852 C CA . LEU B 1 40 ? -9.594 -30.391 -17.734 1 98.88 40 LEU B CA 1
ATOM 2853 C C . LEU B 1 40 ? -9.938 -29.5 -18.922 1 98.88 40 LEU B C 1
ATOM 2855 O O . LEU B 1 40 ? -9.766 -29.906 -20.078 1 98.88 40 LEU B O 1
ATOM 2859 N N . TRP B 1 41 ? -10.5 -28.344 -18.609 1 98.88 41 TRP B N 1
ATOM 2860 C CA . TRP B 1 41 ? -10.797 -27.359 -19.641 1 98.88 41 TRP B CA 1
ATOM 2861 C C . TRP B 1 41 ? -9.531 -26.594 -20.047 1 98.88 41 TRP B C 1
ATOM 2863 O O . TRP B 1 41 ? -8.898 -25.953 -19.203 1 98.88 41 TRP B O 1
ATOM 2873 N N . VAL B 1 42 ? -9.156 -26.703 -21.344 1 98.88 42 VAL B N 1
ATOM 2874 C CA . VAL B 1 42 ? -7.902 -26.141 -21.828 1 98.88 42 VAL B CA 1
ATOM 2875 C C . VAL B 1 42 ? -8.188 -25.156 -22.953 1 98.88 42 VAL B C 1
ATOM 2877 O O . VAL B 1 42 ? -8.93 -25.453 -23.891 1 98.88 42 VAL B O 1
ATOM 2880 N N . VAL B 1 43 ? -7.617 -23.953 -22.812 1 98.62 43 VAL B N 1
ATOM 2881 C CA . VAL B 1 43 ? -7.742 -22.891 -23.797 1 98.62 43 VAL B CA 1
ATOM 2882 C C . VAL B 1 43 ? -6.367 -22.531 -24.359 1 98.62 43 VAL B C 1
ATOM 2884 O O . VAL B 1 43 ? -5.449 -22.203 -23.609 1 98.62 43 VAL B O 1
ATOM 2887 N N . THR B 1 44 ? -6.23 -22.609 -25.672 1 98.38 44 THR B N 1
ATOM 2888 C CA . THR B 1 44 ? -4.941 -22.359 -26.297 1 98.38 44 THR B CA 1
ATOM 2889 C C . THR B 1 44 ? -5.008 -21.094 -27.172 1 98.38 44 THR B C 1
ATOM 2891 O O . THR B 1 44 ? -5.949 -20.922 -27.938 1 98.38 44 THR B O 1
ATOM 2894 N N . VAL B 1 45 ? -4.051 -20.234 -26.969 1 98 45 VAL B N 1
ATOM 2895 C CA . VAL B 1 45 ? -3.938 -19.016 -27.75 1 98 45 VAL B CA 1
ATOM 2896 C C . VAL B 1 45 ? -2.584 -18.969 -28.453 1 98 45 VAL B C 1
ATOM 2898 O O . VAL B 1 45 ? -1.54 -19.141 -27.812 1 98 45 VAL B O 1
ATOM 2901 N N . GLY B 1 46 ? -2.602 -18.797 -29.75 1 97.38 46 GLY B N 1
ATOM 2902 C CA . GLY B 1 46 ? -1.367 -18.672 -30.5 1 97.38 46 GLY B CA 1
ATOM 2903 C C . GLY B 1 46 ? -0.77 -20 -30.906 1 97.38 46 GLY B C 1
ATOM 2904 O O . GLY B 1 46 ? -1.397 -21.047 -30.719 1 97.38 46 GLY B O 1
ATOM 2905 N N . GLU B 1 47 ? 0.317 -19.922 -31.641 1 96.31 47 GLU B N 1
ATOM 2906 C CA . GLU B 1 47 ? 1.082 -21.078 -32.125 1 96.31 47 GLU B CA 1
ATOM 2907 C C . GLU B 1 47 ? 2.572 -20.906 -31.844 1 96.31 47 GLU B C 1
ATOM 2909 O O . GLU B 1 47 ? 3.041 -19.781 -31.641 1 96.31 47 GLU B O 1
ATOM 2914 N N . GLY B 1 48 ? 3.242 -22 -31.812 1 96.69 48 GLY B N 1
ATOM 2915 C CA . GLY B 1 48 ? 4.676 -21.938 -31.578 1 96.69 48 GLY B CA 1
ATOM 2916 C C . GLY B 1 48 ? 5.113 -22.688 -30.344 1 96.69 48 GLY B C 1
ATOM 2917 O O . GLY B 1 48 ? 4.633 -23.797 -30.078 1 96.69 48 GLY B O 1
ATOM 2918 N N . ASP B 1 49 ? 6.152 -22.172 -29.625 1 97 49 ASP B N 1
ATOM 2919 C CA . ASP B 1 49 ? 6.699 -22.844 -28.453 1 97 49 ASP B CA 1
ATOM 2920 C C . ASP B 1 49 ? 5.699 -22.828 -27.297 1 97 49 ASP B C 1
ATOM 2922 O O . ASP B 1 49 ? 5.172 -21.781 -2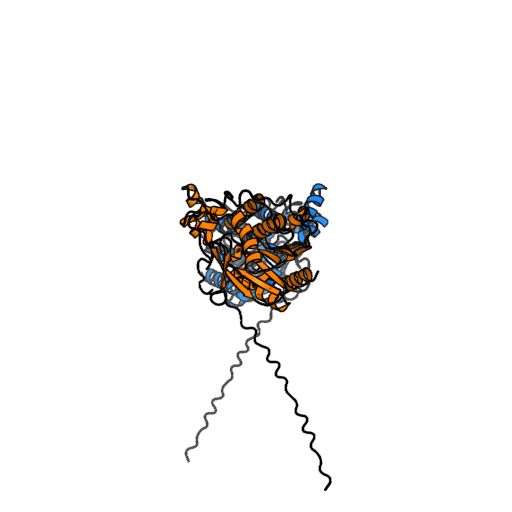6.938 1 97 49 ASP B O 1
ATOM 2926 N N . PRO B 1 50 ? 5.426 -23.953 -26.703 1 98.5 50 PRO B N 1
ATOM 2927 C CA . PRO B 1 50 ? 4.355 -24.062 -25.719 1 98.5 50 PRO B CA 1
ATOM 2928 C C . PRO B 1 50 ? 4.742 -23.484 -24.359 1 98.5 50 PRO B C 1
ATOM 2930 O O . PRO B 1 50 ? 5.859 -23.703 -23.875 1 98.5 50 PRO B O 1
ATOM 2933 N N . ILE B 1 51 ? 3.895 -22.734 -23.781 1 98.81 51 ILE B N 1
ATOM 2934 C CA . ILE B 1 51 ? 3.961 -22.25 -22.406 1 98.81 51 ILE B CA 1
ATOM 2935 C C . ILE B 1 51 ? 2.697 -22.656 -21.656 1 98.81 51 ILE B C 1
ATOM 2937 O O . ILE B 1 51 ? 1.588 -22.281 -22.047 1 98.81 51 ILE B O 1
ATOM 2941 N N . ILE B 1 52 ? 2.783 -23.391 -20.656 1 98.94 52 ILE B N 1
ATOM 2942 C CA . ILE B 1 52 ? 1.648 -23.703 -19.797 1 98.94 52 ILE B CA 1
ATOM 2943 C C . ILE B 1 52 ? 1.578 -22.703 -18.641 1 98.94 52 ILE B C 1
ATOM 2945 O O . ILE B 1 52 ? 2.561 -22.5 -17.922 1 98.94 52 ILE B O 1
ATOM 2949 N N . PHE B 1 53 ? 0.433 -22.078 -18.516 1 98.88 53 PHE B N 1
ATOM 2950 C CA . PHE B 1 53 ? 0.2 -21.094 -17.469 1 98.88 53 PHE B CA 1
ATOM 2951 C C . PHE B 1 53 ? -0.551 -21.703 -16.297 1 98.88 53 PHE B C 1
ATOM 2953 O O . PHE B 1 53 ? -1.596 -22.344 -16.484 1 98.88 53 PHE B O 1
ATOM 2960 N N . ILE B 1 54 ? -0.05 -21.531 -15.141 1 98.81 54 ILE B N 1
ATOM 2961 C CA . ILE B 1 54 ? -0.673 -22.078 -13.945 1 98.81 54 ILE B CA 1
ATOM 2962 C C . ILE B 1 54 ? -1.193 -20.953 -13.062 1 98.81 54 ILE B C 1
ATOM 2964 O O . ILE B 1 54 ? -0.416 -20.125 -12.57 1 98.81 54 ILE B O 1
ATOM 2968 N N . ALA B 1 55 ? -2.443 -20.969 -12.789 1 98.12 55 ALA B N 1
ATOM 2969 C CA . ALA B 1 55 ? -3.133 -19.891 -12.086 1 98.12 55 ALA B CA 1
ATOM 2970 C C . ALA B 1 55 ? -2.902 -19.984 -10.578 1 98.12 55 ALA B C 1
ATOM 2972 O O . ALA B 1 55 ? -2.568 -21.062 -10.062 1 98.12 55 ALA B O 1
ATOM 2973 N N . GLY B 1 56 ? -3.152 -18.844 -10 1 96.75 56 GLY B N 1
ATOM 2974 C CA . GLY B 1 56 ? -3.018 -18.75 -8.555 1 96.75 56 GLY B CA 1
ATOM 2975 C C . GLY B 1 56 ? -4.25 -19.234 -7.812 1 96.75 56 GLY B C 1
ATOM 2976 O O . GLY B 1 56 ? -5.105 -19.906 -8.391 1 96.75 56 GLY B O 1
ATOM 2977 N N . GLY B 1 57 ? -4.254 -18.969 -6.539 1 92.56 57 GLY B N 1
ATOM 2978 C CA . GLY B 1 57 ? -5.234 -19.422 -5.562 1 92.56 57 GLY B CA 1
ATOM 2979 C C . GLY B 1 57 ? -4.609 -19.906 -4.273 1 92.56 57 GLY B C 1
ATOM 2980 O O . GLY B 1 57 ? -3.91 -19.156 -3.588 1 92.56 57 GLY B O 1
ATOM 2981 N N . PRO B 1 58 ? -4.555 -21.234 -4.031 1 95.62 58 PRO B N 1
ATOM 2982 C CA . PRO B 1 58 ? -5.176 -22.297 -4.836 1 95.62 58 PRO B CA 1
ATOM 2983 C C . PRO B 1 58 ? -6.688 -22.109 -4.977 1 95.62 58 PRO B C 1
ATOM 2985 O O . PRO B 1 58 ? -7.309 -21.422 -4.168 1 95.62 58 PRO B O 1
ATOM 2988 N N . GLY B 1 59 ? -7.195 -22.625 -6.027 1 95.94 59 GLY B N 1
ATOM 2989 C CA . GLY B 1 59 ? -8.633 -22.641 -6.246 1 95.94 59 GLY B CA 1
ATOM 2990 C C . GLY B 1 59 ? -9.07 -21.719 -7.371 1 95.94 59 GLY B C 1
ATOM 2991 O O . GLY B 1 59 ? -10.234 -21.75 -7.785 1 95.94 59 GLY B O 1
ATOM 2992 N N . GLY B 1 60 ? -8.164 -20.953 -7.875 1 96.75 60 GLY B N 1
ATOM 2993 C CA . GLY B 1 60 ? -8.523 -20 -8.914 1 96.75 60 GLY B CA 1
ATOM 2994 C C . GLY B 1 60 ? -8.508 -20.609 -10.305 1 96.75 60 GLY B C 1
ATOM 2995 O O . GLY B 1 60 ? -7.66 -21.438 -10.617 1 96.75 60 GLY B O 1
ATOM 2996 N N . ALA B 1 61 ? -9.398 -20.109 -11.211 1 97.75 61 ALA B N 1
ATOM 2997 C CA . ALA B 1 61 ? -9.414 -20.5 -12.617 1 97.75 61 ALA B CA 1
ATOM 2998 C C . ALA B 1 61 ? -8.422 -19.656 -13.422 1 97.75 61 ALA B C 1
ATOM 3000 O O . ALA B 1 61 ? -7.746 -18.781 -12.875 1 97.75 61 ALA B O 1
ATOM 3001 N N . HIS B 1 62 ? -8.375 -19.891 -14.75 1 98 62 HIS B N 1
ATOM 3002 C CA . HIS B 1 62 ? -7.273 -19.344 -15.539 1 98 62 HIS B CA 1
ATOM 3003 C C . HIS B 1 62 ? -7.598 -17.938 -16.047 1 98 62 HIS B C 1
ATOM 3005 O O . HIS B 1 62 ? -6.742 -17.281 -16.641 1 98 62 HIS B O 1
ATOM 3011 N N . LEU B 1 63 ? -8.727 -17.344 -15.766 1 95.56 63 LEU B N 1
ATOM 3012 C CA . LEU B 1 63 ? -9.234 -16.141 -16.438 1 95.56 63 LEU B CA 1
ATOM 3013 C C . LEU B 1 63 ? -8.266 -14.977 -16.266 1 95.56 63 LEU B C 1
ATOM 3015 O O . LEU B 1 63 ? -8.016 -14.234 -17.219 1 95.56 63 LEU B O 1
ATOM 3019 N N . GLY B 1 64 ? -7.758 -14.836 -15.07 1 94.06 64 GLY B N 1
ATOM 3020 C CA . GLY B 1 64 ? -6.848 -13.727 -14.836 1 94.06 64 GLY B CA 1
ATOM 3021 C C . GLY B 1 64 ? -5.582 -13.805 -15.664 1 94.06 64 GLY B C 1
ATOM 3022 O O . GLY B 1 64 ? -4.977 -12.781 -15.984 1 94.06 64 GLY B O 1
ATOM 3023 N N . LEU B 1 65 ? -5.215 -14.977 -16.062 1 97.5 65 LEU B N 1
ATOM 3024 C CA . LEU B 1 65 ? -3.965 -15.195 -16.781 1 97.5 65 LEU B CA 1
ATOM 3025 C C . LEU B 1 65 ? -4.117 -14.836 -18.266 1 97.5 65 LEU B C 1
ATOM 3027 O O . LEU B 1 65 ? -3.123 -14.711 -18.984 1 97.5 65 LEU B O 1
ATOM 3031 N N . ARG B 1 66 ? -5.312 -14.523 -18.672 1 96.69 66 ARG B N 1
ATOM 3032 C CA . ARG B 1 66 ? -5.531 -14.109 -20.062 1 96.69 66 ARG B CA 1
ATOM 3033 C C . ARG B 1 66 ? -4.891 -12.75 -20.328 1 96.69 66 ARG B C 1
ATOM 3035 O O . ARG B 1 66 ? -4.734 -12.352 -21.484 1 96.69 66 ARG B O 1
ATOM 3042 N N . SER B 1 67 ? -4.496 -12.125 -19.25 1 96.19 67 SER B N 1
ATOM 3043 C CA . SER B 1 67 ? -3.748 -10.883 -19.391 1 96.19 67 SER B CA 1
ATOM 3044 C C . SER B 1 67 ? -2.412 -11.109 -20.094 1 96.19 67 SER B C 1
ATOM 3046 O O . SER B 1 67 ? -1.774 -10.164 -20.547 1 96.19 67 SER B O 1
ATOM 3048 N N . PHE B 1 68 ? -2.037 -12.367 -20.281 1 97.88 68 PHE B N 1
ATOM 3049 C CA . PHE B 1 68 ? -0.775 -12.711 -20.938 1 97.88 68 PHE B CA 1
ATOM 3050 C C . PHE B 1 68 ? -0.976 -12.93 -22.422 1 97.88 68 PHE B C 1
ATOM 3052 O O . PHE B 1 68 ? -0.019 -13.211 -23.156 1 97.88 68 PHE B O 1
ATOM 3059 N N . ASP B 1 69 ? -2.094 -12.703 -23 1 97.62 69 ASP B N 1
ATOM 3060 C CA . ASP B 1 69 ? -2.471 -13.086 -24.359 1 97.62 69 ASP B CA 1
ATOM 3061 C C . ASP B 1 69 ? -1.517 -12.477 -25.391 1 97.62 69 ASP B C 1
ATOM 3063 O O . ASP B 1 69 ? -1.211 -13.109 -26.406 1 97.62 69 ASP B O 1
ATOM 3067 N N . LYS B 1 70 ? -1.024 -11.352 -25.109 1 96.62 70 LYS B N 1
ATOM 3068 C CA . LYS B 1 70 ? -0.203 -10.648 -26.094 1 96.62 70 LYS B CA 1
ATOM 3069 C C . LYS B 1 70 ? 1.108 -11.383 -26.344 1 96.62 70 LYS B C 1
ATOM 3071 O O . LYS B 1 70 ? 1.773 -11.148 -27.359 1 96.62 70 LYS B O 1
ATOM 3076 N N . LEU B 1 71 ? 1.462 -12.273 -25.5 1 97.44 71 LEU B N 1
ATOM 3077 C CA . LEU B 1 71 ? 2.668 -13.07 -25.703 1 97.44 71 LEU B CA 1
ATOM 3078 C C . LEU B 1 71 ? 2.535 -13.953 -26.938 1 97.44 71 LEU B C 1
ATOM 3080 O O . LEU B 1 71 ? 3.539 -14.391 -27.5 1 97.44 71 LEU B O 1
ATOM 3084 N N . ALA B 1 72 ? 1.329 -14.219 -27.344 1 97.25 72 ALA B N 1
ATOM 3085 C CA . ALA B 1 72 ? 1.085 -15.062 -28.5 1 97.25 72 ALA B CA 1
ATOM 3086 C C . ALA B 1 72 ? 1.628 -14.414 -29.781 1 97.25 72 ALA B C 1
ATOM 3088 O O . ALA B 1 72 ? 1.893 -15.102 -30.766 1 97.25 72 ALA B O 1
ATOM 3089 N N . ASP B 1 73 ? 1.821 -13.156 -29.672 1 95.56 73 ASP B N 1
ATOM 3090 C CA . ASP B 1 73 ? 2.311 -12.406 -30.828 1 95.56 73 ASP B CA 1
ATOM 3091 C C . ASP B 1 73 ? 3.775 -12.734 -31.109 1 95.56 73 ASP B C 1
ATOM 3093 O O . ASP B 1 73 ? 4.293 -12.406 -32.188 1 95.56 73 ASP B O 1
ATOM 3097 N N . ASN B 1 74 ? 4.465 -13.414 -30.266 1 95.62 74 ASN B N 1
ATOM 3098 C CA . ASN B 1 74 ? 5.891 -13.695 -30.391 1 95.62 74 ASN B CA 1
ATOM 3099 C C . ASN B 1 74 ? 6.152 -15.188 -30.547 1 95.62 74 ASN B C 1
ATOM 3101 O O . ASN B 1 74 ? 7.094 -15.727 -29.953 1 95.62 74 ASN B O 1
ATOM 3105 N N . HIS B 1 75 ? 5.27 -15.93 -31.266 1 95.19 75 HIS B N 1
ATOM 3106 C CA . HIS B 1 75 ? 5.418 -17.344 -31.625 1 95.19 75 HIS B CA 1
ATOM 3107 C C . HIS B 1 75 ? 5.406 -18.219 -30.375 1 95.19 75 HIS B C 1
ATOM 3109 O O . HIS B 1 75 ? 6.234 -19.125 -30.25 1 95.19 75 HIS B O 1
ATOM 3115 N N . HIS B 1 76 ? 4.586 -17.875 -29.438 1 97.38 76 HIS B N 1
ATOM 3116 C CA . HIS B 1 76 ? 4.324 -18.734 -28.297 1 97.38 76 HIS B CA 1
ATOM 3117 C C . HIS B 1 76 ? 2.92 -19.328 -28.359 1 97.38 76 HIS B C 1
ATOM 3119 O O . HIS B 1 76 ? 1.966 -18.641 -28.719 1 97.38 76 HIS B O 1
ATOM 3125 N N . GLN B 1 77 ? 2.85 -20.531 -28.094 1 98.19 77 GLN B N 1
ATOM 3126 C CA . GLN B 1 77 ? 1.569 -21.188 -27.859 1 98.19 77 GLN B CA 1
ATOM 3127 C C . GLN B 1 77 ? 1.191 -21.141 -26.391 1 98.19 77 GLN B C 1
ATOM 3129 O O . GLN B 1 77 ? 1.786 -21.859 -25.562 1 98.19 77 GLN B O 1
ATOM 3134 N N . LEU B 1 78 ? 0.245 -20.312 -26.094 1 98.75 78 LEU B N 1
ATOM 3135 C CA . LEU B 1 78 ? -0.164 -20.141 -24.703 1 98.75 78 LEU B CA 1
ATOM 3136 C C . LEU B 1 78 ? -1.235 -21.156 -24.328 1 98.75 78 LEU B C 1
ATOM 3138 O O . LEU B 1 78 ? -2.322 -21.172 -24.906 1 98.75 78 LEU B O 1
ATOM 3142 N N . ILE B 1 79 ? -0.925 -21.938 -23.391 1 98.81 79 ILE B N 1
ATOM 3143 C CA . ILE B 1 79 ? -1.842 -22.984 -22.938 1 98.81 79 ILE B CA 1
ATOM 3144 C C . ILE B 1 79 ? -2.369 -22.625 -21.547 1 98.81 79 ILE B C 1
ATOM 3146 O O . ILE B 1 79 ? -1.649 -22.75 -20.547 1 98.81 79 ILE B O 1
ATOM 3150 N N . TYR B 1 80 ? -3.582 -22.156 -21.531 1 98.81 80 TYR B N 1
ATOM 3151 C CA . TYR B 1 80 ? -4.316 -21.922 -20.281 1 98.81 80 TYR B CA 1
ATOM 3152 C C . TYR B 1 80 ? -5.211 -23.109 -19.953 1 98.81 80 TYR B C 1
ATOM 3154 O O . TYR B 1 80 ? -5.66 -23.828 -20.844 1 98.81 80 TYR B O 1
ATOM 3162 N N . PHE B 1 81 ? -5.5 -23.266 -18.641 1 98.81 81 PHE B N 1
ATOM 3163 C CA . PHE B 1 81 ? -6.387 -24.359 -18.266 1 98.81 81 PHE B CA 1
ATOM 3164 C C . PHE B 1 81 ? -7.004 -24.109 -16.891 1 98.81 81 PHE B C 1
ATOM 3166 O O . PHE B 1 81 ? -6.453 -23.344 -16.094 1 98.81 81 PHE B O 1
ATOM 3173 N N . ASP B 1 82 ? -8.164 -24.625 -16.703 1 98.81 82 ASP B N 1
ATOM 3174 C CA . ASP B 1 82 ? -8.711 -24.781 -15.367 1 98.81 82 ASP B CA 1
ATOM 3175 C C . ASP B 1 82 ? -8.195 -26.062 -14.711 1 98.81 82 ASP B C 1
ATOM 3177 O O . ASP B 1 82 ? -8.453 -27.156 -15.203 1 98.81 82 ASP B O 1
ATOM 3181 N N . ALA B 1 83 ? -7.5 -25.906 -13.664 1 98.69 83 ALA B N 1
ATOM 3182 C CA . ALA B 1 83 ? -6.996 -27.078 -12.961 1 98.69 83 ALA B CA 1
ATOM 3183 C C . ALA B 1 83 ? -8.141 -27.891 -12.367 1 98.69 83 ALA B C 1
ATOM 3185 O O . ALA B 1 83 ? -9.281 -27.422 -12.305 1 98.69 83 ALA B O 1
ATOM 3186 N N . PHE B 1 84 ? -7.777 -29.078 -11.969 1 98.56 84 PHE B N 1
ATOM 3187 C CA . PHE B 1 84 ? -8.75 -29.984 -11.375 1 98.56 84 PHE B CA 1
ATOM 3188 C C . PHE B 1 84 ? -9.477 -29.312 -10.211 1 98.56 84 PHE B C 1
ATOM 3190 O O . PHE B 1 84 ? -8.844 -28.797 -9.289 1 98.56 84 PHE B O 1
ATOM 3197 N N . GLY B 1 85 ? -10.781 -29.281 -10.312 1 98.38 85 GLY B N 1
ATOM 3198 C CA . GLY B 1 85 ? -11.594 -28.688 -9.266 1 98.38 85 GLY B CA 1
ATOM 3199 C C . GLY B 1 85 ? -11.883 -27.219 -9.484 1 98.38 85 GLY B C 1
ATOM 3200 O O . GLY B 1 85 ? -12.539 -26.578 -8.664 1 98.38 85 GLY B O 1
ATOM 3201 N N . ARG B 1 86 ? -11.461 -26.656 -10.578 1 98.25 86 ARG B N 1
ATOM 3202 C CA . ARG B 1 86 ? -11.617 -25.219 -10.836 1 98.25 86 ARG B CA 1
ATOM 3203 C C . ARG B 1 86 ? -12.32 -24.969 -12.164 1 98.25 86 ARG B C 1
ATOM 3205 O O . ARG B 1 86 ? -12.18 -25.766 -13.102 1 98.25 86 ARG B O 1
ATOM 3212 N N . GLY B 1 87 ? -13.047 -23.875 -12.203 1 98.06 87 GLY B N 1
ATOM 3213 C CA . GLY B 1 87 ? -13.672 -23.453 -13.445 1 98.06 87 GLY B CA 1
ATOM 3214 C C . GLY B 1 87 ? -14.539 -24.516 -14.078 1 98.06 87 GLY B C 1
ATOM 3215 O O . GLY B 1 87 ? -15.414 -25.094 -13.422 1 98.06 87 GLY B O 1
ATOM 3216 N N . LYS B 1 88 ? -14.172 -24.781 -15.328 1 98.44 88 LYS B N 1
ATOM 3217 C CA . LYS B 1 88 ? -15 -25.672 -16.125 1 98.44 88 LYS B CA 1
ATOM 3218 C C . LYS B 1 88 ? -14.484 -27.109 -16.047 1 98.44 88 LYS B C 1
ATOM 3220 O O . LYS B 1 88 ? -15.102 -28.031 -16.578 1 98.44 88 LYS B O 1
ATOM 3225 N N . SER B 1 89 ? -13.43 -27.344 -15.367 1 98.75 89 SER B N 1
ATOM 3226 C CA . SER B 1 89 ? -12.844 -28.688 -15.258 1 98.75 89 SER B CA 1
ATOM 3227 C C . SER B 1 89 ? -13.617 -29.547 -14.266 1 98.75 89 SER B C 1
ATOM 3229 O O . SER B 1 89 ? -14.398 -29.031 -13.469 1 98.75 89 SER B O 1
ATOM 3231 N N . ASP B 1 90 ? -13.352 -30.828 -14.32 1 98.38 90 ASP B N 1
ATOM 3232 C CA . ASP B 1 90 ? -13.977 -31.781 -13.406 1 98.38 90 ASP B CA 1
ATOM 3233 C C . ASP B 1 90 ? -13.656 -31.438 -11.953 1 98.38 90 ASP B C 1
ATOM 3235 O O . ASP B 1 90 ? -12.586 -30.906 -11.656 1 98.38 90 ASP B O 1
ATOM 3239 N N . THR B 1 91 ? -14.555 -31.75 -11.086 1 96.69 91 THR B N 1
ATOM 3240 C CA . THR B 1 91 ? -14.383 -31.547 -9.648 1 96.69 91 THR B CA 1
ATOM 3241 C C . THR B 1 91 ? -14.18 -32.875 -8.93 1 96.69 91 THR B C 1
ATOM 3243 O O . THR B 1 91 ? -14.492 -33.938 -9.477 1 96.69 91 THR B O 1
ATOM 3246 N N . ALA B 1 92 ? -13.68 -32.812 -7.828 1 95.81 92 ALA B N 1
ATOM 3247 C CA . ALA B 1 92 ? -13.383 -34 -7.023 1 95.81 92 ALA B CA 1
ATOM 3248 C C . ALA B 1 92 ? -14.656 -34.594 -6.422 1 95.81 92 ALA B C 1
ATOM 3250 O O . ALA B 1 92 ? -15.602 -33.844 -6.117 1 95.81 92 ALA B O 1
ATOM 3251 N N . LYS B 1 93 ? -14.625 -35.875 -6.207 1 94.69 93 LYS B N 1
ATOM 3252 C CA . LYS B 1 93 ? -15.703 -36.531 -5.473 1 94.69 93 LYS B CA 1
ATOM 3253 C C . LYS B 1 93 ? -15.578 -36.281 -3.973 1 94.69 93 LYS B C 1
ATOM 3255 O O . LYS B 1 93 ? -16.578 -36.125 -3.277 1 94.69 93 LYS B O 1
ATOM 3260 N N . VAL B 1 94 ? -14.352 -36.312 -3.541 1 95.62 94 VAL B N 1
ATOM 3261 C CA . VAL B 1 94 ? -14.062 -35.969 -2.15 1 95.62 94 VAL B CA 1
ATOM 3262 C C . VAL B 1 94 ? -13.008 -34.875 -2.094 1 95.62 94 VAL B C 1
ATOM 3264 O O . VAL B 1 94 ? -12.055 -34.875 -2.875 1 95.62 94 VAL B O 1
ATOM 3267 N N . VAL B 1 95 ? -13.156 -34 -1.126 1 94.62 95 VAL B N 1
ATOM 3268 C CA . VAL B 1 95 ? -12.383 -32.781 -1.056 1 94.62 95 VAL B CA 1
ATOM 3269 C C . VAL B 1 95 ? -10.906 -33.094 -0.829 1 94.62 95 VAL B C 1
ATOM 3271 O O . VAL B 1 95 ? -10.023 -32.375 -1.27 1 94.62 95 VAL B O 1
ATOM 3274 N N . SER B 1 96 ? -10.648 -34.219 -0.244 1 94.69 96 SER B N 1
ATOM 3275 C CA . SER B 1 96 ? -9.273 -34.594 0.081 1 94.69 96 SER B CA 1
ATOM 3276 C C . SER B 1 96 ? -8.477 -34.906 -1.178 1 94.69 96 SER B C 1
ATOM 3278 O O . SER B 1 96 ? -7.25 -35.031 -1.125 1 94.69 96 SER B O 1
ATOM 3280 N N . GLU B 1 97 ? -9.086 -35 -2.377 1 96.56 97 GLU B N 1
ATOM 3281 C CA . GLU B 1 97 ? -8.414 -35.25 -3.645 1 96.56 97 GLU B CA 1
ATOM 3282 C C . GLU B 1 97 ? -7.668 -34.031 -4.133 1 96.56 97 GLU B C 1
ATOM 3284 O O . GLU B 1 97 ? -6.812 -34.125 -5.016 1 96.56 97 GLU B O 1
ATOM 3289 N N . TYR B 1 98 ? -8.086 -32.906 -3.633 1 97.38 98 TYR B N 1
ATOM 3290 C CA . TYR B 1 98 ? -7.375 -31.688 -3.982 1 97.38 98 TYR B CA 1
ATOM 3291 C C . TYR B 1 98 ? -6.059 -31.578 -3.219 1 97.38 98 TYR B C 1
ATOM 3293 O O . TYR B 1 98 ? -6.055 -31.406 -2 1 97.38 98 TYR B O 1
ATOM 3301 N N . THR B 1 99 ? -4.938 -31.734 -3.918 1 97.44 99 THR B N 1
ATOM 3302 C CA . THR B 1 99 ? -3.615 -31.656 -3.307 1 97.44 99 THR B CA 1
ATOM 3303 C C . THR B 1 99 ? -2.629 -30.953 -4.234 1 97.44 99 THR B C 1
ATOM 3305 O O . THR B 1 99 ? -2.84 -30.891 -5.445 1 97.44 99 THR B O 1
ATOM 3308 N N . LEU B 1 100 ? -1.629 -30.438 -3.607 1 98.25 100 LEU B N 1
ATOM 3309 C CA . LEU B 1 100 ? -0.527 -29.859 -4.379 1 98.25 100 LEU B CA 1
ATOM 3310 C C . LEU B 1 100 ? 0.073 -30.906 -5.316 1 98.25 100 LEU B C 1
ATOM 3312 O O . LEU B 1 100 ? 0.369 -30.609 -6.477 1 98.25 100 LEU B O 1
ATOM 3316 N N . GLU B 1 101 ? 0.184 -32.094 -4.859 1 98.31 101 GLU B N 1
ATOM 3317 C CA . GLU B 1 101 ? 0.734 -33.188 -5.672 1 98.31 101 GLU B CA 1
ATOM 3318 C C . GLU B 1 101 ? -0.125 -33.438 -6.91 1 98.31 101 GLU B C 1
ATOM 3320 O O . GLU B 1 101 ? 0.4 -33.656 -8 1 98.31 101 GLU B O 1
ATOM 3325 N N . ARG B 1 102 ? -1.421 -33.438 -6.719 1 98.44 102 ARG B N 1
ATOM 3326 C CA . ARG B 1 102 ? -2.33 -33.625 -7.848 1 98.44 102 ARG B CA 1
ATOM 3327 C C . ARG B 1 102 ? -2.125 -32.531 -8.898 1 98.44 102 ARG B C 1
ATOM 3329 O O . ARG B 1 102 ? -2.064 -32.812 -10.094 1 98.44 102 ARG B O 1
ATOM 3336 N N . ASP B 1 103 ? -2.055 -31.312 -8.445 1 98.69 103 ASP B N 1
ATOM 3337 C CA . ASP B 1 103 ? -1.844 -30.203 -9.367 1 98.69 103 ASP B CA 1
ATOM 3338 C C . ASP B 1 103 ? -0.53 -30.359 -10.125 1 98.69 103 ASP B C 1
ATOM 3340 O O . ASP B 1 103 ? -0.466 -30.094 -11.328 1 98.69 103 ASP B O 1
ATOM 3344 N N . ILE B 1 104 ? 0.544 -30.781 -9.438 1 98.81 104 ILE B N 1
ATOM 3345 C CA . ILE B 1 104 ? 1.845 -30.984 -10.062 1 98.81 104 ILE B CA 1
ATOM 3346 C C . ILE B 1 104 ? 1.741 -32.094 -11.117 1 98.81 104 ILE B C 1
ATOM 3348 O O . ILE B 1 104 ? 2.172 -31.906 -12.258 1 98.81 104 ILE B O 1
ATOM 3352 N N . GLU B 1 105 ? 1.119 -33.188 -10.797 1 98.88 105 GLU B N 1
ATOM 3353 C CA . GLU B 1 105 ? 0.986 -34.312 -11.703 1 98.88 105 GLU B CA 1
ATOM 3354 C C . GLU B 1 105 ? 0.129 -33.938 -12.914 1 98.88 105 GLU B C 1
ATOM 3356 O O . GLU B 1 105 ? 0.362 -34.438 -14.016 1 98.88 105 GLU B O 1
ATOM 3361 N N . ASP B 1 106 ? -0.783 -33.094 -12.695 1 98.81 106 ASP B N 1
ATOM 3362 C CA . ASP B 1 106 ? -1.668 -32.719 -13.797 1 98.81 106 ASP B CA 1
ATOM 3363 C C . ASP B 1 106 ? -0.918 -31.906 -14.844 1 98.81 106 ASP B C 1
ATOM 3365 O O . ASP B 1 106 ? -1.278 -31.922 -16.031 1 98.81 106 ASP B O 1
ATOM 3369 N N . ILE B 1 107 ? 0.108 -31.172 -14.445 1 98.88 107 ILE B N 1
ATOM 3370 C CA . ILE B 1 107 ? 0.925 -30.5 -15.445 1 98.88 107 ILE B CA 1
ATOM 3371 C C . ILE B 1 107 ? 1.598 -31.516 -16.359 1 98.88 107 ILE B C 1
ATOM 3373 O O . ILE B 1 107 ? 1.592 -31.375 -17.578 1 98.88 107 ILE B O 1
ATOM 3377 N N . GLU B 1 108 ? 2.156 -32.562 -15.758 1 98.81 108 GLU B N 1
ATOM 3378 C CA . GLU B 1 108 ? 2.756 -33.625 -16.531 1 98.81 108 GLU B CA 1
ATOM 3379 C C . GLU B 1 108 ? 1.71 -34.344 -17.391 1 98.81 108 GLU B C 1
ATOM 3381 O O . GLU B 1 108 ? 1.965 -34.656 -18.562 1 98.81 108 GLU B O 1
ATOM 3386 N N . GLY B 1 109 ? 0.585 -34.562 -16.766 1 98.81 109 GLY B N 1
ATOM 3387 C CA . GLY B 1 109 ? -0.506 -35.156 -17.531 1 98.81 109 GLY B CA 1
ATOM 3388 C C . GLY B 1 109 ? -0.905 -34.344 -18.734 1 98.81 109 GLY B C 1
ATOM 3389 O O . GLY B 1 109 ? -1.173 -34.875 -19.812 1 98.81 109 GLY B O 1
ATOM 3390 N N . LEU B 1 110 ? -0.967 -33.031 -18.578 1 98.69 110 LEU B N 1
ATOM 3391 C CA . LEU B 1 110 ? -1.297 -32.125 -19.688 1 98.69 110 LEU B CA 1
ATOM 3392 C C . LEU B 1 110 ? -0.233 -32.188 -20.781 1 98.69 110 LEU B C 1
ATOM 3394 O O . LEU B 1 110 ? -0.559 -32.25 -21.969 1 98.69 110 LEU B O 1
ATOM 3398 N N . ARG B 1 111 ? 1.041 -32.094 -20.359 1 98.75 111 ARG B N 1
ATOM 3399 C CA . ARG B 1 111 ? 2.133 -32.188 -21.328 1 98.75 111 ARG B CA 1
ATOM 3400 C C . ARG B 1 111 ? 2.004 -33.438 -22.188 1 98.75 111 ARG B C 1
ATOM 3402 O O . ARG B 1 111 ? 2.102 -33.344 -23.422 1 98.75 111 ARG B O 1
ATOM 3409 N N . LYS B 1 112 ? 1.747 -34.562 -21.562 1 98.69 112 LYS B N 1
ATOM 3410 C CA . LYS B 1 112 ? 1.634 -35.844 -22.266 1 98.69 112 LYS B CA 1
ATOM 3411 C C . LYS B 1 112 ? 0.403 -35.875 -23.172 1 98.69 112 LYS B C 1
ATOM 3413 O O . LYS B 1 112 ? 0.486 -36.281 -24.328 1 98.69 112 LYS B O 1
ATOM 3418 N N . ALA B 1 113 ? -0.688 -35.438 -22.641 1 98.56 113 ALA B N 1
ATOM 3419 C CA . ALA B 1 113 ? -1.943 -35.469 -23.375 1 98.56 113 ALA B CA 1
ATOM 3420 C C . ALA B 1 113 ? -1.868 -34.594 -24.625 1 98.56 113 ALA B C 1
ATOM 3422 O O . ALA B 1 113 ? -2.475 -34.906 -25.656 1 98.56 113 ALA B O 1
ATOM 3423 N N . LEU B 1 114 ? -1.143 -33.5 -24.5 1 98.12 114 LEU B N 1
ATOM 3424 C CA . LEU B 1 114 ? -1.017 -32.562 -25.609 1 98.12 114 LEU B CA 1
ATOM 3425 C C . LEU B 1 114 ? 0.16 -32.906 -26.5 1 98.12 114 LEU B C 1
ATOM 3427 O O . LEU B 1 114 ? 0.454 -32.219 -27.469 1 98.12 114 LEU B O 1
ATOM 3431 N N . LYS B 1 115 ? 0.86 -33.969 -26.156 1 97.94 115 LYS B N 1
ATOM 3432 C CA . LYS B 1 115 ? 1.971 -34.531 -26.922 1 97.94 115 LYS B CA 1
ATOM 3433 C C . LYS B 1 115 ? 3.092 -33.5 -27.094 1 97.94 115 LYS B C 1
ATOM 3435 O O . LYS B 1 115 ? 3.607 -33.312 -28.188 1 97.94 115 LYS B O 1
ATOM 3440 N N . LEU B 1 116 ? 3.361 -32.875 -26 1 98.06 116 LEU B N 1
ATOM 3441 C CA . LEU B 1 116 ? 4.457 -31.891 -25.984 1 98.06 116 LEU B CA 1
ATOM 3442 C C . LEU B 1 116 ? 5.719 -32.531 -25.391 1 98.06 116 LEU B C 1
ATOM 3444 O O . LEU B 1 116 ? 5.645 -33.312 -24.438 1 98.06 116 LEU B O 1
ATOM 3448 N N . ASP B 1 117 ? 6.855 -32.25 -25.906 1 96.56 117 ASP B N 1
ATOM 3449 C CA . ASP B 1 117 ? 8.125 -32.781 -25.391 1 96.56 117 ASP B CA 1
ATOM 3450 C C . ASP B 1 117 ? 8.664 -31.891 -24.281 1 96.56 117 ASP B C 1
ATOM 3452 O O . ASP B 1 117 ? 8.453 -32.156 -23.094 1 96.56 117 ASP B O 1
ATOM 3456 N N . LYS B 1 118 ? 9.234 -30.688 -24.672 1 96.38 118 LYS B N 1
ATOM 3457 C CA . LYS B 1 118 ? 9.664 -29.703 -23.688 1 96.38 118 LYS B CA 1
ATOM 3458 C C . LYS B 1 118 ? 8.711 -28.516 -23.641 1 96.38 118 LYS B C 1
ATOM 3460 O O . LYS B 1 118 ? 8.227 -28.062 -24.672 1 96.38 118 LYS B O 1
ATOM 3465 N N . ILE B 1 119 ? 8.5 -28.078 -22.422 1 98.25 119 ILE B N 1
ATOM 3466 C CA . ILE B 1 119 ? 7.551 -26.984 -22.25 1 98.25 119 ILE B CA 1
ATOM 3467 C C . ILE B 1 119 ? 8.156 -25.906 -21.359 1 98.25 119 ILE B C 1
ATOM 3469 O O . ILE B 1 119 ? 9.094 -26.172 -20.594 1 98.25 119 ILE B O 1
ATOM 3473 N N . THR B 1 120 ? 7.742 -24.656 -21.578 1 98.75 120 THR B N 1
ATOM 3474 C CA . THR B 1 120 ? 7.887 -23.594 -20.578 1 98.75 120 THR B CA 1
ATOM 3475 C C . THR B 1 120 ? 6.703 -23.594 -19.609 1 98.75 120 THR B C 1
ATOM 3477 O O . THR B 1 120 ? 5.559 -23.812 -20.016 1 98.75 120 THR B O 1
ATOM 3480 N N . VAL B 1 121 ? 6.984 -23.406 -18.391 1 98.88 121 VAL B N 1
ATOM 3481 C CA . VAL B 1 121 ? 5.914 -23.266 -17.406 1 98.88 121 VAL B CA 1
ATOM 3482 C C . VAL B 1 121 ? 6.012 -21.891 -16.734 1 98.88 121 VAL B C 1
ATOM 3484 O O . VAL B 1 121 ? 7.094 -21.453 -16.344 1 98.88 121 VAL B O 1
ATOM 3487 N N . LEU B 1 122 ? 4.918 -21.172 -16.734 1 98.94 122 LEU B N 1
ATOM 3488 C CA . LEU B 1 122 ? 4.777 -19.938 -15.961 1 98.94 122 LEU B CA 1
ATOM 3489 C C . LEU B 1 122 ? 3.771 -20.125 -14.828 1 98.94 122 LEU B C 1
ATOM 3491 O O . LEU B 1 122 ? 2.582 -20.344 -15.078 1 98.94 122 LEU B O 1
ATOM 3495 N N . GLY B 1 123 ? 4.223 -20.078 -13.648 1 98.88 123 GLY B N 1
ATOM 3496 C CA . GLY B 1 123 ? 3.367 -20.141 -12.477 1 98.88 123 GLY B CA 1
ATOM 3497 C C . GLY B 1 123 ? 3.199 -18.797 -11.781 1 98.88 123 GLY B C 1
ATOM 3498 O O . GLY B 1 123 ? 4.188 -18.141 -11.438 1 98.88 123 GLY B O 1
ATOM 3499 N N . HIS B 1 124 ? 1.997 -18.406 -11.57 1 98.69 124 HIS B N 1
ATOM 3500 C CA . HIS B 1 124 ? 1.683 -17.172 -10.875 1 98.69 124 HIS B CA 1
ATOM 3501 C C . HIS B 1 124 ? 1.084 -17.438 -9.5 1 98.69 124 HIS B C 1
ATOM 3503 O O . HIS B 1 124 ? 0.139 -18.219 -9.375 1 98.69 124 HIS B O 1
ATOM 3509 N N . SER B 1 125 ? 1.62 -16.75 -8.453 1 98.31 125 SER B N 1
ATOM 3510 C CA . SER B 1 125 ? 1.132 -16.906 -7.09 1 98.31 125 SER B CA 1
ATOM 3511 C C . SER B 1 125 ? 1.142 -18.375 -6.672 1 98.31 125 SER B C 1
ATOM 3513 O O . SER B 1 125 ? 2.186 -19.031 -6.711 1 98.31 125 SER B O 1
ATOM 3515 N N . TYR B 1 126 ? 0.048 -19.031 -6.367 1 98.5 126 TYR B N 1
ATOM 3516 C CA . TYR B 1 126 ? -0.001 -20.453 -6.059 1 98.5 126 TYR B CA 1
ATOM 3517 C C . TYR B 1 126 ? 0.498 -21.281 -7.23 1 98.5 126 TYR B C 1
ATOM 3519 O O . TYR B 1 126 ? 1.14 -22.328 -7.039 1 98.5 126 TYR B O 1
ATOM 3527 N N . GLY B 1 127 ? 0.229 -20.812 -8.406 1 98.75 127 GLY B N 1
ATOM 3528 C CA . GLY B 1 127 ? 0.724 -21.516 -9.586 1 98.75 127 GLY B CA 1
ATOM 3529 C C . GLY B 1 127 ? 2.234 -21.656 -9.609 1 98.75 127 GLY B C 1
ATOM 3530 O O . GLY B 1 127 ? 2.771 -22.594 -10.172 1 98.75 127 GLY B O 1
ATOM 3531 N N . GLY B 1 128 ? 2.895 -20.672 -9.023 1 98.75 128 GLY B N 1
ATOM 3532 C CA . GLY B 1 128 ? 4.34 -20.766 -8.898 1 98.75 128 GLY B CA 1
ATOM 3533 C C . GLY B 1 128 ? 4.789 -21.891 -7.977 1 98.75 128 GLY B C 1
ATOM 3534 O O . GLY B 1 128 ? 5.859 -22.469 -8.172 1 98.75 128 GLY B O 1
ATOM 3535 N N . VAL B 1 129 ? 4.004 -22.172 -6.941 1 98.69 129 VAL B N 1
ATOM 3536 C CA . VAL B 1 129 ? 4.277 -23.312 -6.059 1 98.69 129 VAL B CA 1
ATOM 3537 C C . VAL B 1 129 ? 4.191 -24.609 -6.844 1 98.69 129 VAL B C 1
ATOM 3539 O O . VAL B 1 129 ? 5.078 -25.469 -6.746 1 98.69 129 VAL B O 1
ATOM 3542 N N . VAL B 1 130 ? 3.172 -24.703 -7.656 1 98.81 130 VAL B N 1
ATOM 3543 C CA . VAL B 1 130 ? 2.988 -25.891 -8.5 1 98.81 130 VAL B CA 1
ATOM 3544 C C . VAL B 1 130 ? 4.141 -25.984 -9.492 1 98.81 130 VAL B C 1
ATOM 3546 O O . VAL B 1 130 ? 4.703 -27.062 -9.688 1 98.81 130 VAL B O 1
ATOM 3549 N N . ALA B 1 131 ? 4.488 -24.891 -10.094 1 98.88 131 ALA B N 1
ATOM 3550 C CA . ALA B 1 131 ? 5.547 -24.844 -11.102 1 98.88 131 ALA B CA 1
ATOM 3551 C C . ALA B 1 131 ? 6.883 -25.297 -10.516 1 98.88 131 ALA B C 1
ATOM 3553 O O . ALA B 1 131 ? 7.641 -26.016 -11.164 1 98.88 131 ALA B O 1
ATOM 3554 N N . GLN B 1 132 ? 7.168 -24.844 -9.344 1 98.75 132 GLN B N 1
ATOM 3555 C CA . GLN B 1 132 ? 8.398 -25.25 -8.672 1 98.75 132 GLN B CA 1
ATOM 3556 C C . GLN B 1 132 ? 8.422 -26.75 -8.422 1 98.75 132 GLN B C 1
ATOM 3558 O O . GLN B 1 132 ? 9.43 -27.406 -8.68 1 98.75 132 GLN B O 1
ATOM 3563 N N . GLY B 1 133 ? 7.312 -27.297 -7.906 1 98.75 133 GLY B N 1
ATOM 3564 C CA . GLY B 1 133 ? 7.219 -28.734 -7.715 1 98.75 133 GLY B CA 1
ATOM 3565 C C . GLY B 1 133 ? 7.402 -29.516 -9 1 98.75 133 GLY B C 1
ATOM 3566 O O . GLY B 1 133 ? 8.086 -30.547 -9.016 1 98.75 133 GLY B O 1
ATOM 3567 N N . TYR B 1 134 ? 6.797 -28.984 -10.031 1 98.81 134 TYR B N 1
ATOM 3568 C CA . TYR B 1 134 ? 6.945 -29.625 -11.336 1 98.81 134 TYR B CA 1
ATOM 3569 C C . TYR B 1 134 ? 8.406 -29.609 -11.789 1 98.81 134 TYR B C 1
ATOM 3571 O O . TYR B 1 134 ? 8.906 -30.609 -12.305 1 98.81 134 TYR B O 1
ATOM 3579 N N . ALA B 1 135 ? 9.078 -28.531 -11.633 1 98.75 135 ALA B N 1
ATOM 3580 C CA . ALA B 1 135 ? 10.469 -28.391 -12.039 1 98.75 135 ALA B CA 1
ATOM 3581 C C . ALA B 1 135 ? 11.367 -29.359 -11.289 1 98.75 135 ALA B C 1
ATOM 3583 O O . ALA B 1 135 ? 12.305 -29.922 -11.859 1 98.75 135 ALA B O 1
ATOM 3584 N N . VAL B 1 136 ? 11.078 -29.562 -10.047 1 98.31 136 VAL B N 1
ATOM 3585 C CA . VAL B 1 136 ? 11.883 -30.453 -9.219 1 98.31 136 VAL B CA 1
ATOM 3586 C C . VAL B 1 136 ? 11.664 -31.906 -9.664 1 98.31 136 VAL B C 1
ATOM 3588 O O . VAL B 1 136 ? 12.617 -32.656 -9.773 1 98.31 136 VAL B O 1
ATOM 3591 N N . LYS B 1 137 ? 10.477 -32.25 -10.031 1 98.12 137 LYS B N 1
ATOM 3592 C CA . LYS B 1 137 ? 10.117 -33.656 -10.305 1 98.12 137 LYS B CA 1
ATOM 3593 C C . LYS B 1 137 ? 10.352 -34 -11.766 1 98.12 137 LYS B C 1
ATOM 3595 O O . LYS B 1 137 ? 10.695 -35.125 -12.094 1 98.12 137 LYS B O 1
ATOM 3600 N N . TYR B 1 138 ? 10.117 -33.031 -12.641 1 98.25 138 TYR B N 1
ATOM 3601 C CA . TYR B 1 138 ? 10.125 -33.312 -14.078 1 98.25 138 TYR B CA 1
ATOM 3602 C C . TYR B 1 138 ? 11.031 -32.344 -14.82 1 98.25 138 TYR B C 1
ATOM 3604 O O . TYR B 1 138 ? 10.656 -31.812 -15.859 1 98.25 138 TYR B O 1
ATOM 3612 N N . ALA B 1 139 ? 12.156 -32.125 -14.344 1 97.75 139 ALA B N 1
ATOM 3613 C CA . ALA B 1 139 ? 13.102 -31.125 -14.836 1 97.75 139 ALA B CA 1
ATOM 3614 C C . ALA B 1 139 ? 13.43 -31.375 -16.312 1 97.75 139 ALA B C 1
ATOM 3616 O O . ALA B 1 139 ? 13.602 -30.422 -17.078 1 97.75 139 ALA B O 1
ATOM 3617 N N . THR B 1 140 ? 13.492 -32.562 -16.734 1 97.12 140 THR B N 1
ATOM 3618 C CA . THR B 1 140 ? 13.953 -32.906 -18.062 1 97.12 140 THR B CA 1
ATOM 3619 C C . THR B 1 140 ? 12.938 -32.469 -19.125 1 97.12 140 THR B C 1
ATOM 3621 O O . THR B 1 140 ? 13.273 -32.375 -20.297 1 97.12 140 THR B O 1
ATOM 3624 N N . HIS B 1 141 ? 11.719 -32.219 -18.719 1 97.31 141 HIS B N 1
ATOM 3625 C CA . HIS B 1 141 ? 10.672 -31.828 -19.656 1 97.31 141 HIS B CA 1
ATOM 3626 C C . HIS B 1 141 ? 10.43 -30.328 -19.641 1 97.31 141 HIS B C 1
ATOM 3628 O O . HIS B 1 141 ? 9.492 -29.844 -20.281 1 97.31 141 HIS B O 1
ATOM 3634 N N . LEU B 1 142 ? 11.289 -29.609 -18.953 1 97.62 142 LEU B N 1
ATOM 3635 C CA . LEU B 1 142 ? 11.125 -28.172 -18.844 1 97.62 142 LEU B CA 1
ATOM 3636 C C . LEU B 1 142 ? 12.219 -27.422 -19.594 1 97.62 142 LEU B C 1
ATOM 3638 O O . LEU B 1 142 ? 13.406 -27.641 -19.344 1 97.62 142 LEU B O 1
ATOM 3642 N N . SER B 1 143 ? 11.828 -26.625 -20.516 1 98 143 SER B N 1
ATOM 3643 C CA . SER B 1 143 ? 12.789 -25.781 -21.219 1 98 143 SER B CA 1
ATOM 3644 C C . SER B 1 143 ? 13.078 -24.5 -20.438 1 98 143 SER B C 1
ATOM 3646 O O . SER B 1 143 ? 14.234 -24.062 -20.344 1 98 143 SER B O 1
ATOM 3648 N N . HIS B 1 144 ? 12.031 -23.844 -19.922 1 98.62 144 HIS B N 1
ATOM 3649 C CA . HIS B 1 144 ? 12.125 -22.625 -19.125 1 98.62 144 HIS B CA 1
ATOM 3650 C C . HIS B 1 144 ? 11.133 -22.656 -17.969 1 98.62 144 HIS B C 1
ATOM 3652 O O . HIS B 1 144 ? 10.062 -23.25 -18.078 1 98.62 144 HIS B O 1
ATOM 3658 N N . LEU B 1 145 ? 11.516 -22 -16.891 1 98.81 145 LEU B N 1
ATOM 3659 C CA . LEU B 1 145 ? 10.664 -21.859 -15.711 1 98.81 145 LEU B CA 1
ATOM 3660 C C . LEU B 1 145 ? 10.5 -20.391 -15.344 1 98.81 145 LEU B C 1
ATOM 3662 O O . LEU B 1 145 ? 11.484 -19.672 -15.164 1 98.81 145 LEU B O 1
ATOM 3666 N N . ILE B 1 146 ? 9.273 -19.922 -15.289 1 98.88 146 ILE B N 1
ATOM 3667 C CA . ILE B 1 146 ? 8.977 -18.562 -14.867 1 98.88 146 ILE B CA 1
ATOM 3668 C C . ILE B 1 146 ? 8.148 -18.594 -13.586 1 98.88 146 ILE B C 1
ATOM 3670 O O . ILE B 1 146 ? 7.047 -19.156 -13.562 1 98.88 146 ILE B O 1
ATOM 3674 N N . LEU B 1 147 ? 8.672 -18.047 -12.586 1 98.75 147 LEU B N 1
ATOM 3675 C CA . LEU B 1 147 ? 8.016 -17.938 -11.289 1 98.75 147 LEU B CA 1
ATOM 3676 C C . LEU B 1 147 ? 7.621 -16.484 -11 1 98.75 147 LEU B C 1
ATOM 3678 O O . LEU B 1 147 ? 8.484 -15.641 -10.797 1 98.75 147 LEU B O 1
ATOM 3682 N N . ALA B 1 148 ? 6.328 -16.25 -10.977 1 98.62 148 ALA B N 1
ATOM 3683 C CA . ALA B 1 148 ? 5.844 -14.883 -10.844 1 98.62 148 ALA B CA 1
ATOM 3684 C C . ALA B 1 148 ? 5.07 -14.695 -9.547 1 98.62 148 ALA B C 1
ATOM 3686 O O . ALA B 1 148 ? 4.062 -15.375 -9.312 1 98.62 148 ALA B O 1
ATOM 3687 N N . ASP B 1 149 ? 5.543 -13.742 -8.688 1 98.44 149 ASP B N 1
ATOM 3688 C CA . ASP B 1 149 ? 4.828 -13.336 -7.477 1 98.44 149 ASP B CA 1
ATOM 3689 C C . ASP B 1 149 ? 4.367 -14.555 -6.68 1 98.44 149 ASP B C 1
ATOM 3691 O O . ASP B 1 149 ? 3.186 -14.688 -6.363 1 98.44 149 ASP B O 1
ATOM 3695 N N . THR B 1 150 ? 5.348 -15.391 -6.301 1 98.5 150 THR B N 1
ATOM 3696 C CA . THR B 1 150 ? 5.016 -16.703 -5.758 1 98.5 150 THR B CA 1
ATOM 3697 C C . THR B 1 150 ? 5.797 -16.969 -4.477 1 98.5 150 THR B C 1
ATOM 3699 O O . THR B 1 150 ? 6.336 -16.047 -3.863 1 98.5 150 THR B O 1
ATOM 3702 N N . PHE B 1 151 ? 5.785 -18.266 -4.039 1 97.81 151 PHE B N 1
ATOM 3703 C CA . PHE B 1 151 ? 6.312 -18.688 -2.746 1 97.81 151 PHE B CA 1
ATOM 3704 C C . PHE B 1 151 ? 7.188 -19.922 -2.891 1 97.81 151 PHE B C 1
ATOM 3706 O O . PHE B 1 151 ? 6.867 -20.828 -3.666 1 97.81 151 PHE B O 1
ATOM 3713 N N . HIS B 1 152 ? 8.211 -19.969 -2.082 1 96.75 152 HIS B N 1
ATOM 3714 C CA . HIS B 1 152 ? 9.109 -21.109 -2.18 1 96.75 152 HIS B CA 1
ATOM 3715 C C . HIS B 1 152 ? 8.82 -22.141 -1.089 1 96.75 152 HIS B C 1
ATOM 3717 O O . HIS B 1 152 ? 9.312 -23.266 -1.146 1 96.75 152 HIS B O 1
ATOM 3723 N N . SER B 1 153 ? 7.996 -21.688 -0.011 1 96.88 153 SER B N 1
ATOM 3724 C CA . SER B 1 153 ? 7.781 -22.578 1.127 1 96.88 153 SER B CA 1
ATOM 3725 C C . SER B 1 153 ? 6.496 -22.219 1.868 1 96.88 153 SER B C 1
ATOM 3727 O O . SER B 1 153 ? 5.93 -21.156 1.662 1 96.88 153 SER B O 1
ATOM 3729 N N . PHE B 1 154 ? 6.133 -23.141 2.73 1 95.56 154 PHE B N 1
ATOM 3730 C CA . PHE B 1 154 ? 4.953 -22.922 3.557 1 95.56 154 PHE B CA 1
ATOM 3731 C C . PHE B 1 154 ? 5.199 -21.797 4.551 1 95.56 154 PHE B C 1
ATOM 3733 O O . PHE B 1 154 ? 4.266 -21.094 4.949 1 95.56 154 PHE B O 1
ATOM 3740 N N . VAL B 1 155 ? 6.414 -21.594 4.941 1 94.94 155 VAL B N 1
ATOM 3741 C CA . VAL B 1 155 ? 6.75 -20.5 5.844 1 94.94 155 VAL B CA 1
ATOM 3742 C C . VAL B 1 155 ? 6.461 -19.156 5.164 1 94.94 155 VAL B C 1
ATOM 3744 O O . VAL B 1 155 ? 5.906 -18.25 5.781 1 94.94 155 VAL B O 1
ATOM 3747 N N . MET B 1 156 ? 6.793 -19.109 3.914 1 95.69 156 MET B N 1
ATOM 3748 C CA . MET B 1 156 ? 6.504 -17.906 3.145 1 95.69 156 MET B CA 1
ATOM 3749 C C . MET B 1 156 ? 5 -17.703 2.988 1 95.69 156 MET B C 1
ATOM 3751 O O . MET B 1 156 ? 4.516 -16.578 2.994 1 95.69 156 MET B O 1
ATOM 3755 N N . TRP B 1 157 ? 4.309 -18.781 2.787 1 97.19 157 TRP B N 1
ATOM 3756 C CA . TRP B 1 157 ? 2.855 -18.688 2.693 1 97.19 157 TRP B CA 1
ATOM 3757 C C . TRP B 1 157 ? 2.264 -18.125 3.986 1 97.19 157 TRP B C 1
ATOM 3759 O O . TRP B 1 157 ? 1.381 -17.266 3.953 1 97.19 157 TRP B O 1
ATOM 3769 N N . GLN B 1 158 ? 2.742 -18.656 5.105 1 96.69 158 GLN B N 1
ATOM 3770 C CA . GLN B 1 158 ? 2.291 -18.125 6.391 1 96.69 158 GLN B CA 1
ATOM 3771 C C . GLN B 1 158 ? 2.576 -16.641 6.516 1 96.69 158 GLN B C 1
ATOM 3773 O O . GLN B 1 158 ? 1.725 -15.875 6.973 1 96.69 158 GLN B O 1
ATOM 3778 N N . GLU B 1 159 ? 3.74 -16.266 6.133 1 95.19 159 GLU B N 1
ATOM 3779 C CA . GLU B 1 159 ? 4.105 -14.859 6.199 1 95.19 159 GLU B CA 1
ATOM 3780 C C . GLU B 1 159 ? 3.189 -14.008 5.32 1 95.19 159 GLU B C 1
ATOM 3782 O O . GLU B 1 159 ? 2.875 -12.867 5.664 1 95.19 159 GLU B O 1
ATOM 3787 N N . ASN B 1 160 ? 2.846 -14.508 4.152 1 96.12 160 ASN B N 1
ATOM 3788 C CA . ASN B 1 160 ? 1.841 -13.859 3.316 1 96.12 160 ASN B CA 1
ATOM 3789 C C . ASN B 1 160 ? 0.554 -13.594 4.09 1 96.12 160 ASN B C 1
ATOM 3791 O O . ASN B 1 160 ? 0.03 -12.477 4.07 1 96.12 160 ASN B O 1
ATOM 3795 N N . ASP B 1 161 ? 0.04 -14.586 4.758 1 96.19 161 ASP B N 1
ATOM 3796 C CA . ASP B 1 161 ? -1.185 -14.438 5.539 1 96.19 161 ASP B CA 1
ATOM 3797 C C . ASP B 1 161 ? -1.004 -13.406 6.656 1 96.19 161 ASP B C 1
ATOM 3799 O O . ASP B 1 161 ? -1.881 -12.578 6.883 1 96.19 161 ASP B O 1
ATOM 3803 N N . ASP B 1 162 ? 0.127 -13.531 7.336 1 96.38 162 ASP B N 1
ATOM 3804 C CA . ASP B 1 162 ? 0.413 -12.594 8.414 1 96.38 162 ASP B CA 1
ATOM 3805 C C . ASP B 1 162 ? 0.436 -11.156 7.902 1 96.38 162 ASP B C 1
ATOM 3807 O O . ASP B 1 162 ? -0.11 -10.25 8.539 1 96.38 162 ASP B O 1
ATOM 3811 N N . ASN B 1 163 ? 1.086 -10.953 6.82 1 96.38 163 ASN B N 1
ATOM 3812 C CA . ASN B 1 163 ? 1.159 -9.617 6.25 1 96.38 163 ASN B CA 1
ATOM 3813 C C . ASN B 1 163 ? -0.215 -9.117 5.809 1 96.38 163 ASN B C 1
ATOM 3815 O O . ASN B 1 163 ? -0.569 -7.961 6.055 1 96.38 163 ASN B O 1
ATOM 3819 N N . SER B 1 164 ? -0.966 -9.961 5.102 1 96.31 164 SER B N 1
ATOM 3820 C CA . SER B 1 164 ? -2.314 -9.586 4.688 1 96.31 164 SER B CA 1
ATOM 3821 C C . SER B 1 164 ? -3.164 -9.172 5.883 1 96.31 164 SER B C 1
ATOM 3823 O O . SER B 1 164 ? -3.854 -8.148 5.836 1 96.31 164 SER B O 1
ATOM 3825 N N . ASN B 1 165 ? -3.121 -9.953 6.91 1 96.88 165 ASN B N 1
ATOM 3826 C CA . ASN B 1 165 ? -3.885 -9.641 8.117 1 96.88 165 ASN B CA 1
ATOM 3827 C C . ASN B 1 165 ? -3.422 -8.336 8.758 1 96.88 165 ASN B C 1
ATOM 3829 O O . ASN B 1 165 ? -4.242 -7.547 9.227 1 96.88 165 ASN B O 1
ATOM 3833 N N . HIS B 1 166 ? -2.135 -8.141 8.773 1 95.75 166 HIS B N 1
ATOM 3834 C CA . HIS B 1 166 ? -1.601 -6.891 9.289 1 95.75 166 HIS B CA 1
ATOM 3835 C C . HIS B 1 166 ? -2.129 -5.699 8.5 1 95.75 166 HIS B C 1
ATOM 3837 O O . HIS B 1 166 ? -2.557 -4.699 9.086 1 95.75 166 HIS B O 1
ATOM 3843 N N . GLU B 1 167 ? -2.062 -5.793 7.223 1 95.69 167 GLU B N 1
ATOM 3844 C CA . GLU B 1 167 ? -2.555 -4.73 6.355 1 95.69 167 GLU B CA 1
ATOM 3845 C C . GLU B 1 167 ? -4.035 -4.461 6.598 1 95.69 167 GLU B C 1
ATOM 3847 O O . GLU B 1 167 ? -4.461 -3.303 6.648 1 95.69 167 GLU B O 1
ATOM 3852 N N . ILE B 1 168 ? -4.805 -5.5 6.727 1 95.94 168 ILE B N 1
ATOM 3853 C CA . ILE B 1 168 ? -6.238 -5.344 6.945 1 95.94 168 ILE B CA 1
ATOM 3854 C C . ILE B 1 168 ? -6.484 -4.695 8.305 1 95.94 168 ILE B C 1
ATOM 3856 O O . ILE B 1 168 ? -7.289 -3.764 8.414 1 95.94 168 ILE B O 1
ATOM 3860 N N . LYS B 1 169 ? -5.812 -5.168 9.32 1 95.69 169 LYS B N 1
ATOM 3861 C CA . LYS B 1 169 ? -5.945 -4.605 10.664 1 95.69 169 LYS B CA 1
ATOM 3862 C C . LYS B 1 169 ? -5.641 -3.111 10.664 1 95.69 169 LYS B C 1
ATOM 3864 O O . LYS B 1 169 ? -6.352 -2.328 11.297 1 95.69 169 LYS B O 1
ATOM 3869 N N . THR B 1 170 ? -4.664 -2.74 9.898 1 94.81 170 THR B N 1
ATOM 3870 C CA . THR B 1 170 ? -4.164 -1.372 9.914 1 94.81 170 THR B CA 1
ATOM 3871 C C . THR B 1 170 ? -5.039 -0.467 9.047 1 94.81 170 THR B C 1
ATOM 3873 O O . THR B 1 170 ? -5.336 0.666 9.43 1 94.81 170 THR B O 1
ATOM 3876 N N . ASN B 1 171 ? -5.504 -0.969 7.961 1 95.56 171 ASN B N 1
ATOM 3877 C CA . ASN B 1 171 ? -6.113 -0.104 6.957 1 95.56 171 ASN B CA 1
ATOM 3878 C C . ASN B 1 171 ? -7.633 -0.236 6.949 1 95.56 171 ASN B C 1
ATOM 3880 O O . ASN B 1 171 ? -8.336 0.656 6.469 1 95.56 171 ASN B O 1
ATOM 3884 N N . TYR B 1 172 ? -8.086 -1.306 7.41 1 96.31 172 TYR B N 1
ATOM 3885 C CA . TYR B 1 172 ? -9.516 -1.55 7.535 1 96.31 172 TYR B CA 1
ATOM 3886 C C . TYR B 1 172 ? -9.875 -1.977 8.953 1 96.31 172 TYR B C 1
ATOM 3888 O O . TYR B 1 172 ? -10.406 -3.068 9.164 1 96.31 172 TYR B O 1
ATOM 3896 N N . PRO B 1 173 ? -9.641 -1.111 9.859 1 95.06 173 PRO B N 1
ATOM 3897 C CA . PRO B 1 173 ? -9.852 -1.496 11.258 1 95.06 173 PRO B CA 1
ATOM 3898 C C . PRO B 1 173 ? -11.297 -1.87 11.555 1 95.06 173 PRO B C 1
ATOM 3900 O O . PRO B 1 173 ? -11.562 -2.674 12.453 1 95.06 173 PRO B O 1
ATOM 3903 N N . GLU B 1 174 ? -12.227 -1.289 10.844 1 94.94 174 GLU B N 1
ATOM 3904 C CA . GLU B 1 174 ? -13.633 -1.639 11.047 1 94.94 174 GLU B CA 1
ATOM 3905 C C . GLU B 1 174 ? -13.898 -3.088 10.648 1 94.94 174 GLU B C 1
ATOM 3907 O O . GLU B 1 174 ? -14.68 -3.783 11.312 1 94.94 174 GLU B O 1
ATOM 3912 N N . VAL B 1 175 ? -13.297 -3.562 9.562 1 96.75 175 VAL B N 1
ATOM 3913 C CA . VAL B 1 175 ? -13.422 -4.953 9.133 1 96.75 175 VAL B CA 1
ATOM 3914 C C . VAL B 1 175 ? -12.742 -5.867 10.148 1 96.75 175 VAL B C 1
ATOM 3916 O O . VAL B 1 175 ? -13.305 -6.883 10.562 1 96.75 175 VAL B O 1
ATOM 3919 N N . TRP B 1 176 ? -11.586 -5.461 10.57 1 97.12 176 TRP B N 1
ATOM 3920 C CA . TRP B 1 176 ? -10.805 -6.27 11.5 1 97.12 176 TRP B CA 1
ATOM 3921 C C . TRP B 1 176 ? -11.531 -6.426 12.836 1 97.12 176 TRP B C 1
ATOM 3923 O O . TRP B 1 176 ? -11.508 -7.5 13.438 1 97.12 176 TRP B O 1
ATOM 3933 N N . LYS B 1 177 ? -12.109 -5.316 13.281 1 96.56 177 LYS B N 1
ATOM 3934 C CA . LYS B 1 177 ? -12.867 -5.371 14.523 1 96.56 177 LYS B CA 1
ATOM 3935 C C . LYS B 1 177 ? -13.977 -6.414 14.453 1 96.56 177 LYS B C 1
ATOM 3937 O O . LYS B 1 177 ? -14.125 -7.234 15.359 1 96.56 177 LYS B O 1
ATOM 3942 N N . GLU B 1 178 ? -14.734 -6.371 13.383 1 97.38 178 GLU B N 1
ATOM 3943 C CA . GLU B 1 178 ? -15.805 -7.34 13.195 1 97.38 178 GLU B CA 1
ATOM 3944 C C . GLU B 1 178 ? -15.258 -8.766 13.125 1 97.38 178 GLU B C 1
ATOM 3946 O O . GLU B 1 178 ? -15.82 -9.68 13.719 1 97.38 178 GLU B O 1
ATOM 3951 N N . LEU B 1 179 ? -14.156 -8.953 12.414 1 97.25 179 LEU B N 1
ATOM 3952 C CA . LEU B 1 179 ? -13.516 -10.258 12.281 1 97.25 179 LEU B CA 1
ATOM 3953 C C . LEU B 1 179 ? -13.047 -10.773 13.633 1 97.25 179 LEU B C 1
ATOM 3955 O O . LEU B 1 179 ? -13.258 -11.945 13.961 1 97.25 179 LEU B O 1
ATOM 3959 N N . SER B 1 180 ? -12.438 -9.891 14.406 1 96.69 180 SER B N 1
ATOM 3960 C CA . SER B 1 180 ? -11.906 -10.266 15.711 1 96.69 180 SER B CA 1
ATOM 3961 C C . SER B 1 180 ? -13.016 -10.711 16.656 1 96.69 180 SER B C 1
ATOM 3963 O O . SER B 1 180 ? -12.867 -11.688 17.391 1 96.69 180 SER B O 1
ATOM 3965 N N . GLU B 1 181 ? -14.062 -10 16.625 1 97.38 181 GLU B N 1
ATOM 3966 C CA . GLU B 1 181 ? -15.211 -10.367 17.453 1 97.38 181 GLU B CA 1
ATOM 3967 C C . GLU B 1 181 ? -15.773 -11.734 17.047 1 97.38 181 GLU B C 1
ATOM 3969 O O . GLU B 1 181 ? -16.094 -12.555 17.906 1 97.38 181 GLU B O 1
ATOM 3974 N N . LEU B 1 182 ? -15.914 -11.922 15.758 1 97.31 182 LEU B N 1
ATOM 3975 C CA . LEU B 1 182 ? -16.406 -13.195 15.234 1 97.31 182 LEU B CA 1
ATOM 3976 C C . LEU B 1 182 ? -15.477 -14.336 15.633 1 97.31 182 LEU B C 1
ATOM 3978 O O . LEU B 1 182 ? -15.945 -15.414 16.016 1 97.31 182 LEU B O 1
ATOM 3982 N N . ARG B 1 183 ? -14.234 -14.156 15.609 1 96.69 183 ARG B N 1
ATOM 3983 C CA . ARG B 1 183 ? -13.258 -15.195 15.906 1 96.69 183 ARG B CA 1
ATOM 3984 C C . ARG B 1 183 ? -13.203 -15.477 17.406 1 96.69 183 ARG B C 1
ATOM 3986 O O . ARG B 1 183 ? -12.969 -16.609 17.812 1 96.69 183 ARG B O 1
ATOM 3993 N N . GLU B 1 184 ? -13.375 -14.484 18.188 1 96 184 GLU B N 1
ATOM 3994 C CA . GLU B 1 184 ? -13.477 -14.672 19.641 1 96 184 GLU B CA 1
ATOM 3995 C C . GLU B 1 184 ? -14.625 -15.609 19.984 1 96 184 GLU B C 1
ATOM 3997 O O . GLU B 1 184 ? -14.57 -16.312 21 1 96 184 GLU B O 1
ATOM 4002 N N . GLN B 1 185 ? -15.57 -15.625 19.156 1 97.31 185 GLN B N 1
ATOM 4003 C CA . GLN B 1 185 ? -16.719 -16.5 19.359 1 97.31 185 GLN B CA 1
ATOM 4004 C C . GLN B 1 185 ? -16.438 -17.906 18.812 1 97.31 185 GLN B C 1
ATOM 4006 O O . GLN B 1 185 ? -17.328 -18.766 18.812 1 97.31 185 GLN B O 1
ATOM 4011 N N . GLY B 1 186 ? -15.211 -18.094 18.219 1 96.06 186 GLY B N 1
ATOM 4012 C CA . GLY B 1 186 ? -14.797 -19.422 17.812 1 96.06 186 GLY B CA 1
ATOM 4013 C C . GLY B 1 186 ? -14.805 -19.625 16.312 1 96.06 186 GLY B C 1
ATOM 4014 O O . GLY B 1 186 ? -14.5 -20.719 15.828 1 96.06 186 GLY B O 1
ATOM 4015 N N . ALA B 1 187 ? -15.125 -18.562 15.547 1 96.69 187 ALA B N 1
ATOM 4016 C CA . ALA B 1 187 ? -15.141 -18.672 14.094 1 96.69 187 ALA B CA 1
ATOM 4017 C C . ALA B 1 187 ? -13.727 -18.781 13.531 1 96.69 187 ALA B C 1
ATOM 4019 O O . ALA B 1 187 ? -12.789 -18.219 14.102 1 96.69 187 ALA B O 1
ATOM 4020 N N . ILE B 1 188 ? -13.633 -19.547 12.391 1 96.44 188 ILE B N 1
ATOM 4021 C CA . ILE B 1 188 ? -12.359 -19.672 11.703 1 96.44 188 ILE B CA 1
ATOM 4022 C C . ILE B 1 188 ? -12.523 -19.281 10.234 1 96.44 188 ILE B C 1
ATOM 4024 O O . ILE B 1 188 ? -13.633 -19 9.781 1 96.44 188 ILE B O 1
ATOM 4028 N N . SER B 1 189 ? -11.477 -19.266 9.461 1 96.56 189 SER B N 1
ATOM 4029 C CA . SER B 1 189 ? -11.398 -18.719 8.109 1 96.56 189 SER B CA 1
ATOM 4030 C C . SER B 1 189 ? -12.398 -19.406 7.184 1 96.56 189 SER B C 1
ATOM 4032 O O . SER B 1 189 ? -12.953 -18.766 6.289 1 96.56 189 SER B O 1
ATOM 4034 N N . SER B 1 190 ? -12.602 -20.688 7.352 1 96.69 190 SER B N 1
ATOM 4035 C CA . SER B 1 190 ? -13.406 -21.453 6.406 1 96.69 190 SER B CA 1
ATOM 4036 C C . SER B 1 190 ? -14.898 -21.25 6.676 1 96.69 190 SER B C 1
ATOM 4038 O O . SER B 1 190 ? -15.734 -21.703 5.891 1 96.69 190 SER B O 1
ATOM 4040 N N . ASP B 1 191 ? -15.203 -20.562 7.777 1 97.44 191 ASP B N 1
ATOM 4041 C CA . ASP B 1 191 ? -16.609 -20.25 8.062 1 97.44 191 ASP B CA 1
ATOM 4042 C C . ASP B 1 191 ? -17.156 -19.219 7.086 1 97.44 191 ASP B C 1
ATOM 4044 O O . ASP B 1 191 ? -16.469 -18.234 6.77 1 97.44 191 ASP B O 1
ATOM 4048 N N . ALA B 1 192 ? -18.375 -19.406 6.691 1 96.94 192 ALA B N 1
ATOM 4049 C CA . ALA B 1 192 ? -19 -18.562 5.668 1 96.94 192 ALA B CA 1
ATOM 4050 C C . ALA B 1 192 ? -19 -17.094 6.086 1 96.94 192 ALA B C 1
ATOM 4052 O O . ALA B 1 192 ? -18.672 -16.219 5.285 1 96.94 192 ALA B O 1
ATOM 4053 N N . LYS B 1 193 ? -19.375 -16.828 7.285 1 97.19 193 LYS B N 1
ATOM 4054 C CA . LYS B 1 193 ? -19.469 -15.438 7.75 1 97.19 193 LYS B CA 1
ATOM 4055 C C . LYS B 1 193 ? -18.078 -14.789 7.793 1 97.19 193 LYS B C 1
ATOM 4057 O O . LYS B 1 193 ? -17.938 -13.602 7.512 1 97.19 193 LYS B O 1
ATOM 4062 N N . HIS B 1 194 ? -17.109 -15.586 8.25 1 97.56 194 HIS B N 1
ATOM 4063 C CA . HIS B 1 194 ? -15.742 -15.086 8.234 1 97.56 194 HIS B CA 1
ATOM 4064 C C . HIS B 1 194 ? -15.32 -14.703 6.816 1 97.56 194 HIS B C 1
ATOM 4066 O O . HIS B 1 194 ? -14.766 -13.625 6.598 1 97.56 194 HIS B O 1
ATOM 4072 N N . GLN B 1 195 ? -15.625 -15.562 5.867 1 96.69 195 GLN B N 1
ATOM 4073 C CA . GLN B 1 195 ? -15.266 -15.305 4.477 1 96.69 195 GLN B CA 1
ATOM 4074 C C . GLN B 1 195 ? -15.961 -14.055 3.947 1 96.69 195 GLN B C 1
ATOM 4076 O O . GLN B 1 195 ? -15.359 -13.266 3.217 1 96.69 195 GLN B O 1
ATOM 4081 N N . GLU B 1 196 ? -17.156 -13.883 4.309 1 97 196 GLU B N 1
ATOM 4082 C CA . GLU B 1 196 ? -17.922 -12.711 3.896 1 97 196 GLU B CA 1
ATOM 4083 C C . GLU B 1 196 ? -17.266 -11.422 4.383 1 97 196 GLU B C 1
ATOM 4085 O O . GLU B 1 196 ? -17.094 -10.477 3.609 1 97 196 GLU B O 1
ATOM 4090 N N . ILE B 1 197 ? -16.938 -11.391 5.648 1 97.31 197 ILE B N 1
ATOM 4091 C CA . ILE B 1 197 ? -16.359 -10.195 6.254 1 97.31 197 ILE B CA 1
ATOM 4092 C C . ILE B 1 197 ? -14.969 -9.945 5.688 1 97.31 197 ILE B C 1
ATOM 4094 O O . ILE B 1 197 ? -14.648 -8.82 5.285 1 97.31 197 ILE B O 1
ATOM 4098 N N . TYR B 1 198 ? -14.172 -10.977 5.625 1 96.12 198 TYR B N 1
ATOM 4099 C CA . TYR B 1 198 ? -12.828 -10.875 5.078 1 96.12 198 TYR B CA 1
ATOM 4100 C C . TYR B 1 198 ? -12.852 -10.391 3.635 1 96.12 198 TYR B C 1
ATOM 4102 O O . TYR B 1 198 ? -11.992 -9.609 3.217 1 96.12 198 TYR B O 1
ATOM 4110 N N . GLY B 1 199 ? -13.844 -10.789 2.885 1 94.81 199 GLY B N 1
ATOM 4111 C CA . GLY B 1 199 ? -13.984 -10.492 1.469 1 94.81 199 GLY B CA 1
ATOM 4112 C C . GLY B 1 199 ? -14.414 -9.062 1.201 1 94.81 199 GLY B C 1
ATOM 4113 O O . GLY B 1 199 ? -14.453 -8.625 0.049 1 94.81 199 GLY B O 1
ATOM 4114 N N . ARG B 1 200 ? -14.727 -8.32 2.307 1 95.44 200 ARG B N 1
ATOM 4115 C CA . ARG B 1 200 ? -15.125 -6.926 2.143 1 95.44 200 ARG B CA 1
ATOM 4116 C C . ARG B 1 200 ? -13.922 -6.055 1.789 1 95.44 200 ARG B C 1
ATOM 4118 O O . ARG B 1 200 ? -14.086 -4.93 1.313 1 95.44 200 ARG B O 1
ATOM 4125 N N . VAL B 1 201 ? -12.727 -6.492 2.109 1 94.75 201 VAL B N 1
ATOM 4126 C CA . VAL B 1 201 ? -11.516 -5.773 1.711 1 94.75 201 VAL B CA 1
ATOM 4127 C C . VAL B 1 201 ? -11.328 -5.879 0.2 1 94.75 201 VAL B C 1
ATOM 4129 O O . VAL B 1 201 ? -11.281 -6.984 -0.35 1 94.75 201 VAL B O 1
ATOM 4132 N N . PRO B 1 202 ? -11.188 -4.754 -0.442 1 91.56 202 PRO B N 1
ATOM 4133 C CA . PRO B 1 202 ? -11.094 -4.805 -1.903 1 91.56 202 PRO B CA 1
ATOM 4134 C C . PRO B 1 202 ? -9.836 -5.527 -2.387 1 91.56 202 PRO B C 1
ATOM 4136 O O . PRO B 1 202 ? -8.766 -5.379 -1.795 1 91.56 202 PRO B O 1
ATOM 4139 N N . TYR B 1 203 ? -9.984 -6.234 -3.457 1 87.88 203 TYR B N 1
ATOM 4140 C CA . TYR B 1 203 ? -8.898 -6.996 -4.066 1 87.88 203 TYR B CA 1
ATOM 4141 C C . TYR B 1 203 ? -7.691 -6.105 -4.344 1 87.88 203 TYR B C 1
ATOM 4143 O O . TYR B 1 203 ? -6.562 -6.445 -3.98 1 87.88 203 TYR B O 1
ATOM 4151 N N . GLY B 1 204 ? -8 -4.984 -4.949 1 89.62 204 GLY B N 1
ATOM 4152 C CA . GLY B 1 204 ? -6.934 -4.09 -5.355 1 89.62 204 GLY B CA 1
ATOM 4153 C C . GLY B 1 204 ? -6.102 -3.586 -4.191 1 89.62 204 GLY B C 1
ATOM 4154 O O . GLY B 1 204 ? -4.957 -3.168 -4.375 1 89.62 204 GLY B O 1
ATOM 4155 N N . PHE B 1 205 ? -6.633 -3.676 -3.01 1 92.31 205 PHE B N 1
ATOM 4156 C CA . PHE B 1 205 ? -5.926 -3.164 -1.844 1 92.31 205 PHE B CA 1
ATOM 4157 C C . PHE B 1 205 ? -4.656 -3.967 -1.584 1 92.31 205 PHE B C 1
ATOM 4159 O O . PHE B 1 205 ? -3.58 -3.396 -1.403 1 92.31 205 PHE B O 1
ATOM 4166 N N . LEU B 1 206 ? -4.723 -5.25 -1.631 1 94.25 206 LEU B N 1
ATOM 4167 C CA . LEU B 1 206 ? -3.586 -6.109 -1.321 1 94.25 206 LEU B CA 1
ATOM 4168 C C . LEU B 1 206 ? -2.783 -6.422 -2.58 1 94.25 206 LEU B C 1
ATOM 4170 O O . LEU B 1 206 ? -1.597 -6.754 -2.498 1 94.25 206 LEU B O 1
ATOM 4174 N N . TYR B 1 207 ? -3.348 -6.188 -3.771 1 95.06 207 TYR B N 1
ATOM 4175 C CA . TYR B 1 207 ? -2.793 -6.867 -4.938 1 95.06 207 TYR B CA 1
ATOM 4176 C C . TYR B 1 207 ? -2.244 -5.859 -5.941 1 95.06 207 TYR B C 1
ATOM 4178 O O . TYR B 1 207 ? -1.665 -6.242 -6.961 1 95.06 207 TYR B O 1
ATOM 4186 N N . ALA B 1 208 ? -2.361 -4.559 -5.645 1 94.56 208 ALA B N 1
ATOM 4187 C CA . ALA B 1 208 ? -2.123 -3.66 -6.773 1 94.56 208 ALA B CA 1
ATOM 4188 C C . ALA B 1 208 ? -1.273 -2.465 -6.352 1 94.56 208 ALA B C 1
ATOM 4190 O O . ALA B 1 208 ? -1.319 -2.037 -5.199 1 94.56 208 ALA B O 1
ATOM 4191 N N . TYR B 1 209 ? -0.505 -1.991 -7.309 1 93.38 209 TYR B N 1
ATOM 4192 C CA . TYR B 1 209 ? 0.074 -0.653 -7.285 1 93.38 209 TYR B CA 1
ATOM 4193 C C . TYR B 1 209 ? -0.995 0.409 -7.516 1 93.38 209 TYR B C 1
ATOM 4195 O O . TYR B 1 209 ? -1.089 1.378 -6.758 1 93.38 209 TYR B O 1
ATOM 4203 N N . ASN B 1 210 ? -1.762 0.235 -8.469 1 90.56 210 ASN B N 1
ATOM 4204 C CA . ASN B 1 210 ? -2.924 1.057 -8.789 1 90.56 210 ASN B CA 1
ATOM 4205 C C . ASN B 1 210 ? -4.211 0.236 -8.781 1 90.56 210 ASN B C 1
ATOM 4207 O O . ASN B 1 210 ? -4.586 -0.343 -9.805 1 90.56 210 ASN B O 1
ATOM 4211 N N . PRO B 1 211 ? -4.938 0.299 -7.672 1 90.44 211 PRO B N 1
ATOM 4212 C CA . PRO B 1 211 ? -6.137 -0.533 -7.523 1 90.44 211 PRO B CA 1
ATOM 4213 C C . PRO B 1 211 ? -7.195 -0.233 -8.578 1 90.44 211 PRO B C 1
ATOM 4215 O O . PRO B 1 211 ? -8.016 -1.097 -8.898 1 90.44 211 PRO B O 1
ATOM 4218 N N . SER B 1 212 ? -7.16 0.939 -9.102 1 87 212 SER B N 1
ATOM 4219 C CA . SER B 1 212 ? -8.188 1.32 -10.062 1 87 212 SER B CA 1
ATOM 4220 C C . SER B 1 212 ? -8.117 0.458 -11.32 1 87 212 SER B C 1
ATOM 4222 O O . SER B 1 212 ? -9.094 0.349 -12.062 1 87 212 SER B O 1
ATOM 4224 N N . LYS B 1 213 ? -6.949 -0.158 -11.586 1 86.5 213 LYS B N 1
ATOM 4225 C CA . LYS B 1 213 ? -6.758 -1.025 -12.742 1 86.5 213 LYS B CA 1
ATOM 4226 C C . LYS B 1 213 ? -7.57 -2.311 -12.609 1 86.5 213 LYS B C 1
ATOM 4228 O O . LYS B 1 213 ? -7.738 -3.049 -13.578 1 86.5 213 LYS B O 1
ATOM 4233 N N . PHE B 1 214 ? -8.055 -2.498 -11.461 1 85.5 214 PHE B N 1
ATOM 4234 C CA . PHE B 1 214 ? -8.758 -3.754 -11.219 1 85.5 214 PHE B CA 1
ATOM 4235 C C . PHE B 1 214 ? -10.227 -3.502 -10.914 1 85.5 214 PHE B C 1
ATOM 4237 O O . PHE B 1 214 ? -10.945 -4.41 -10.484 1 85.5 214 PHE B O 1
ATOM 4244 N N . GLU B 1 215 ? -10.492 -2.127 -11.039 1 75.25 215 GLU B N 1
ATOM 4245 C CA . GLU B 1 215 ? -11.883 -1.747 -10.812 1 75.25 215 GLU B CA 1
ATOM 4246 C C . GLU B 1 215 ? -12.711 -1.873 -12.086 1 75.25 215 GLU B C 1
ATOM 4248 O O . GLU B 1 215 ? -12.203 -1.638 -13.188 1 75.25 215 GLU B O 1
ATOM 4253 N N . GLY B 1 216 ? -14.008 -2.285 -12.219 1 63.5 216 GLY B N 1
ATOM 4254 C CA . GLY B 1 216 ? -14.938 -2.129 -13.32 1 63.5 216 GLY B CA 1
ATOM 4255 C C . GLY B 1 216 ? -15.234 -3.43 -14.047 1 63.5 216 GLY B C 1
ATOM 4256 O O . GLY B 1 216 ? -16.016 -3.455 -14.992 1 63.5 216 GLY B O 1
ATOM 4257 N N . GLY B 1 217 ? -14.352 -4.324 -14.156 1 55.25 217 GLY B N 1
ATOM 4258 C CA . GLY B 1 217 ? -14.641 -5.281 -15.211 1 55.25 217 GLY B CA 1
ATOM 4259 C C . GLY B 1 217 ? -15.812 -6.184 -14.898 1 55.25 217 GLY B C 1
ATOM 4260 O O . GLY B 1 217 ? -15.844 -6.832 -13.852 1 55.25 217 GLY B O 1
ATOM 4261 N N . GLY B 1 218 ? -16.984 -5.602 -15.203 1 59.06 218 GLY B N 1
ATOM 4262 C CA . GLY B 1 218 ? -18.141 -6.484 -15.281 1 59.06 218 GLY B CA 1
ATOM 4263 C C . GLY B 1 218 ? -17.828 -7.816 -15.93 1 59.06 218 GLY B C 1
ATOM 4264 O O . GLY B 1 218 ? -17.703 -7.898 -17.156 1 59.06 218 GLY B O 1
ATOM 4265 N N . ASN B 1 219 ? -17.031 -8.648 -15.234 1 63.66 219 ASN B N 1
ATOM 4266 C CA . ASN B 1 219 ? -16.641 -9.875 -15.914 1 63.66 219 ASN B CA 1
ATOM 4267 C C . ASN B 1 219 ? -17.828 -10.82 -16.094 1 63.66 219 ASN B C 1
ATOM 4269 O O . ASN B 1 219 ? -18.734 -10.852 -15.266 1 63.66 219 ASN B O 1
ATOM 4273 N N . LYS B 1 220 ? -17.984 -11.188 -17.266 1 81.81 220 LYS B N 1
ATOM 4274 C CA . LYS B 1 220 ? -18.859 -12.32 -17.562 1 81.81 220 LYS B CA 1
ATOM 4275 C C . LYS B 1 220 ? -18.656 -13.445 -16.547 1 81.81 220 LYS B C 1
ATOM 4277 O O . LYS B 1 220 ? -17.516 -13.797 -16.219 1 81.81 220 LYS B O 1
ATOM 4282 N N . PRO B 1 221 ? -19.797 -13.797 -15.945 1 91.44 221 PRO B N 1
ATOM 4283 C CA . PRO B 1 221 ? -19.672 -14.883 -14.977 1 91.44 221 PRO B CA 1
ATOM 4284 C C . PRO B 1 221 ? -18.938 -16.094 -15.547 1 91.44 221 PRO B C 1
ATOM 4286 O O . PRO B 1 221 ? -19.094 -16.422 -16.719 1 91.44 221 PRO B O 1
ATOM 4289 N N . TYR B 1 222 ? -18.156 -16.703 -14.82 1 94.81 222 TYR B N 1
ATOM 4290 C CA . TYR B 1 222 ? -17.422 -17.938 -15.133 1 94.81 222 TYR B CA 1
ATOM 4291 C C . TYR B 1 222 ? -17.703 -19 -14.078 1 94.81 222 TYR B C 1
ATOM 4293 O O . TYR B 1 222 ? -17.812 -18.703 -12.891 1 94.81 222 TYR B O 1
ATOM 4301 N N . PRO B 1 223 ? -17.859 -20.156 -14.492 1 94.75 223 PRO B N 1
ATOM 4302 C CA . PRO B 1 223 ? -18.141 -21.203 -13.516 1 94.75 223 PRO B CA 1
ATOM 4303 C C . PRO B 1 223 ? -17 -21.422 -12.531 1 94.75 223 PRO B C 1
ATOM 4305 O O . PRO B 1 223 ? -15.836 -21.516 -12.945 1 94.75 223 PRO B O 1
ATOM 4308 N N . ASN B 1 224 ? -17.359 -21.484 -11.297 1 95.62 224 ASN B N 1
ATOM 4309 C CA . ASN B 1 224 ? -16.422 -21.844 -10.234 1 95.62 224 ASN B CA 1
ATOM 4310 C C . ASN B 1 224 ? -15.086 -21.125 -10.398 1 95.62 224 ASN B C 1
ATOM 4312 O O . ASN B 1 224 ? -14.031 -21.75 -10.453 1 95.62 224 ASN B O 1
ATOM 4316 N N . PRO B 1 225 ? -15.164 -19.828 -10.516 1 94.94 225 PRO B N 1
ATOM 4317 C CA . PRO B 1 225 ? -13.938 -19.078 -10.766 1 94.94 225 PRO B CA 1
ATOM 4318 C C . PRO B 1 225 ? -12.953 -19.141 -9.594 1 94.94 225 PRO B C 1
ATOM 4320 O O . PRO B 1 225 ? -11.758 -18.906 -9.773 1 94.94 225 PRO B O 1
ATOM 4323 N N . MET B 1 226 ? -13.484 -19.391 -8.398 1 95.62 226 MET B N 1
ATOM 4324 C CA . MET B 1 226 ? -12.711 -19.625 -7.188 1 95.62 226 MET B CA 1
ATOM 4325 C C . MET B 1 226 ? -13.359 -20.703 -6.328 1 95.62 226 MET B C 1
ATOM 4327 O O . MET B 1 226 ? -14.445 -20.5 -5.789 1 95.62 226 MET B O 1
ATOM 4331 N N . ASN B 1 227 ? -12.688 -21.781 -6.137 1 97.75 227 ASN B N 1
ATOM 4332 C CA . ASN B 1 227 ? -13.203 -22.875 -5.328 1 97.75 227 ASN B CA 1
ATOM 4333 C C . ASN B 1 227 ? -12.727 -22.781 -3.881 1 97.75 227 ASN B C 1
ATOM 4335 O O . ASN B 1 227 ? -11.656 -23.281 -3.535 1 97.75 227 ASN B O 1
ATOM 4339 N N . SER B 1 228 ? -13.555 -22.25 -3.049 1 95.62 228 SER B N 1
ATOM 4340 C CA . SER B 1 228 ? -13.188 -22 -1.658 1 95.62 228 SER B CA 1
ATOM 4341 C C . SER B 1 228 ? -13.023 -23.297 -0.886 1 95.62 228 SER B C 1
ATOM 4343 O O . SER B 1 228 ? -12.188 -23.391 0.022 1 95.62 228 SER B O 1
ATOM 4345 N N . LYS B 1 229 ? -13.812 -24.328 -1.227 1 95.75 229 LYS B N 1
ATOM 4346 C CA . LYS B 1 229 ? -13.656 -25.609 -0.552 1 95.75 229 LYS B CA 1
ATOM 4347 C C . LYS B 1 229 ? -12.273 -26.203 -0.806 1 95.75 229 LYS B C 1
ATOM 4349 O O . LYS B 1 229 ? -11.633 -26.719 0.113 1 95.75 229 LYS B O 1
ATOM 4354 N N . LEU B 1 230 ? -11.891 -26.125 -2.072 1 97.69 230 LEU B N 1
ATOM 4355 C CA . LEU B 1 230 ? -10.547 -26.547 -2.443 1 97.69 230 LEU B CA 1
ATOM 4356 C C . LEU B 1 230 ? -9.492 -25.719 -1.716 1 97.69 230 LEU B C 1
ATOM 4358 O O . LEU B 1 230 ? -8.516 -26.266 -1.196 1 97.69 230 LEU B O 1
ATOM 4362 N N . TYR B 1 231 ? -9.672 -24.453 -1.668 1 97.56 231 TYR B N 1
ATOM 4363 C CA . TYR B 1 231 ? -8.727 -23.562 -1.009 1 97.56 231 TYR B CA 1
ATOM 4364 C C . TYR B 1 231 ? -8.508 -23.984 0.441 1 97.56 231 TYR B C 1
ATOM 4366 O O . TYR B 1 231 ? -7.367 -24.188 0.863 1 97.56 231 TYR B O 1
ATOM 4374 N N . TYR B 1 232 ? -9.547 -24.156 1.201 1 96.88 232 TYR B N 1
ATOM 4375 C CA . TYR B 1 232 ? -9.406 -24.406 2.631 1 96.88 232 TYR B CA 1
ATOM 4376 C C . TYR B 1 232 ? -9.016 -25.859 2.895 1 96.88 232 TYR B C 1
ATOM 4378 O O . TYR B 1 232 ? -8.453 -26.172 3.947 1 96.88 232 TYR B O 1
ATOM 4386 N N . GLN B 1 233 ? -9.305 -26.75 1.9 1 96.88 233 GLN B N 1
ATOM 4387 C CA . GLN B 1 233 ? -8.75 -28.094 1.98 1 96.88 233 GLN B CA 1
ATOM 4388 C C . GLN B 1 233 ? -7.227 -28.062 1.891 1 96.88 233 GLN B C 1
ATOM 4390 O O . GLN B 1 233 ? -6.543 -28.766 2.637 1 96.88 233 GLN B O 1
ATOM 4395 N N . MET B 1 234 ? -6.742 -27.297 1.049 1 97.56 234 MET B N 1
ATOM 4396 C CA . MET B 1 234 ? -5.312 -27.297 0.755 1 97.56 234 MET B CA 1
ATOM 4397 C C . MET B 1 234 ? -4.551 -26.422 1.741 1 97.56 234 MET B C 1
ATOM 4399 O O . MET B 1 234 ? -3.449 -26.781 2.17 1 97.56 234 MET B O 1
ATOM 4403 N N . VAL B 1 235 ? -5.125 -25.281 2.131 1 97.31 235 VAL B N 1
ATOM 4404 C CA . VAL B 1 235 ? -4.41 -24.312 2.941 1 97.31 235 VAL B CA 1
ATOM 4405 C C . VAL B 1 235 ? -4.68 -24.562 4.422 1 97.31 235 VAL B C 1
ATOM 4407 O O . VAL B 1 235 ? -3.855 -24.234 5.277 1 97.31 235 VAL B O 1
ATOM 4410 N N . GLY B 1 236 ? -5.793 -25.234 4.742 1 96.19 236 GLY B N 1
ATOM 4411 C CA . GLY B 1 236 ? -6.227 -25.453 6.113 1 96.19 236 GLY B CA 1
ATOM 4412 C C . GLY B 1 236 ? -7.547 -24.781 6.441 1 96.19 236 GLY B C 1
ATOM 4413 O O . GLY B 1 236 ? -7.863 -23.734 5.891 1 96.19 236 GLY B O 1
ATOM 4414 N N . LYS B 1 237 ? -8.25 -25.297 7.406 1 95.19 237 LYS B N 1
ATOM 4415 C CA . LYS B 1 237 ? -9.57 -24.781 7.77 1 95.19 237 LYS B CA 1
ATOM 4416 C C . LYS B 1 237 ? -9.492 -23.344 8.266 1 95.19 237 LYS B C 1
ATOM 4418 O O . LYS B 1 237 ? -10.422 -22.562 8.07 1 95.19 237 LYS B O 1
ATOM 4423 N N . ASP B 1 238 ? -8.398 -23.016 8.93 1 97.06 238 ASP B N 1
ATOM 4424 C CA . ASP B 1 238 ? -8.156 -21.641 9.352 1 97.06 238 ASP B CA 1
ATOM 4425 C C . ASP B 1 238 ? -6.977 -21.031 8.586 1 97.06 238 ASP B C 1
ATOM 4427 O O . ASP B 1 238 ? -6.145 -20.328 9.172 1 97.06 238 ASP B O 1
ATOM 4431 N N . GLY B 1 239 ? -6.906 -21.281 7.34 1 95.56 239 GLY B N 1
ATOM 4432 C CA . GLY B 1 239 ? -5.734 -21.094 6.5 1 95.56 239 GLY B CA 1
ATOM 4433 C C . GLY B 1 239 ? -5.402 -19.625 6.27 1 95.56 239 GLY B C 1
ATOM 4434 O O . GLY B 1 239 ? -4.301 -19.297 5.824 1 95.56 239 GLY B O 1
ATOM 4435 N N . ASP B 1 240 ? -6.312 -18.672 6.523 1 96.12 240 ASP B N 1
ATOM 4436 C CA . ASP B 1 240 ? -6.012 -17.25 6.359 1 96.12 240 ASP B CA 1
ATOM 4437 C C . ASP B 1 240 ? -5.223 -16.719 7.555 1 96.12 240 ASP B C 1
ATOM 4439 O O . ASP B 1 240 ? -4.711 -15.594 7.516 1 96.12 240 ASP B O 1
ATOM 4443 N N . PHE B 1 241 ? -5.141 -17.5 8.609 1 96.5 241 PHE B N 1
ATOM 4444 C CA . PHE B 1 241 ? -4.422 -17.078 9.812 1 96.5 241 PHE B CA 1
ATOM 4445 C C . PHE B 1 241 ? -3.309 -18.062 10.148 1 96.5 241 PHE B C 1
ATOM 4447 O O . PHE B 1 241 ? -2.232 -17.672 10.594 1 96.5 241 PHE B O 1
ATOM 4454 N N . ILE B 1 242 ? -3.625 -19.359 9.961 1 95.25 242 ILE B N 1
ATOM 4455 C CA . ILE B 1 242 ? -2.652 -20.406 10.234 1 95.25 242 ILE B CA 1
ATOM 4456 C C . ILE B 1 242 ? -2.645 -21.422 9.086 1 95.25 242 ILE B C 1
ATOM 4458 O O . ILE B 1 242 ? -3.584 -22.203 8.938 1 95.25 242 ILE B O 1
ATOM 4462 N N . VAL B 1 243 ? -1.551 -21.391 8.391 1 95.62 243 VAL B N 1
ATOM 4463 C CA . VAL B 1 243 ? -1.431 -22.297 7.258 1 95.62 243 VAL B CA 1
ATOM 4464 C C . VAL B 1 243 ? -1.28 -23.734 7.754 1 95.62 243 VAL B C 1
ATOM 4466 O O . VAL B 1 243 ? -0.551 -24 8.711 1 95.62 243 VAL B O 1
ATOM 4469 N N . GLY B 1 244 ? -1.962 -24.594 7.145 1 92.31 244 GLY B N 1
ATOM 4470 C CA . GLY B 1 244 ? -1.934 -26.016 7.453 1 92.31 244 GLY B CA 1
ATOM 4471 C C . GLY B 1 244 ? -2.232 -26.891 6.25 1 92.31 244 GLY B C 1
ATOM 4472 O O . GLY B 1 244 ? -2.119 -26.453 5.109 1 92.31 244 GLY B O 1
ATOM 4473 N N . SER B 1 245 ? -2.418 -28.125 6.48 1 92.81 245 SER B N 1
ATOM 4474 C CA . SER B 1 245 ? -2.773 -29.109 5.469 1 92.81 245 SER B CA 1
ATOM 4475 C C . SER B 1 245 ? -1.695 -29.219 4.395 1 92.81 245 SER B C 1
ATOM 4477 O O . SER B 1 245 ? -0.501 -29.188 4.703 1 92.81 245 SER B O 1
ATOM 4479 N N . ASP B 1 246 ? -2.057 -29.312 3.139 1 93 246 ASP B N 1
ATOM 4480 C CA . ASP B 1 246 ? -1.138 -29.562 2.033 1 93 246 ASP B CA 1
ATOM 4481 C C . ASP B 1 246 ? -0.141 -28.422 1.873 1 93 246 ASP B C 1
ATOM 4483 O O . ASP B 1 246 ? 1.067 -28.656 1.786 1 93 246 ASP B O 1
ATOM 4487 N N . ILE B 1 247 ? -0.585 -27.188 1.949 1 94.5 247 ILE B N 1
ATOM 4488 C CA . ILE B 1 247 ? 0.234 -26 1.765 1 94.5 247 ILE B CA 1
ATOM 4489 C C . ILE B 1 247 ? 1.158 -25.812 2.967 1 94.5 247 ILE B C 1
ATOM 4491 O O . ILE B 1 247 ? 2.193 -25.156 2.867 1 94.5 247 ILE B O 1
ATOM 4495 N N . GLY B 1 248 ? 0.846 -26.469 4.043 1 94 248 GLY B N 1
ATOM 4496 C CA . GLY B 1 248 ? 1.637 -26.328 5.254 1 94 248 GLY B CA 1
ATOM 4497 C C . GLY B 1 248 ? 2.879 -27.203 5.27 1 94 248 GLY B C 1
ATOM 4498 O O . GLY B 1 248 ? 3.607 -27.234 6.262 1 94 248 GLY B O 1
ATOM 4499 N N . THR B 1 249 ? 3.205 -27.828 4.086 1 92.94 249 THR B N 1
ATOM 4500 C CA . THR B 1 249 ? 4.281 -28.812 4.18 1 92.94 249 THR B CA 1
ATOM 4501 C C . THR B 1 249 ? 5.293 -28.609 3.055 1 92.94 249 THR B C 1
ATOM 4503 O O . THR B 1 249 ? 6.414 -29.109 3.125 1 92.94 249 THR B O 1
ATOM 4506 N N . PHE B 1 250 ? 5.02 -27.891 2.021 1 96.06 250 PHE B N 1
ATOM 4507 C CA . PHE B 1 250 ? 5.934 -27.781 0.891 1 96.06 250 PHE B CA 1
ATOM 4508 C C . PHE B 1 250 ? 7.113 -26.875 1.235 1 96.06 250 PHE B C 1
ATOM 4510 O O . PHE B 1 250 ? 6.969 -25.922 1.997 1 96.06 250 PHE B O 1
ATOM 4517 N N . ASP B 1 251 ? 8.289 -27.172 0.705 1 97.25 251 ASP B N 1
ATOM 4518 C CA . ASP B 1 251 ? 9.5 -26.375 0.838 1 97.25 251 ASP B CA 1
ATOM 4519 C C . ASP B 1 251 ? 10.508 -26.703 -0.261 1 97.25 251 ASP B C 1
ATOM 4521 O O . ASP B 1 251 ? 11.047 -27.812 -0.299 1 97.25 251 ASP B O 1
ATOM 4525 N N . TYR B 1 252 ? 10.672 -25.75 -1.153 1 97.94 252 TYR B N 1
ATOM 4526 C CA . TYR B 1 252 ? 11.531 -26.031 -2.299 1 97.94 252 TYR B CA 1
ATOM 4527 C C . TYR B 1 252 ? 12.898 -25.375 -2.125 1 97.94 252 TYR B C 1
ATOM 4529 O O . TYR B 1 252 ? 13.742 -25.422 -3.021 1 97.94 252 TYR B O 1
ATOM 4537 N N . ARG B 1 253 ? 13.312 -24.766 -1.039 1 95.69 253 ARG B N 1
ATOM 4538 C CA . ARG B 1 253 ? 14.5 -23.938 -0.822 1 95.69 253 ARG B CA 1
ATOM 4539 C C . ARG B 1 253 ? 15.773 -24.734 -1.097 1 95.69 253 ARG B C 1
ATOM 4541 O O . ARG B 1 253 ? 16.719 -24.219 -1.688 1 95.69 253 ARG B O 1
ATOM 4548 N N . LYS B 1 254 ? 15.688 -25.953 -0.805 1 95.88 254 LYS B N 1
ATOM 4549 C CA . LYS B 1 254 ? 16.891 -26.766 -0.958 1 95.88 254 LYS B CA 1
ATOM 4550 C C . LYS B 1 254 ? 17.047 -27.234 -2.398 1 95.88 254 LYS B C 1
ATOM 4552 O O . LYS B 1 254 ? 18.172 -27.5 -2.852 1 95.88 254 LYS B O 1
ATOM 4557 N N . GLN B 1 255 ? 15.969 -27.328 -3.105 1 97.5 255 GLN B N 1
ATOM 4558 C CA . GLN B 1 255 ? 15.992 -27.953 -4.422 1 97.5 255 GLN B CA 1
ATOM 4559 C C . GLN B 1 255 ? 16.219 -26.922 -5.523 1 97.5 255 GLN B C 1
ATOM 4561 O O . GLN B 1 255 ? 16.719 -27.25 -6.598 1 97.5 255 GLN B O 1
ATOM 4566 N N . LEU B 1 256 ? 15.867 -25.719 -5.293 1 97.19 256 LEU B N 1
ATOM 4567 C CA . LEU B 1 256 ? 15.828 -24.703 -6.328 1 97.19 256 LEU B CA 1
ATOM 4568 C C . LEU B 1 256 ? 17.203 -24.469 -6.922 1 97.19 256 LEU B C 1
ATOM 4570 O O . LEU B 1 256 ? 17.344 -24.266 -8.133 1 97.19 256 LEU B O 1
ATOM 4574 N N . LYS B 1 257 ? 18.234 -24.5 -6.082 1 95.19 257 LYS B N 1
ATOM 4575 C CA . LYS B 1 257 ? 19.594 -24.203 -6.523 1 95.19 257 LYS B CA 1
ATOM 4576 C C . LYS B 1 257 ? 20.094 -25.266 -7.504 1 95.19 257 LYS B C 1
ATOM 4578 O O . LYS B 1 257 ? 21.031 -25.031 -8.266 1 95.19 257 LYS B O 1
ATOM 4583 N N . ASN B 1 258 ? 19.469 -26.422 -7.5 1 96.5 258 ASN B N 1
ATOM 4584 C CA . ASN B 1 258 ? 19.922 -27.547 -8.305 1 96.5 258 ASN B CA 1
ATOM 4585 C C . ASN B 1 258 ? 19.266 -27.547 -9.688 1 96.5 258 ASN B C 1
ATOM 4587 O O . ASN B 1 258 ? 19.656 -28.312 -10.562 1 96.5 258 ASN B O 1
ATOM 4591 N N . LEU B 1 259 ? 18.281 -26.734 -9.867 1 97.56 259 LEU B N 1
ATOM 4592 C CA . LEU B 1 259 ? 17.594 -26.688 -11.156 1 97.56 259 LEU B CA 1
ATOM 4593 C C . LEU B 1 259 ? 18.516 -26.141 -12.25 1 97.56 259 LEU B C 1
ATOM 4595 O O . LEU B 1 259 ? 19.281 -25.203 -12.016 1 97.56 259 LEU B O 1
ATOM 4599 N N . LYS B 1 260 ? 18.422 -26.734 -13.445 1 96.62 260 LYS B N 1
ATOM 4600 C CA . LYS B 1 260 ? 19.406 -26.422 -14.477 1 96.62 260 LYS B CA 1
ATOM 4601 C C . LYS B 1 260 ? 18.781 -25.641 -15.617 1 96.62 260 LYS B C 1
ATOM 4603 O O . LYS B 1 260 ? 19.484 -24.984 -16.391 1 96.62 260 LYS B O 1
ATOM 4608 N N . MET B 1 261 ? 17.5 -25.75 -15.789 1 97.19 261 MET B N 1
ATOM 4609 C CA . MET B 1 261 ? 16.859 -24.984 -16.859 1 97.19 261 MET B CA 1
ATOM 4610 C C . MET B 1 261 ? 16.891 -23.5 -16.547 1 97.19 261 MET B C 1
ATOM 4612 O O . MET B 1 261 ? 17.016 -23.094 -15.391 1 97.19 261 MET B O 1
ATOM 4616 N N . PRO B 1 262 ? 16.828 -22.594 -17.547 1 98.31 262 PRO B N 1
ATOM 4617 C CA . PRO B 1 262 ? 16.703 -21.156 -17.266 1 98.31 262 PRO B CA 1
ATOM 4618 C C . PRO B 1 262 ? 15.477 -20.828 -16.406 1 98.31 262 PRO B C 1
ATOM 4620 O O . PRO B 1 262 ? 14.391 -21.375 -16.641 1 98.31 262 PRO B O 1
ATOM 4623 N N . ILE B 1 263 ? 15.688 -19.969 -15.438 1 98.62 263 ILE B N 1
ATOM 4624 C CA . ILE B 1 263 ? 14.625 -19.594 -14.516 1 98.62 263 ILE B CA 1
ATOM 4625 C C . ILE B 1 263 ? 14.508 -18.062 -14.461 1 98.62 263 ILE B C 1
ATOM 4627 O O . ILE B 1 263 ? 15.516 -17.359 -14.375 1 98.62 263 ILE B O 1
ATOM 4631 N N . LEU B 1 264 ? 13.305 -17.547 -14.562 1 98.75 264 LEU B N 1
ATOM 4632 C CA . LEU B 1 264 ? 12.984 -16.125 -14.391 1 98.75 264 LEU B CA 1
ATOM 4633 C C . LEU B 1 264 ? 12.086 -15.922 -13.18 1 98.75 264 LEU B C 1
ATOM 4635 O O . LEU B 1 264 ? 11.023 -16.547 -13.07 1 98.75 264 LEU B O 1
ATOM 4639 N N . ILE B 1 265 ? 12.539 -15.102 -12.258 1 98.5 265 ILE B N 1
ATOM 4640 C CA . ILE B 1 265 ? 11.75 -14.727 -11.094 1 98.5 265 ILE B CA 1
ATOM 4641 C C . ILE B 1 265 ? 11.219 -13.305 -11.266 1 98.5 265 ILE B C 1
ATOM 4643 O O . ILE B 1 265 ? 11.984 -12.375 -11.531 1 98.5 265 ILE B O 1
ATOM 4647 N N . ILE B 1 266 ? 9.945 -13.172 -11.094 1 98.44 266 ILE B N 1
ATOM 4648 C CA . ILE B 1 266 ? 9.273 -11.891 -11.258 1 98.44 266 ILE B CA 1
ATOM 4649 C C . ILE B 1 266 ? 8.602 -11.492 -9.945 1 98.44 266 ILE B C 1
ATOM 4651 O O . ILE B 1 266 ? 7.977 -12.32 -9.281 1 98.44 266 ILE B O 1
ATOM 4655 N N . GLY B 1 267 ? 8.734 -10.273 -9.523 1 97.94 267 GLY B N 1
ATOM 4656 C CA . GLY B 1 267 ? 8.031 -9.711 -8.383 1 97.94 267 GLY B CA 1
ATOM 4657 C C . GLY B 1 267 ? 7.465 -8.328 -8.648 1 97.94 267 GLY B C 1
ATOM 4658 O O . GLY B 1 267 ? 7.82 -7.688 -9.641 1 97.94 267 GLY B O 1
ATOM 4659 N N . GLY B 1 268 ? 6.543 -7.926 -7.871 1 98.38 268 GLY B N 1
ATOM 4660 C CA . GLY B 1 268 ? 6.016 -6.57 -7.871 1 98.38 268 GLY B CA 1
ATOM 4661 C C . GLY B 1 268 ? 6.352 -5.797 -6.609 1 98.38 268 GLY B C 1
ATOM 4662 O O . GLY B 1 268 ? 6.16 -6.301 -5.5 1 98.38 268 GLY B O 1
ATOM 4663 N N . ARG B 1 269 ? 6.785 -4.621 -6.766 1 97.56 269 ARG B N 1
ATOM 4664 C CA . ARG B 1 269 ? 7.281 -3.799 -5.664 1 97.56 269 ARG B CA 1
ATOM 4665 C C . ARG B 1 269 ? 6.18 -3.521 -4.648 1 97.56 269 ARG B C 1
ATOM 4667 O O . ARG B 1 269 ? 6.449 -3.361 -3.457 1 97.56 269 ARG B O 1
ATOM 4674 N N . TYR B 1 270 ? 4.953 -3.443 -5.094 1 95.38 270 TYR B N 1
ATOM 4675 C CA . TYR B 1 270 ? 3.828 -3.066 -4.242 1 95.38 270 TYR B CA 1
ATOM 4676 C C . TYR B 1 270 ? 2.953 -4.273 -3.928 1 95.38 270 TYR B C 1
ATOM 4678 O O . TYR B 1 270 ? 1.773 -4.125 -3.6 1 95.38 270 TYR B O 1
ATOM 4686 N N . ASP B 1 271 ? 3.527 -5.488 -4.152 1 97.62 271 ASP B N 1
ATOM 4687 C CA . ASP B 1 271 ? 2.826 -6.723 -3.822 1 97.62 271 ASP B CA 1
ATOM 4688 C C . ASP B 1 271 ? 2.705 -6.898 -2.311 1 97.62 271 ASP B C 1
ATOM 4690 O O . ASP B 1 271 ? 3.713 -6.949 -1.604 1 97.62 271 ASP B O 1
ATOM 4694 N N . ARG B 1 272 ? 1.471 -7.008 -1.807 1 96.12 272 ARG B N 1
ATOM 4695 C CA . ARG B 1 272 ? 1.278 -7.188 -0.37 1 96.12 272 ARG B CA 1
ATOM 4696 C C . ARG B 1 272 ? 0.921 -8.633 -0.04 1 96.12 272 ARG B C 1
ATOM 4698 O O . ARG B 1 272 ? 0.596 -8.953 1.105 1 96.12 272 ARG B O 1
ATOM 4705 N N . VAL B 1 273 ? 0.97 -9.492 -0.988 1 96.69 273 VAL B N 1
ATOM 4706 C CA . VAL B 1 273 ? 0.746 -10.922 -0.834 1 96.69 273 VAL B CA 1
ATOM 4707 C C . VAL B 1 273 ? 2.08 -11.664 -0.884 1 96.69 273 VAL B C 1
ATOM 4709 O O . VAL B 1 273 ? 2.682 -11.945 0.156 1 96.69 273 VAL B O 1
ATOM 4712 N N . ALA B 1 274 ? 2.609 -11.734 -2.047 1 96.75 274 ALA B N 1
ATOM 4713 C CA . ALA B 1 274 ? 4.008 -12.133 -2.182 1 96.75 274 ALA B CA 1
ATOM 4714 C C . ALA B 1 274 ? 4.934 -10.922 -2.082 1 96.75 274 ALA B C 1
ATOM 4716 O O . ALA B 1 274 ? 5.484 -10.469 -3.09 1 96.75 274 ALA B O 1
ATOM 4717 N N . VAL B 1 275 ? 5.18 -10.508 -0.915 1 96.19 275 VAL B N 1
ATOM 4718 C CA . VAL B 1 275 ? 5.852 -9.234 -0.674 1 96.19 275 VAL B CA 1
ATOM 4719 C C . VAL B 1 275 ? 7.266 -9.281 -1.247 1 96.19 275 VAL B C 1
ATOM 4721 O O . VAL B 1 275 ? 7.871 -10.352 -1.341 1 96.19 275 VAL B O 1
ATOM 4724 N N . PRO B 1 276 ? 7.855 -8.148 -1.593 1 96.19 276 PRO B N 1
ATOM 4725 C CA . PRO B 1 276 ? 9.117 -8.062 -2.336 1 96.19 276 PRO B CA 1
ATOM 4726 C C . PRO B 1 276 ? 10.266 -8.758 -1.619 1 96.19 276 PRO B C 1
ATOM 4728 O O . PRO B 1 276 ? 11.117 -9.383 -2.266 1 96.19 276 PRO B O 1
ATOM 4731 N N . TRP B 1 277 ? 10.32 -8.648 -0.335 1 94.62 277 TRP B N 1
ATOM 4732 C CA . TRP B 1 277 ? 11.445 -9.297 0.341 1 94.62 277 TRP B CA 1
ATOM 4733 C C . TRP B 1 277 ? 11.453 -10.797 0.062 1 94.62 277 TRP B C 1
ATOM 4735 O O . TRP B 1 277 ? 12.516 -11.414 -0.042 1 94.62 277 TRP B O 1
ATOM 4745 N N . MET B 1 278 ? 10.273 -11.375 -0.104 1 93.81 278 MET B N 1
ATOM 4746 C CA . MET B 1 278 ? 10.164 -12.797 -0.428 1 93.81 278 MET B CA 1
ATOM 4747 C C . MET B 1 278 ? 10.773 -13.086 -1.796 1 93.81 278 MET B C 1
ATOM 4749 O O . MET B 1 278 ? 11.516 -14.055 -1.954 1 93.81 278 MET B O 1
ATOM 4753 N N . MET B 1 279 ? 10.438 -12.227 -2.725 1 94.06 279 MET B N 1
ATOM 4754 C CA . MET B 1 279 ? 10.969 -12.414 -4.07 1 94.06 279 MET B CA 1
ATOM 4755 C C . MET B 1 279 ? 12.484 -12.219 -4.09 1 94.06 279 MET B C 1
ATOM 4757 O O . MET B 1 279 ? 13.203 -12.961 -4.762 1 94.06 279 MET B O 1
ATOM 4761 N N . VAL B 1 280 ? 12.93 -11.281 -3.33 1 94.88 280 VAL B N 1
ATOM 4762 C CA . VAL B 1 280 ? 14.367 -11.016 -3.26 1 94.88 280 VAL B CA 1
ATOM 4763 C C . VAL B 1 280 ? 15.086 -12.227 -2.658 1 94.88 280 VAL B C 1
ATOM 4765 O O . VAL B 1 280 ? 16.203 -12.547 -3.055 1 94.88 280 VAL B O 1
ATOM 4768 N N . LYS B 1 281 ? 14.445 -12.938 -1.806 1 93.25 281 LYS B N 1
ATOM 4769 C CA . LYS B 1 281 ? 15.039 -14.102 -1.146 1 93.25 281 LYS B CA 1
ATOM 4770 C C . LYS B 1 281 ? 15.336 -15.211 -2.148 1 93.25 281 LYS B C 1
ATOM 4772 O O . LYS B 1 281 ? 16.219 -16.047 -1.915 1 93.25 281 LYS B O 1
ATOM 4777 N N . TYR B 1 282 ? 14.617 -15.258 -3.256 1 95.56 282 TYR B N 1
ATOM 4778 C CA . TYR B 1 282 ? 14.891 -16.266 -4.281 1 95.56 282 TYR B CA 1
ATOM 4779 C C . TYR B 1 282 ? 16.312 -16.141 -4.797 1 95.56 282 TYR B C 1
ATOM 4781 O O . TYR B 1 282 ? 16.891 -17.109 -5.297 1 95.56 282 TYR B O 1
ATOM 4789 N N . LYS B 1 283 ? 16.922 -14.969 -4.715 1 93.81 283 LYS B N 1
ATOM 4790 C CA . LYS B 1 283 ? 18.312 -14.789 -5.152 1 93.81 283 LYS B CA 1
ATOM 4791 C C . LYS B 1 283 ? 19.266 -15.68 -4.352 1 93.81 283 LYS B C 1
ATOM 4793 O O . LYS B 1 283 ? 20.328 -16.062 -4.844 1 93.81 283 LYS B O 1
ATOM 4798 N N . GLU B 1 284 ? 18.891 -16 -3.166 1 93.56 284 GLU B N 1
ATOM 4799 C CA . GLU B 1 284 ? 19.688 -16.875 -2.316 1 93.56 284 GLU B CA 1
ATOM 4800 C C . GLU B 1 284 ? 19.453 -18.344 -2.658 1 93.56 284 GLU B C 1
ATOM 4802 O O . GLU B 1 284 ? 20.391 -19.141 -2.693 1 93.56 284 GLU B O 1
ATOM 4807 N N . TYR B 1 285 ? 18.25 -18.719 -2.949 1 94.12 285 TYR B N 1
ATOM 4808 C CA . TYR B 1 285 ? 17.875 -20.109 -3.098 1 94.12 285 TYR B CA 1
ATOM 4809 C C . TYR B 1 285 ? 18 -20.562 -4.547 1 94.12 285 TYR B C 1
ATOM 4811 O O . TYR B 1 285 ? 18.109 -21.766 -4.828 1 94.12 285 TYR B O 1
ATOM 4819 N N . CYS B 1 286 ? 17.906 -19.625 -5.41 1 96.06 286 CYS B N 1
ATOM 4820 C CA . CYS B 1 286 ? 17.969 -19.859 -6.848 1 96.06 286 CYS B CA 1
ATOM 4821 C C . CYS B 1 286 ? 18.906 -18.859 -7.52 1 96.06 286 CYS B C 1
ATOM 4823 O O . CYS B 1 286 ? 18.5 -18.125 -8.422 1 96.06 286 CYS B O 1
ATOM 4825 N N . PRO B 1 287 ? 20.203 -18.906 -7.168 1 96.12 287 PRO B N 1
ATOM 4826 C CA . PRO B 1 287 ? 21.125 -17.844 -7.598 1 96.12 287 PRO B CA 1
ATOM 4827 C C . PRO B 1 287 ? 21.359 -17.844 -9.109 1 96.12 287 PRO B C 1
ATOM 4829 O O . PRO B 1 287 ? 21.812 -16.844 -9.672 1 96.12 287 PRO B O 1
ATOM 4832 N N . GLN B 1 288 ? 21.016 -18.906 -9.781 1 96.5 288 GLN B N 1
ATOM 4833 C CA . GLN B 1 288 ? 21.219 -19.016 -11.219 1 96.5 288 GLN B CA 1
ATOM 4834 C C . GLN B 1 288 ? 20.078 -18.328 -11.984 1 96.5 288 GLN B C 1
ATOM 4836 O O . GLN B 1 288 ? 20.156 -18.172 -13.203 1 96.5 288 GLN B O 1
ATOM 4841 N N . ALA B 1 289 ? 19.078 -17.906 -11.32 1 97.56 289 ALA B N 1
ATOM 4842 C CA . ALA B 1 289 ? 17.891 -17.359 -11.977 1 97.56 289 ALA B CA 1
ATOM 4843 C C . ALA B 1 289 ? 18.109 -15.898 -12.359 1 97.56 289 ALA B C 1
ATOM 4845 O O . ALA B 1 289 ? 18.922 -15.203 -11.742 1 97.56 289 ALA B O 1
ATOM 4846 N N . GLN B 1 290 ? 17.422 -15.469 -13.383 1 97.88 290 GLN B N 1
ATOM 4847 C CA . GLN B 1 290 ? 17.203 -14.047 -13.641 1 97.88 290 GLN B CA 1
ATOM 4848 C C . GLN B 1 290 ? 16.109 -13.484 -12.742 1 97.88 290 GLN B C 1
ATOM 4850 O O . GLN B 1 290 ? 15.094 -14.141 -12.516 1 97.88 290 GLN B O 1
ATOM 4855 N N . PHE B 1 291 ? 16.391 -12.312 -12.188 1 97.62 291 PHE B N 1
ATOM 4856 C CA . PHE B 1 291 ? 15.43 -11.688 -11.281 1 97.62 291 PHE B CA 1
ATOM 4857 C C . PHE B 1 291 ? 15 -10.328 -11.805 1 97.62 291 PHE B C 1
ATOM 4859 O O . PHE B 1 291 ? 15.828 -9.523 -12.219 1 97.62 291 PHE B O 1
ATOM 4866 N N . VAL B 1 292 ? 13.656 -10.055 -11.812 1 98.44 292 VAL B N 1
ATOM 4867 C CA . VAL B 1 292 ? 13.148 -8.75 -12.219 1 98.44 292 VAL B CA 1
ATOM 4868 C C . VAL B 1 292 ? 12.078 -8.281 -11.234 1 98.44 292 VAL B C 1
ATOM 4870 O O . VAL B 1 292 ? 11.094 -8.984 -11 1 98.44 292 VAL B O 1
ATOM 4873 N N . MET B 1 293 ? 12.289 -7.102 -10.672 1 98.06 293 MET B N 1
ATOM 4874 C CA . MET B 1 293 ? 11.297 -6.426 -9.836 1 98.06 293 MET B CA 1
ATOM 4875 C C . MET B 1 293 ? 10.539 -5.367 -10.641 1 98.06 293 MET B C 1
ATOM 4877 O O . MET B 1 293 ? 11.156 -4.504 -11.266 1 98.06 293 MET B O 1
ATOM 4881 N N . PHE B 1 294 ? 9.297 -5.473 -10.688 1 98.38 294 PHE B N 1
ATOM 4882 C CA . PHE B 1 294 ? 8.469 -4.465 -11.336 1 98.38 294 PHE B CA 1
ATOM 4883 C C . PHE B 1 294 ? 8.086 -3.361 -10.359 1 98.38 294 PHE B C 1
ATOM 4885 O O . PHE B 1 294 ? 7.277 -3.582 -9.453 1 98.38 294 PHE B O 1
ATOM 4892 N N . GLU B 1 295 ? 8.539 -2.178 -10.578 1 96.31 295 GLU B N 1
ATOM 4893 C CA . GLU B 1 295 ? 8.516 -1.093 -9.594 1 96.31 295 GLU B CA 1
ATOM 4894 C C . GLU B 1 295 ? 7.145 -0.429 -9.539 1 96.31 295 GLU B C 1
ATOM 4896 O O . GLU B 1 295 ? 6.859 0.335 -8.609 1 96.31 295 GLU B O 1
ATOM 4901 N N . LYS B 1 296 ? 6.312 -0.667 -10.516 1 95.94 296 LYS B N 1
ATOM 4902 C CA . LYS B 1 296 ? 4.98 -0.071 -10.562 1 95.94 296 LYS B CA 1
ATOM 4903 C C . LYS B 1 296 ? 3.9 -1.145 -10.648 1 95.94 296 LYS B C 1
ATOM 4905 O O . LYS B 1 296 ? 2.959 -1.022 -11.438 1 95.94 296 LYS B O 1
ATOM 4910 N N . SER B 1 297 ? 4.152 -2.223 -9.922 1 97.5 297 SER B N 1
ATOM 4911 C CA . SER B 1 297 ? 3.193 -3.324 -9.898 1 97.5 297 SER B CA 1
ATOM 4912 C C . SER B 1 297 ? 3.059 -3.91 -8.5 1 97.5 297 SER B C 1
ATOM 4914 O O . SER B 1 297 ? 3.988 -3.826 -7.691 1 97.5 297 SER B O 1
ATOM 4916 N N . GLY B 1 298 ? 1.893 -4.41 -8.273 1 97.25 298 GLY B N 1
ATOM 4917 C CA . GLY B 1 298 ? 1.687 -5.312 -7.148 1 97.25 298 GLY B CA 1
ATOM 4918 C C . GLY B 1 298 ? 1.819 -6.773 -7.527 1 97.25 298 GLY B C 1
ATOM 4919 O O . GLY B 1 298 ? 2.826 -7.18 -8.109 1 97.25 298 GLY B O 1
ATOM 4920 N N . HIS B 1 299 ? 0.715 -7.508 -7.348 1 98 299 HIS B N 1
ATOM 4921 C CA . HIS B 1 299 ? 0.722 -8.961 -7.469 1 98 299 HIS B CA 1
ATOM 4922 C C . HIS B 1 299 ? 0.523 -9.398 -8.914 1 98 299 HIS B C 1
ATOM 4924 O O . HIS B 1 299 ? 0.566 -10.594 -9.219 1 98 299 HIS B O 1
ATOM 4930 N N . ASN B 1 300 ? 0.279 -8.422 -9.836 1 97.75 300 ASN B N 1
ATOM 4931 C CA . ASN B 1 300 ? -0.045 -8.75 -11.219 1 97.75 300 ASN B CA 1
ATOM 4932 C C . ASN B 1 300 ? 0.693 -7.836 -12.195 1 97.75 300 ASN B C 1
ATOM 4934 O O . ASN B 1 300 ? 0.068 -7.059 -12.914 1 97.75 300 ASN B O 1
ATOM 4938 N N . PRO B 1 301 ? 1.964 -8.055 -12.344 1 98.25 301 PRO B N 1
ATOM 4939 C CA . PRO B 1 301 ? 2.705 -7.23 -13.297 1 98.25 301 PRO B CA 1
ATOM 4940 C C . PRO B 1 301 ? 2.174 -7.359 -14.727 1 98.25 301 PRO B C 1
ATOM 4942 O O . PRO B 1 301 ? 2.23 -6.402 -15.5 1 98.25 301 PRO B O 1
ATOM 4945 N N . GLN B 1 302 ? 1.568 -8.453 -15.055 1 97.56 302 GLN B N 1
ATOM 4946 C CA . GLN B 1 302 ? 1.031 -8.664 -16.391 1 97.56 302 GLN B CA 1
ATOM 4947 C C . GLN B 1 302 ? -0.146 -7.73 -16.672 1 97.56 302 GLN B C 1
ATOM 4949 O O . GLN B 1 302 ? -0.512 -7.508 -17.828 1 97.56 302 GLN B O 1
ATOM 4954 N N . VAL B 1 303 ? -0.741 -7.242 -15.633 1 96.5 303 VAL B N 1
ATOM 4955 C CA . VAL B 1 303 ? -1.852 -6.309 -15.773 1 96.5 303 VAL B CA 1
ATOM 4956 C C . VAL B 1 303 ? -1.34 -4.875 -15.648 1 96.5 303 VAL B C 1
ATOM 4958 O O . VAL B 1 303 ? -1.729 -4 -16.422 1 96.5 303 VAL B O 1
ATOM 4961 N N . GLU B 1 304 ? -0.377 -4.668 -14.758 1 97 304 GLU B N 1
ATOM 4962 C CA . GLU B 1 304 ? -0.04 -3.301 -14.383 1 97 304 GLU B CA 1
ATOM 4963 C C . GLU B 1 304 ? 1.142 -2.779 -15.195 1 97 304 GLU B C 1
ATOM 4965 O O . GLU B 1 304 ? 1.3 -1.568 -15.367 1 97 304 GLU B O 1
ATOM 4970 N N . GLU B 1 305 ? 2.023 -3.67 -15.641 1 97.81 305 GLU B N 1
ATOM 4971 C CA . GLU B 1 305 ? 3.156 -3.32 -16.484 1 97.81 305 GLU B CA 1
ATOM 4972 C C . GLU B 1 305 ? 3.334 -4.328 -17.625 1 97.81 305 GLU B C 1
ATOM 4974 O O . GLU B 1 305 ? 4.43 -4.855 -17.828 1 97.81 305 GLU B O 1
ATOM 4979 N N . PRO B 1 306 ? 2.318 -4.523 -18.438 1 97.56 306 PRO B N 1
ATOM 4980 C CA . PRO B 1 306 ? 2.363 -5.598 -19.438 1 97.56 306 PRO B CA 1
ATOM 4981 C C . PRO B 1 306 ? 3.465 -5.395 -20.469 1 97.56 306 PRO B C 1
ATOM 4983 O O . PRO B 1 306 ? 4.152 -6.348 -20.844 1 97.56 306 PRO B O 1
ATOM 4986 N N . GLU B 1 307 ? 3.666 -4.176 -20.906 1 97.44 307 GLU B N 1
ATOM 4987 C CA . GLU B 1 307 ? 4.672 -3.938 -21.938 1 97.44 307 GLU B CA 1
ATOM 4988 C C . GLU B 1 307 ? 6.062 -4.332 -21.453 1 97.44 307 GLU B C 1
ATOM 4990 O O . GLU B 1 307 ? 6.805 -5.016 -22.156 1 97.44 307 GLU B O 1
ATOM 4995 N N . LYS B 1 308 ? 6.352 -3.916 -20.266 1 98.06 308 LYS B N 1
ATOM 4996 C CA . LYS B 1 308 ? 7.652 -4.262 -19.703 1 98.06 308 LYS B CA 1
ATOM 4997 C C . LYS B 1 308 ? 7.758 -5.762 -19.453 1 98.06 308 LYS B C 1
ATOM 4999 O O . LYS B 1 308 ? 8.758 -6.387 -19.797 1 98.06 308 LYS B O 1
ATOM 5004 N N . GLU B 1 309 ? 6.777 -6.352 -18.859 1 98.5 309 GLU B N 1
ATOM 5005 C CA . GLU B 1 309 ? 6.844 -7.762 -18.484 1 98.5 309 GLU B CA 1
ATOM 5006 C C . GLU B 1 309 ? 6.941 -8.648 -19.719 1 98.5 309 GLU B C 1
ATOM 5008 O O . GLU B 1 309 ? 7.73 -9.594 -19.75 1 98.5 309 GLU B O 1
ATOM 5013 N N . PHE B 1 310 ? 6.176 -8.367 -20.766 1 98.31 310 PHE B N 1
ATOM 5014 C CA . PHE B 1 310 ? 6.184 -9.211 -21.953 1 98.31 310 PHE B CA 1
ATOM 5015 C C . PHE B 1 310 ? 7.508 -9.086 -22.703 1 98.31 310 PHE B C 1
ATOM 5017 O O . PHE B 1 310 ? 8.008 -10.062 -23.266 1 98.31 310 PHE B O 1
ATOM 5024 N N . THR B 1 311 ? 8.086 -7.883 -22.641 1 98.19 311 THR B N 1
ATOM 5025 C CA . THR B 1 311 ? 9.422 -7.711 -23.203 1 98.19 311 THR B CA 1
ATOM 5026 C C . THR B 1 311 ? 10.438 -8.57 -22.438 1 98.19 311 THR B C 1
ATOM 5028 O O . THR B 1 311 ? 11.258 -9.258 -23.062 1 98.19 311 THR B O 1
ATOM 5031 N N . VAL B 1 312 ? 10.359 -8.562 -21.141 1 98.56 312 VAL B N 1
ATOM 5032 C CA . VAL B 1 312 ? 11.258 -9.336 -20.297 1 98.56 312 VAL B CA 1
ATOM 5033 C C . VAL B 1 312 ? 11.078 -10.828 -20.578 1 98.56 312 VAL B C 1
ATOM 5035 O O . VAL B 1 312 ? 12.062 -11.555 -20.766 1 98.56 312 VAL B O 1
ATOM 5038 N N . ILE B 1 313 ? 9.875 -11.305 -20.688 1 98.75 313 ILE B N 1
ATOM 5039 C CA . ILE B 1 313 ? 9.578 -12.719 -20.891 1 98.75 313 ILE B CA 1
ATOM 5040 C C . ILE B 1 313 ? 10.062 -13.156 -22.266 1 98.75 313 ILE B C 1
ATOM 5042 O O . ILE B 1 313 ? 10.695 -14.203 -22.406 1 98.75 313 ILE B O 1
ATOM 5046 N N . ASN B 1 314 ? 9.773 -12.32 -23.297 1 98.44 314 ASN B N 1
ATOM 5047 C CA . ASN B 1 314 ? 10.211 -12.648 -24.641 1 98.44 314 ASN B CA 1
ATOM 5048 C C . ASN B 1 314 ? 11.727 -12.75 -24.734 1 98.44 314 ASN B C 1
ATOM 5050 O O . ASN B 1 314 ? 12.258 -13.68 -25.344 1 98.44 314 ASN B O 1
ATOM 5054 N N . SER B 1 315 ? 12.375 -11.766 -24.109 1 98.31 315 SER B N 1
ATOM 5055 C CA . SER B 1 315 ? 13.836 -11.789 -24.125 1 98.31 315 SER B CA 1
ATOM 5056 C C . SER B 1 315 ? 14.375 -13.016 -23.391 1 98.31 315 SER B C 1
ATOM 5058 O O . SER B 1 315 ? 15.344 -13.625 -23.828 1 98.31 315 SER B O 1
ATOM 5060 N N . PHE B 1 316 ? 13.844 -13.375 -22.328 1 98.5 316 PHE B N 1
ATOM 5061 C CA . PHE B 1 316 ? 14.25 -14.516 -21.516 1 98.5 316 PHE B CA 1
ATOM 5062 C C . PHE B 1 316 ? 14.07 -15.82 -22.281 1 98.5 316 PHE B C 1
ATOM 5064 O O . PHE B 1 316 ? 14.945 -16.688 -22.266 1 98.5 316 PHE B O 1
ATOM 5071 N N . LEU B 1 317 ? 12.883 -15.945 -23 1 98 317 LEU B N 1
ATOM 5072 C CA . LEU B 1 317 ? 12.531 -17.188 -23.688 1 98 317 LEU B CA 1
ATOM 5073 C C . LEU B 1 317 ? 13.344 -17.344 -24.969 1 98 317 LEU B C 1
ATOM 5075 O O . LEU B 1 317 ? 13.398 -18.438 -25.547 1 98 317 LEU B O 1
ATOM 5079 N N . ALA B 1 318 ? 14 -16.297 -25.438 1 94.56 318 ALA B N 1
ATOM 5080 C CA . ALA B 1 318 ? 14.82 -16.344 -26.641 1 94.56 318 ALA B CA 1
ATOM 5081 C C . ALA B 1 318 ? 16.188 -16.969 -26.344 1 94.56 318 ALA B C 1
ATOM 5083 O O . ALA B 1 318 ? 16.938 -17.312 -27.25 1 94.56 318 ALA B O 1
ATOM 5084 N N . LYS B 1 319 ? 16.5 -17.125 -25.141 1 86.5 319 LYS B N 1
ATOM 5085 C CA . LYS B 1 319 ? 17.781 -17.703 -24.75 1 86.5 319 LYS B CA 1
ATOM 5086 C C . LYS B 1 319 ? 17.719 -19.219 -24.766 1 86.5 319 LYS B C 1
ATOM 5088 O O . LYS B 1 319 ? 16.656 -19.812 -24.547 1 86.5 319 LYS B O 1
#

Solvent-accessible surface area (backbone atoms only — not comparable to full-atom values): 33194 Å² total; per-residue (Å²): 136,82,80,78,76,76,78,76,74,76,76,74,75,74,72,71,72,71,70,72,74,74,80,76,42,83,89,72,60,44,45,76,41,72,31,92,91,35,43,27,31,33,33,69,40,63,50,65,55,47,30,43,48,34,43,29,66,63,29,32,22,35,70,76,58,55,58,52,55,72,52,28,78,71,50,22,16,38,36,37,38,17,49,84,46,8,30,80,14,41,63,67,94,47,70,84,64,54,41,63,65,52,57,28,50,42,52,56,29,45,36,57,68,69,69,50,72,64,30,28,39,38,6,32,30,41,11,16,40,36,43,51,52,32,46,72,74,45,44,90,40,40,57,34,39,34,37,30,29,40,49,60,31,27,67,51,50,38,49,22,30,51,44,42,50,49,52,38,44,40,42,35,36,73,54,37,51,55,49,49,55,47,36,73,73,68,52,43,46,65,37,66,68,47,41,55,54,62,62,66,56,59,66,33,71,46,35,28,33,50,36,69,80,72,54,78,73,80,65,77,87,60,57,48,48,60,23,63,70,51,25,28,51,24,28,14,57,37,32,64,79,47,57,24,60,56,49,46,66,49,67,42,60,80,57,46,58,71,58,79,52,58,35,40,40,38,32,11,39,41,12,42,47,43,30,25,41,61,50,56,48,41,54,75,31,27,62,85,39,47,78,48,74,36,81,66,9,5,60,42,38,52,73,59,36,37,72,61,47,51,50,51,50,53,58,60,68,71,102,133,84,79,77,77,74,78,74,75,75,77,76,75,73,70,71,70,70,70,72,76,75,82,76,42,82,89,72,61,44,45,75,41,72,31,92,88,36,44,27,31,33,34,68,41,64,50,64,55,46,32,42,48,33,42,29,65,63,29,33,25,36,71,76,61,57,58,53,55,72,52,28,78,72,51,22,16,38,36,38,38,17,48,84,46,7,28,80,14,42,64,68,92,47,70,83,65,54,40,63,65,50,57,27,50,41,52,55,29,45,37,55,67,67,70,49,73,62,31,28,40,38,7,32,31,42,11,14,40,35,43,51,53,31,46,72,76,45,44,90,39,38,58,34,40,34,38,31,28,40,51,59,31,26,68,51,48,39,49,23,29,52,45,43,51,51,51,38,44,40,42,35,37,72,55,37,51,53,50,50,56,46,35,73,74,68,53,44,48,65,37,67,69,46,42,55,54,63,61,66,56,58,67,32,72,46,35,28,35,50,36,69,80,72,54,77,72,80,64,75,88,60,56,49,48,59,23,62,69,53,26,29,49,24,27,13,58,36,31,65,80,47,57,23,59,53,49,46,64,48,68,41,60,82,54,44,57,71,60,79,53,56,34,39,39,38,31,10,39,42,11,43,48,43,30,24,41,62,50,57,49,41,53,74,31,28,62,86,40,47,76,46,75,35,82,66,8,6,59,42,40,51,73,59,37,37,72,61,47,50,52,53,49,53,60,60,67,72,102

Nearest PDB structures (foldseek):
  5xmd-assembly2_D-3  TM=6.084E-01  e=7.408E-16  Vigna radiata
  5xmd-assembly1_A  TM=6.313E-01  e=8.391E-16  Vigna radiata
  7cg6-assembly1_B  TM=5.990E-01  e=1.298E-15  Vigna radiata
  7cg2-assembly1_B  TM=6.069E-01  e=3.104E-15  Vigna radiata
  8hm5-assembly1_A  TM=5.943E-01  e=4.801E-15  Caballeronia sordidicola

Radius of gyration: 30.64 Å; Cα contacts (8 Å, |Δi|>4): 1261; chains: 2; bounding box: 75×91×112 Å

Secondary structure (DSSP, 8-state):
-------------------------TTTS-EEEEETTEEEEEEEESSSEEEEEE--TTTB-SGGGGGGGGGGGGSEEEEEEPPTTSTTS---SSGGG--HHHHHHHHHHHHHHTT-SSEEEEEETHHHHHHHHHHHH-GGGEEEEEEES--SBHHHHHHHHHHHHHHHHHH-HHHHHHHHHHHHTT--TTSHHHHHHHTTS-HHHHH-SSGGGGS-------SSSB-HHHHHHHH-TTTTTS--GGGGT-B-HHHHTT--S-EEEEEETT-SSS-HHHHHHHHHH-TTSEEEEETT-SS-HHHHSHHHHHHHHHHHHT-/-------------------------TTTS-EEEEETTEEEEEEEESSSEEEEEE--TTTB-SGGGGGGGGGGGGSEEEEEEPPTTSTTS---SSGGG--HHHHHHHHHHHHHHTT-SSEEEEEETHHHHHHHHHHHH-GGGEEEEEEES--SBHHHHHHHHHHHHHHHHHH-HHHHHHHHHHHHTT--TTSHHHHHHHTTS-HHHHH-SSGGGGS-------SSSB-HHHHHHHH-TTTTTS--GGGGT-B-HHHHTT--S-EEEEEETT-SSS-HHHHHHHHHH-TTSEEEEETT-SS-HHHHSHHHHHHHHHHHHT-

InterPro domains:
  IPR000073 Alpha/beta hydrolase fold-1 [PF00561] (50-306)
  IPR002410 Peptidase S33 [PR00793] (51-59)
  IPR002410 Peptidase S33 [PR00793] (78-89)
  IPR002410 Peptidase S33 [PR00793] (121-135)
  IPR029058 Alpha/Beta hydrolase fold [G3DSA:3.40.50.1820] (27-319)
  IPR029058 Alpha/Beta hydrolase fold [SSF53474] (23-319)
  IPR050266 AB hydrolase superfamily [PTHR43798] (44-319)

Foldseek 3Di:
DPDPPPPPPPPPPPPPPPVPQDDWDQAPRWDFFDFPRKTKTKTKAAAAAEEEEFEAQVFAAQVLVCLQRCLNVLRYIYIGIGAECAFPIHHDPDLLPQFLVSRLRRVVRVCVRVVHQAHEYAAAARGLVSQLVNCLVPVRRYQEYEYALYAQALVLQLVLLVLLLVLCCVPVVVLNVVLVVVVVVPDACLDPVNVVSSPVPDPCSQFWLDSVLVPDPPDDDTPSRGDSSNNCQQQHSRNSNDGDHRRNGGHCLQPQCVRDHEYEYEAECRHSRSHVVRSVCCCVSNVRYHYDYHDRTYSCCSRRPVVVVSVVVSVSSVD/DPDPPPPPPPPPPPPPPPVPQDDWDQAPRWDFFQFPRWTKTKTKAAAAAEEEEFEAFVFAAQVLVCLQRCLNVLHYIYIGIGAECAFPIHHDPDLLPQFLVSRLRRVVRVCVRVVHQAHEYAAAARGLVSQLVNCLVPVRRYQEYEYALYAQALVLQLVLLVLLLVLCCVPVVVLNVVLVVVVVVPDACLDPVNVVSSPVPDPCSQFWLDSVLVPDPPDDDTPSRGDSSNNCQQQHSRNSNDGDHRRNGGHCLQPQCVRDHEYEYEAECRHSRSHVVRSVCCCVSNVRYHYDYHDRTYSCCSRRPVVVVSVVVSVSSVD